Protein AF-A0A350ILZ1-F1 (afdb_monomer)

Secondary structure (DSSP, 8-state):
--PPPP----TTHHHHHHHHHHHHHTS------------S--------EEEES-SEEEEEEEEETTEEEEEEE--EEEEEEESS-EEEEEEEEEEETTTTEEEEE-TTS---SSEEEEEETTTTEEEEEE-----TTS-EEEEEEEEEEEEEEEEPTTSSPEEEEEEEEEEEEEEEEEEE-TTT--B---------------TTSTTSS-------EEEES-SEEEEETT-EEEEEEEEESS-TTTSBSSPPEEEEEEESTTS----EEEEEETTEEEEEEEPPSSSEEEEEEEEEBTTT--EEEEEEEEEEEPPPPPB--SS--TT-EEEEB------SSS-EEEEEEETT--EEEEEETT--EEEE--GGGTT--EEEEEEETTEE--

Structure (mmCIF, N/CA/C/O backbone):
data_AF-A0A350ILZ1-F1
#
_entry.id   AF-A0A350ILZ1-F1
#
loop_
_atom_site.group_PDB
_atom_site.id
_atom_site.type_symbol
_atom_site.label_atom_id
_atom_site.label_alt_id
_atom_site.label_comp_id
_atom_site.label_asym_id
_atom_site.label_entity_id
_atom_site.label_seq_id
_atom_site.pdbx_PDB_ins_code
_atom_site.Cartn_x
_atom_site.Cartn_y
_atom_site.Cartn_z
_atom_site.occupancy
_atom_site.B_iso_or_equiv
_atom_site.auth_seq_id
_atom_site.auth_comp_id
_atom_site.auth_asym_id
_atom_site.auth_atom_id
_atom_site.pdbx_PDB_model_num
ATOM 1 N N . MET A 1 1 ? -45.776 -65.929 20.015 1.00 38.22 1 MET A N 1
ATOM 2 C CA . MET A 1 1 ? -45.089 -64.749 20.590 1.00 38.22 1 MET A CA 1
ATOM 3 C C . MET A 1 1 ? -45.415 -63.516 19.748 1.00 38.22 1 MET A C 1
ATOM 5 O O . MET A 1 1 ? -45.018 -63.478 18.594 1.00 38.22 1 MET A O 1
ATOM 9 N N . LYS A 1 2 ? -46.171 -62.542 20.276 1.00 37.78 2 LYS A N 1
ATOM 10 C CA . LYS A 1 2 ? -46.458 -61.254 19.608 1.00 37.78 2 LYS A CA 1
ATOM 11 C C . LYS A 1 2 ? -45.760 -60.133 20.390 1.00 37.78 2 LYS A C 1
ATOM 13 O O . LYS A 1 2 ? -46.022 -59.977 21.579 1.00 37.78 2 LYS A O 1
ATOM 18 N N . LYS A 1 3 ? -44.845 -59.399 19.744 1.00 39.94 3 LYS A N 1
ATOM 19 C CA . LYS A 1 3 ? -44.121 -58.257 20.335 1.00 39.94 3 LYS A CA 1
ATOM 20 C C . LYS A 1 3 ? -45.054 -57.043 20.445 1.00 39.94 3 LYS A C 1
ATOM 22 O O . LYS A 1 3 ? -45.683 -56.666 19.462 1.00 39.94 3 LYS A O 1
ATOM 27 N N . LYS A 1 4 ? -45.123 -56.436 21.636 1.00 48.19 4 LYS A N 1
ATOM 28 C CA . LYS A 1 4 ? -45.754 -55.127 21.878 1.00 48.19 4 LYS A CA 1
ATOM 29 C C . LYS A 1 4 ? -44.823 -54.011 21.390 1.00 48.19 4 LYS A C 1
ATOM 31 O O . LYS A 1 4 ? -43.635 -54.034 21.696 1.00 48.19 4 LYS A O 1
ATOM 36 N N . ILE A 1 5 ? -45.379 -53.043 20.668 1.00 48.56 5 ILE A N 1
ATOM 37 C CA . ILE A 1 5 ? -44.713 -51.798 20.260 1.00 48.56 5 ILE A CA 1
ATOM 38 C C . ILE A 1 5 ? -45.012 -50.742 21.340 1.00 48.56 5 ILE A C 1
ATOM 40 O O . ILE A 1 5 ? -46.180 -50.609 21.715 1.00 48.56 5 ILE A O 1
ATOM 44 N N . PRO A 1 6 ? -44.022 -50.005 21.875 1.00 46.47 6 PRO A N 1
ATOM 45 C CA . PRO A 1 6 ? -44.286 -48.947 22.844 1.00 46.47 6 PRO A CA 1
ATOM 46 C C . PRO A 1 6 ? -44.781 -47.677 22.134 1.00 46.47 6 PRO A C 1
ATOM 48 O O . PRO A 1 6 ? -44.151 -47.195 21.194 1.00 46.47 6 PRO A O 1
ATOM 51 N N . SER A 1 7 ? -45.910 -47.121 22.591 1.00 52.50 7 SER A N 1
ATOM 52 C CA . SER A 1 7 ? -46.418 -45.831 22.115 1.00 52.50 7 SER A CA 1
ATOM 53 C C . SER A 1 7 ? -45.728 -44.696 22.876 1.00 52.50 7 SER A C 1
ATOM 55 O O . SER A 1 7 ? -45.927 -44.554 24.084 1.00 52.50 7 SER A O 1
ATOM 57 N N . TYR A 1 8 ? -44.953 -43.867 22.183 1.00 48.34 8 TYR A N 1
ATOM 58 C CA . TYR A 1 8 ? -44.453 -42.610 22.734 1.00 48.34 8 TYR A CA 1
ATOM 59 C C . TYR A 1 8 ? -45.512 -41.519 22.540 1.00 48.34 8 TYR A C 1
ATOM 61 O O . TYR A 1 8 ? -45.750 -41.069 21.421 1.00 48.34 8 TYR A O 1
ATOM 69 N N . LYS A 1 9 ? -46.152 -41.082 23.632 1.00 50.88 9 LYS A N 1
ATOM 70 C CA . LYS A 1 9 ? -46.924 -39.831 23.655 1.00 50.88 9 LYS A CA 1
ATOM 71 C C . LYS A 1 9 ? -45.943 -38.657 23.546 1.00 50.88 9 LYS A C 1
ATOM 73 O O . LYS A 1 9 ? -45.113 -38.467 24.433 1.00 50.88 9 LYS A O 1
ATOM 78 N N . LYS A 1 10 ? -46.022 -37.886 22.457 1.00 48.91 10 LYS A N 1
ATOM 79 C CA . LYS A 1 10 ? -45.284 -36.627 22.278 1.00 48.91 10 LYS A CA 1
ATOM 80 C C . LYS A 1 10 ? -45.962 -35.518 23.089 1.00 48.91 10 LYS A C 1
ATOM 82 O O . LYS A 1 10 ? -47.025 -35.047 22.716 1.00 48.91 10 LYS A O 1
ATOM 87 N N . ASN A 1 11 ? -45.312 -35.054 24.154 1.00 54.09 11 ASN A N 1
ATOM 88 C CA . ASN A 1 11 ? -45.722 -33.871 24.930 1.00 54.09 11 ASN A CA 1
ATOM 89 C C . ASN A 1 11 ? -45.197 -32.544 24.332 1.00 54.09 11 ASN A C 1
ATOM 91 O O . ASN A 1 11 ? -44.999 -31.575 25.056 1.00 54.09 11 ASN A O 1
ATOM 95 N N . VAL A 1 12 ? -44.927 -32.487 23.023 1.00 56.62 12 VAL A N 1
ATOM 96 C CA . VAL A 1 12 ? -44.252 -31.330 22.392 1.00 56.62 12 VAL A CA 1
ATOM 97 C C . VAL A 1 12 ? -45.231 -30.354 21.726 1.00 56.62 12 VAL A C 1
ATOM 99 O O . VAL A 1 12 ? -44.853 -29.249 21.359 1.00 56.62 12 VAL A O 1
ATOM 102 N N . GLU A 1 13 ? -46.510 -30.694 21.606 1.00 57.44 13 GLU A N 1
ATOM 103 C CA . GLU A 1 13 ? -47.386 -29.930 20.711 1.00 57.44 13 GLU A CA 1
ATOM 104 C C . GLU A 1 13 ? -48.088 -28.749 21.394 1.00 57.44 13 GLU A C 1
ATOM 106 O O . GLU A 1 13 ? -48.288 -27.727 20.751 1.00 57.44 13 GLU A O 1
ATOM 111 N N . ILE A 1 14 ? -48.380 -28.793 22.700 1.00 59.25 14 ILE A N 1
ATOM 112 C CA . ILE A 1 14 ? -49.206 -27.735 23.313 1.00 59.25 14 ILE A CA 1
ATOM 113 C C . ILE A 1 14 ? -48.470 -26.400 23.464 1.00 59.25 14 ILE A C 1
ATOM 115 O O . ILE A 1 14 ? -49.031 -25.362 23.128 1.00 59.25 14 ILE A O 1
ATOM 119 N N . TYR A 1 15 ? -47.207 -26.406 23.903 1.00 69.44 15 TYR A N 1
ATOM 120 C CA . TYR A 1 15 ? -46.437 -25.168 24.079 1.00 69.44 15 TYR A CA 1
ATOM 121 C C . TYR A 1 15 ? -46.072 -24.531 22.738 1.00 69.44 15 TYR A C 1
ATOM 123 O O . TYR A 1 15 ? -46.074 -23.309 22.616 1.00 69.44 15 TYR A O 1
ATOM 131 N N . PHE A 1 16 ? -45.819 -25.356 21.719 1.00 69.31 16 PHE A N 1
ATOM 132 C CA . PHE A 1 16 ? -45.562 -24.887 20.363 1.00 69.31 16 PHE A CA 1
ATOM 133 C C . PHE A 1 16 ? -46.822 -24.282 19.731 1.00 69.31 16 PHE A C 1
ATOM 135 O O . PHE A 1 16 ? -46.757 -23.198 19.159 1.00 69.31 16 PHE A O 1
ATOM 142 N N . ILE A 1 17 ? -47.982 -24.927 19.905 1.00 73.94 17 ILE A N 1
ATOM 143 C CA . ILE A 1 17 ? -49.272 -24.406 19.432 1.00 73.94 17 ILE A CA 1
ATOM 144 C C . ILE A 1 17 ? -49.637 -23.101 20.154 1.00 73.94 17 ILE A C 1
ATOM 146 O O . ILE A 1 17 ? -50.060 -22.152 19.502 1.00 73.94 17 ILE A O 1
ATOM 150 N N . LEU A 1 18 ? -49.430 -23.011 21.473 1.00 74.75 18 LEU A N 1
ATOM 151 C CA . LEU A 1 18 ? -49.672 -21.784 22.246 1.00 74.75 18 LEU A CA 1
ATOM 152 C C . LEU A 1 18 ? -48.766 -20.630 21.810 1.00 74.75 18 LEU A C 1
ATOM 154 O O . LEU A 1 18 ? -49.237 -19.504 21.678 1.00 74.75 18 LEU A O 1
ATOM 158 N N . TYR A 1 19 ? -47.487 -20.907 21.550 1.00 78.69 19 TYR A N 1
ATOM 159 C CA . TYR A 1 19 ? -46.553 -19.906 21.041 1.00 78.69 19 TYR A CA 1
ATOM 160 C C . TYR A 1 19 ? -46.965 -19.405 19.651 1.00 78.69 19 TYR A C 1
ATOM 162 O O . TYR A 1 19 ? -46.994 -18.201 19.411 1.00 78.69 19 TYR A O 1
ATOM 170 N N . LEU A 1 20 ? -47.360 -20.315 18.756 1.00 76.88 20 LEU A N 1
ATOM 171 C CA . LEU A 1 20 ? -47.793 -19.978 17.399 1.00 76.88 20 LEU A CA 1
ATOM 172 C C . LEU A 1 20 ? -49.123 -19.201 17.400 1.00 76.88 20 LEU A C 1
ATOM 174 O O . LEU A 1 20 ? -49.271 -18.233 16.657 1.00 76.88 20 LEU A O 1
ATOM 178 N N . ALA A 1 21 ? -50.054 -19.555 18.290 1.00 75.06 21 ALA A N 1
ATOM 179 C CA . ALA A 1 21 ? -51.309 -18.832 18.484 1.00 75.06 21 ALA A CA 1
ATOM 180 C C . ALA A 1 21 ? -51.090 -17.418 19.047 1.00 75.06 21 ALA A C 1
ATOM 182 O O . ALA A 1 21 ? -51.698 -16.470 18.557 1.00 75.06 21 ALA A O 1
ATOM 183 N N . ALA A 1 22 ? -50.194 -17.256 20.027 1.00 78.56 22 ALA A N 1
ATOM 184 C CA . ALA A 1 22 ? -49.828 -15.943 20.558 1.00 78.56 22 ALA A CA 1
ATOM 185 C C . ALA A 1 22 ? -49.175 -15.058 19.485 1.00 78.56 22 ALA A C 1
ATOM 187 O O . ALA A 1 22 ? -49.459 -13.865 19.413 1.00 78.56 22 ALA A O 1
ATOM 188 N N . LEU A 1 23 ? -48.351 -15.652 18.617 1.00 75.00 23 LEU A N 1
ATOM 189 C CA . LEU A 1 23 ? -47.698 -14.952 17.513 1.00 75.00 23 LEU A CA 1
ATOM 190 C C . LEU A 1 23 ? -48.703 -14.535 16.427 1.00 75.00 23 LEU A C 1
ATOM 192 O O . LEU A 1 23 ? -48.580 -13.437 15.899 1.00 75.00 23 LEU A O 1
ATOM 196 N N . MET A 1 24 ? -49.738 -15.342 16.157 1.00 70.19 24 MET A N 1
ATOM 197 C CA . MET A 1 24 ? -50.862 -14.934 15.299 1.00 70.19 24 MET A CA 1
ATOM 198 C C . MET A 1 24 ? -51.727 -13.828 15.918 1.00 70.19 24 MET A C 1
ATOM 200 O O . MET A 1 24 ? -52.154 -12.931 15.202 1.00 70.19 24 MET A O 1
ATOM 204 N N . LEU A 1 25 ? -51.963 -13.857 17.232 1.00 68.31 25 LEU A N 1
ATOM 205 C CA . LEU A 1 25 ? -52.732 -12.827 17.951 1.00 68.31 25 LEU A CA 1
ATOM 206 C C . LEU A 1 25 ? -52.010 -11.473 18.038 1.00 68.31 25 LEU A C 1
ATOM 208 O O . LEU A 1 25 ? -52.651 -10.444 18.231 1.00 68.31 25 LEU A O 1
ATOM 212 N N . LEU A 1 26 ? -50.682 -11.477 17.906 1.00 61.84 26 LEU A N 1
ATOM 213 C CA . LEU A 1 26 ? -49.836 -10.282 17.889 1.00 61.84 26 LEU A CA 1
ATOM 214 C C . LEU A 1 26 ? -49.712 -9.637 16.501 1.00 61.84 26 LEU A C 1
ATOM 216 O O . LEU A 1 26 ? -49.109 -8.569 16.392 1.00 61.84 26 LEU A O 1
ATOM 220 N N . ILE A 1 27 ? -50.281 -10.244 15.454 1.00 56.44 27 ILE A N 1
ATOM 221 C CA . ILE A 1 27 ? -50.395 -9.607 14.141 1.00 56.44 27 ILE A CA 1
ATOM 222 C C . ILE A 1 27 ? -51.653 -8.727 14.177 1.00 56.44 27 ILE A C 1
ATOM 224 O O . ILE A 1 27 ? -52.753 -9.267 14.303 1.00 56.44 27 ILE A O 1
ATOM 228 N N . PRO A 1 28 ? -51.539 -7.388 14.096 1.00 43.06 28 PRO A N 1
ATOM 229 C CA . PRO A 1 28 ? -52.715 -6.534 14.047 1.00 43.06 28 PRO A CA 1
ATOM 230 C C . PRO A 1 28 ? -53.538 -6.852 12.794 1.00 43.06 28 PRO A C 1
ATOM 232 O O . PRO A 1 28 ? -53.005 -6.950 11.687 1.00 43.06 28 PRO A O 1
ATOM 235 N N . ASP A 1 29 ? -54.842 -7.028 13.005 1.00 35.50 29 ASP A N 1
ATOM 236 C CA . ASP A 1 29 ? -55.850 -7.321 11.990 1.00 35.50 29 ASP A CA 1
ATOM 237 C C . ASP A 1 29 ? -55.811 -6.214 10.914 1.00 35.50 29 ASP A C 1
ATOM 239 O O . ASP A 1 29 ? -56.169 -5.061 11.167 1.00 35.50 29 ASP A O 1
ATOM 243 N N . LEU A 1 30 ? -55.340 -6.544 9.707 1.00 44.06 30 LEU A N 1
ATOM 244 C CA . LEU A 1 30 ? -55.458 -5.701 8.513 1.00 44.06 30 LEU A CA 1
ATOM 245 C C . LEU A 1 30 ? -56.929 -5.694 8.081 1.00 44.06 30 LEU A C 1
ATOM 247 O O . LEU A 1 30 ? -57.317 -6.354 7.120 1.00 44.06 30 LEU A O 1
ATOM 251 N N . LYS A 1 31 ? -57.769 -4.970 8.822 1.00 38.22 31 LYS A N 1
ATOM 252 C CA . LYS A 1 31 ? -59.155 -4.698 8.443 1.00 38.22 31 LYS A CA 1
ATOM 253 C C . LYS A 1 31 ? -59.410 -3.203 8.397 1.00 38.22 31 LYS A C 1
ATOM 255 O O . LYS A 1 31 ? -59.547 -2.530 9.412 1.00 38.22 31 LYS A O 1
ATOM 260 N N . GLU A 1 32 ? -59.420 -2.734 7.153 1.00 43.47 32 GLU A N 1
ATOM 261 C CA . GLU A 1 32 ? -60.364 -1.776 6.579 1.00 43.47 32 GLU A CA 1
ATOM 262 C C . GLU A 1 32 ? -61.091 -0.856 7.568 1.00 43.47 32 GLU A C 1
ATOM 264 O O . GLU A 1 32 ? -62.156 -1.181 8.086 1.00 43.47 32 GLU A O 1
ATOM 269 N N . ASN A 1 33 ? -60.588 0.371 7.694 1.00 31.62 33 ASN A N 1
ATOM 270 C CA . ASN A 1 33 ? -61.428 1.520 8.013 1.00 31.62 33 ASN A CA 1
ATOM 271 C C . ASN A 1 33 ? -61.648 2.337 6.736 1.00 31.62 33 ASN A C 1
ATOM 273 O O . ASN A 1 33 ? -61.061 3.397 6.546 1.00 31.62 33 ASN A O 1
ATOM 277 N N . ASN A 1 34 ? -62.514 1.832 5.855 1.00 37.41 34 ASN A N 1
ATOM 278 C CA . ASN A 1 34 ? -63.095 2.618 4.771 1.00 37.41 34 ASN A CA 1
ATOM 279 C C . ASN A 1 34 ? -64.372 3.311 5.272 1.00 37.41 34 ASN A C 1
ATOM 281 O O . ASN A 1 34 ? -65.439 2.703 5.360 1.00 37.41 34 ASN A O 1
ATOM 285 N N . LYS A 1 35 ? -64.277 4.614 5.548 1.00 32.41 35 LYS A N 1
ATOM 286 C CA . LYS A 1 35 ? -65.387 5.561 5.362 1.00 32.41 35 LYS A CA 1
ATOM 287 C C . LYS A 1 35 ? -64.890 6.690 4.453 1.00 32.41 35 LYS A C 1
ATOM 289 O O . LYS A 1 35 ? -63.836 7.250 4.741 1.00 32.41 35 LYS A O 1
ATOM 294 N N . PRO A 1 36 ? -65.609 7.027 3.368 1.00 37.25 36 PRO A N 1
ATOM 295 C CA . PRO A 1 36 ? -65.123 7.971 2.379 1.00 37.25 36 PRO A CA 1
ATOM 296 C C . PRO A 1 36 ? -65.446 9.394 2.835 1.00 37.25 36 PRO A C 1
ATOM 298 O O . PRO A 1 36 ? -66.599 9.820 2.812 1.00 37.25 36 PRO A O 1
ATOM 301 N N . SER A 1 37 ? -64.432 10.156 3.225 1.00 32.12 37 SER A N 1
ATOM 302 C CA . SER A 1 37 ? -64.513 11.615 3.215 1.00 32.12 37 SER A CA 1
ATOM 303 C C . SER A 1 37 ? -63.924 12.109 1.901 1.00 32.12 37 SER A C 1
ATOM 305 O O . SER A 1 37 ? -62.711 12.152 1.720 1.00 32.12 37 SER A O 1
ATOM 307 N N . GLN A 1 38 ? -64.817 12.448 0.970 1.00 39.97 38 GLN A N 1
ATOM 308 C CA . GLN A 1 38 ? -64.509 13.210 -0.233 1.00 39.97 38 GLN A CA 1
ATOM 309 C C . GLN A 1 38 ? -63.846 14.536 0.151 1.00 39.97 38 GLN A C 1
ATOM 311 O O . GLN A 1 38 ? -64.530 15.501 0.475 1.00 39.97 38 GLN A O 1
ATOM 316 N N . THR A 1 39 ? -62.522 14.601 0.065 1.00 31.67 39 THR A N 1
ATOM 317 C CA . THR A 1 39 ? -61.813 15.868 -0.115 1.00 31.67 39 THR A CA 1
ATOM 318 C C . THR A 1 39 ? -60.446 15.580 -0.697 1.00 31.67 39 THR A C 1
ATOM 320 O O . THR A 1 39 ? -59.642 14.928 -0.046 1.00 31.67 39 THR A O 1
ATOM 323 N N . SER A 1 40 ? -60.220 16.117 -1.902 1.00 33.12 40 SER A N 1
ATOM 324 C CA . SER A 1 40 ? -58.966 16.138 -2.667 1.00 33.12 40 SER A CA 1
ATOM 325 C C . SER A 1 40 ? -58.363 14.772 -2.984 1.00 33.12 40 SER A C 1
ATOM 327 O O . SER A 1 40 ? -58.149 13.954 -2.106 1.00 33.12 40 SER A O 1
ATOM 329 N N . ALA A 1 41 ? -58.068 14.549 -4.265 1.00 34.31 41 ALA A N 1
ATOM 330 C CA . ALA A 1 41 ? -57.223 13.458 -4.718 1.00 34.31 41 ALA A CA 1
ATOM 331 C C . ALA A 1 41 ? -55.954 13.415 -3.856 1.00 34.31 41 ALA A C 1
ATOM 333 O O . ALA A 1 41 ? -55.058 14.246 -4.013 1.00 34.31 41 ALA A O 1
ATOM 334 N N . ASP A 1 42 ? -55.949 12.475 -2.918 1.00 35.53 42 ASP A N 1
ATOM 335 C CA . ASP A 1 42 ? -54.787 12.008 -2.196 1.00 35.53 42 ASP A CA 1
ATOM 336 C C . ASP A 1 42 ? -53.931 11.362 -3.281 1.00 35.53 42 ASP A C 1
ATOM 338 O O . ASP A 1 42 ? -54.171 10.238 -3.723 1.00 35.53 42 ASP A O 1
ATOM 342 N N . VAL A 1 43 ? -53.074 12.182 -3.893 1.00 42.41 43 VAL A N 1
ATOM 343 C CA . VAL A 1 43 ? -52.087 11.728 -4.863 1.00 42.41 43 VAL A CA 1
ATOM 344 C C . VAL A 1 43 ? -51.219 10.778 -4.071 1.00 42.41 43 VAL A C 1
ATOM 346 O O . VAL A 1 43 ? -50.380 11.240 -3.300 1.00 42.41 43 VAL A O 1
ATOM 349 N N . ASN A 1 44 ? -51.530 9.488 -4.230 1.00 42.59 44 ASN A N 1
ATOM 350 C CA . ASN A 1 44 ? -50.881 8.344 -3.624 1.00 42.59 44 ASN A CA 1
ATOM 351 C C . ASN A 1 44 ? -49.479 8.709 -3.168 1.00 42.59 44 ASN A C 1
ATOM 353 O O . ASN A 1 44 ? -48.604 9.028 -3.981 1.00 42.59 44 ASN A O 1
ATOM 357 N N . GLU A 1 45 ? -49.273 8.589 -1.866 1.00 46.91 45 GLU A N 1
ATOM 358 C CA . GLU A 1 45 ? -47.978 8.461 -1.233 1.00 46.91 45 GLU A CA 1
ATOM 359 C C . GLU A 1 45 ? -47.224 7.230 -1.777 1.00 46.91 45 GLU A C 1
ATOM 361 O O . GLU A 1 45 ? -46.571 6.575 -1.001 1.00 46.91 45 GLU A O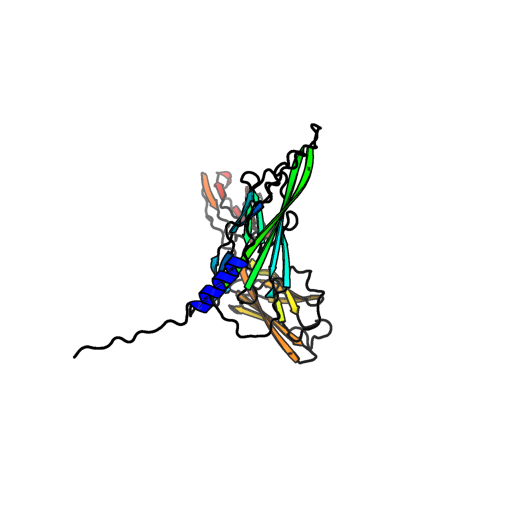 1
ATOM 366 N N . ASP A 1 46 ? -47.290 6.850 -3.062 1.00 51.91 46 ASP A N 1
ATOM 367 C CA . ASP A 1 46 ? -46.628 5.667 -3.612 1.00 51.91 46 ASP A CA 1
ATOM 368 C C . ASP A 1 46 ? -45.114 5.872 -3.581 1.00 51.91 46 ASP A C 1
ATOM 370 O O . ASP A 1 46 ? -44.462 6.504 -4.418 1.00 51.91 46 ASP A O 1
ATOM 374 N N . PHE A 1 47 ? -44.644 5.366 -2.451 1.00 67.19 47 PHE A N 1
ATOM 375 C CA . PHE A 1 47 ? -43.502 5.740 -1.666 1.00 67.19 47 PHE A CA 1
ATOM 376 C C . PHE A 1 47 ? -42.213 5.550 -2.448 1.00 67.19 47 PHE A C 1
ATOM 378 O O . PHE A 1 47 ? -41.895 4.442 -2.883 1.00 67.19 47 PHE A O 1
ATOM 385 N N . PHE A 1 48 ? -41.428 6.620 -2.548 1.00 83.44 48 PHE A N 1
ATOM 386 C CA . PHE A 1 48 ? -40.006 6.502 -2.826 1.00 83.44 48 PHE A CA 1
ATOM 387 C C . PHE A 1 48 ? -39.403 5.460 -1.872 1.00 83.44 48 PHE A C 1
ATOM 389 O O . PHE A 1 48 ? -39.452 5.620 -0.653 1.00 83.44 48 PHE A O 1
ATOM 396 N N . ARG A 1 49 ? -38.905 4.354 -2.425 1.00 85.88 49 ARG A N 1
ATOM 397 C CA . ARG A 1 49 ? -38.362 3.220 -1.668 1.00 85.88 49 ARG A CA 1
ATOM 398 C C . ARG A 1 49 ? -37.029 2.812 -2.254 1.00 85.88 49 ARG A C 1
ATOM 400 O O . ARG A 1 49 ? -36.822 2.910 -3.461 1.00 85.88 49 ARG A O 1
ATOM 407 N N . ILE A 1 50 ? -36.162 2.310 -1.386 1.00 89.81 50 ILE A N 1
ATOM 408 C CA . ILE A 1 50 ? -34.860 1.765 -1.752 1.00 89.81 50 ILE A CA 1
ATOM 409 C C . ILE A 1 50 ? -34.702 0.371 -1.149 1.00 89.81 50 ILE A C 1
ATOM 411 O O . ILE A 1 50 ? -35.146 0.128 -0.025 1.00 89.81 50 ILE A O 1
ATOM 415 N N . TYR A 1 51 ? -34.087 -0.549 -1.884 1.00 88.94 51 TYR A N 1
ATOM 416 C CA . TYR A 1 51 ? -33.803 -1.899 -1.401 1.00 88.94 51 TYR A CA 1
ATOM 417 C C . TYR A 1 51 ? -32.483 -2.421 -1.985 1.00 88.94 51 TYR A C 1
ATOM 419 O O . TYR A 1 51 ? -32.194 -2.180 -3.159 1.00 88.94 51 TYR A O 1
ATOM 427 N N . PRO A 1 52 ? -31.655 -3.106 -1.180 1.00 91.00 52 PRO A N 1
ATOM 428 C CA . PRO A 1 52 ? -30.444 -3.741 -1.667 1.00 91.00 52 PRO A CA 1
ATOM 429 C C . PRO A 1 52 ? -30.776 -5.047 -2.398 1.00 91.00 52 PRO A C 1
ATOM 431 O O . PRO A 1 52 ? -31.749 -5.727 -2.078 1.00 91.00 52 PRO A O 1
ATOM 434 N N . GLU A 1 53 ? -29.929 -5.429 -3.347 1.00 89.69 53 GLU A N 1
ATOM 435 C CA . GLU A 1 53 ? -29.958 -6.745 -3.988 1.00 89.69 53 GLU A CA 1
ATOM 436 C C . GLU A 1 53 ? -29.676 -7.849 -2.963 1.00 89.69 53 GLU A C 1
ATOM 438 O O . GLU A 1 53 ? -30.380 -8.858 -2.897 1.00 89.69 53 GLU A O 1
ATOM 443 N N . LYS A 1 54 ? -28.643 -7.643 -2.140 1.00 87.75 54 LYS A N 1
ATOM 444 C CA . LYS A 1 54 ? -28.216 -8.576 -1.099 1.00 87.75 54 LYS A CA 1
ATOM 445 C C . LYS A 1 54 ? -28.303 -7.914 0.268 1.00 87.75 54 LYS A C 1
ATOM 447 O O . LYS A 1 54 ? -27.727 -6.852 0.491 1.00 87.75 54 LYS A O 1
ATOM 452 N N . ASN A 1 55 ? -28.946 -8.594 1.213 1.00 85.94 55 ASN A N 1
ATOM 453 C CA . ASN A 1 55 ? -28.987 -8.153 2.611 1.00 85.94 55 ASN A CA 1
ATOM 454 C C . ASN A 1 55 ? -27.670 -8.431 3.353 1.00 85.94 55 ASN A C 1
ATOM 456 O O . ASN A 1 55 ? -27.426 -7.834 4.396 1.00 85.94 55 ASN A O 1
ATOM 460 N N . ILE A 1 56 ? -26.833 -9.339 2.838 1.00 87.81 56 ILE A N 1
ATOM 461 C CA . ILE A 1 56 ? -25.549 -9.724 3.435 1.00 87.81 56 ILE A CA 1
ATOM 462 C C . ILE A 1 56 ? -24.518 -9.913 2.317 1.00 87.81 56 ILE A C 1
ATOM 464 O O . ILE A 1 56 ? -24.789 -10.623 1.348 1.00 87.81 56 ILE A O 1
ATOM 468 N N . LEU A 1 57 ? -23.332 -9.323 2.471 1.00 87.12 57 LEU A N 1
ATOM 469 C CA . LEU A 1 57 ? -22.159 -9.583 1.636 1.00 87.12 57 LEU A CA 1
ATOM 470 C C . LEU A 1 57 ? -21.076 -10.252 2.475 1.00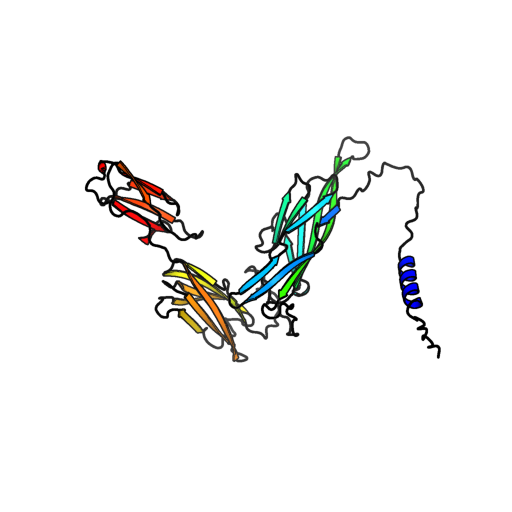 87.12 57 LEU A C 1
ATOM 472 O O . LEU A 1 57 ? -20.784 -9.817 3.591 1.00 87.12 57 LEU A O 1
ATOM 476 N N . LEU A 1 58 ? -20.469 -11.306 1.932 1.00 85.50 58 LEU A N 1
ATOM 477 C CA . LEU A 1 58 ? -19.507 -12.127 2.654 1.00 85.50 58 LEU A CA 1
ATOM 478 C C . LEU A 1 58 ? -18.093 -11.947 2.100 1.00 85.50 58 LEU A C 1
ATOM 480 O O . LEU A 1 58 ? -17.858 -12.033 0.896 1.00 85.50 58 LEU A O 1
ATOM 484 N N . ALA A 1 59 ? -17.128 -11.789 3.003 1.00 85.44 59 ALA A N 1
ATOM 485 C CA . ALA A 1 59 ? -15.713 -11.960 2.706 1.00 85.44 59 ALA A CA 1
ATOM 486 C C . ALA A 1 59 ? -15.134 -13.085 3.567 1.00 85.44 59 ALA A C 1
ATOM 488 O O . ALA A 1 59 ? -15.264 -13.090 4.793 1.00 85.44 59 ALA A O 1
ATOM 489 N N . ARG A 1 60 ? -14.492 -14.051 2.914 1.00 83.81 60 ARG A N 1
ATOM 490 C CA . ARG A 1 60 ? -13.776 -15.156 3.551 1.00 83.81 60 ARG A CA 1
ATOM 491 C C . ARG A 1 60 ? -12.291 -14.975 3.303 1.00 83.81 60 ARG A C 1
ATOM 493 O O . ARG A 1 60 ? -11.866 -14.858 2.154 1.00 83.81 60 ARG A O 1
ATOM 500 N N . LEU A 1 61 ? -11.523 -14.957 4.377 1.00 84.00 61 LEU A N 1
ATOM 501 C CA . LEU A 1 61 ? -10.098 -14.660 4.385 1.00 84.00 61 LEU A CA 1
ATOM 502 C C . LEU A 1 61 ? -9.345 -15.803 5.064 1.00 84.00 61 LEU A C 1
ATOM 504 O O . LEU A 1 61 ? -9.887 -16.435 5.966 1.00 84.00 61 LEU A O 1
ATOM 508 N N . TYR A 1 62 ? -8.094 -16.035 4.683 1.00 78.19 62 TYR A N 1
ATOM 509 C CA . TYR A 1 62 ? -7.157 -16.828 5.480 1.00 78.19 62 TYR A CA 1
ATOM 510 C C . TYR A 1 62 ? -5.839 -16.082 5.650 1.00 78.19 62 TYR A C 1
ATOM 512 O O . TYR A 1 62 ? -5.504 -15.182 4.878 1.00 78.19 62 TYR A O 1
ATOM 520 N N . LEU A 1 63 ? -5.107 -16.457 6.691 1.00 66.94 63 LEU A N 1
ATOM 521 C CA . LEU A 1 63 ? -3.806 -15.896 7.029 1.00 66.94 63 LEU A CA 1
ATOM 522 C C . LEU A 1 63 ? -2.729 -16.932 6.731 1.00 66.94 63 LEU A C 1
ATOM 524 O O . LEU A 1 63 ? -2.788 -18.040 7.261 1.00 66.94 63 LEU A O 1
ATOM 528 N N . ASP A 1 64 ? -1.746 -16.571 5.915 1.00 58.94 64 ASP A N 1
ATOM 529 C CA . ASP A 1 64 ? -0.527 -17.356 5.730 1.00 58.94 64 ASP A CA 1
ATOM 530 C C . ASP A 1 64 ? 0.719 -16.547 6.122 1.00 58.94 64 ASP A C 1
ATOM 532 O O . ASP A 1 64 ? 0.636 -15.423 6.620 1.00 58.94 64 ASP A O 1
ATOM 536 N N . SER A 1 65 ? 1.897 -17.140 5.931 1.00 51.00 65 SER A N 1
ATOM 537 C CA . SER A 1 65 ? 3.184 -16.485 6.183 1.00 51.00 65 SER A CA 1
ATOM 538 C C . SER A 1 65 ? 3.465 -15.285 5.269 1.00 51.00 65 SER A C 1
ATOM 540 O O . SER A 1 65 ? 4.399 -14.539 5.546 1.00 51.00 65 SER A O 1
ATOM 542 N N . ASN A 1 66 ? 2.682 -15.102 4.202 1.00 47.50 66 ASN A N 1
ATOM 543 C CA . ASN A 1 66 ? 2.828 -14.042 3.209 1.00 47.50 66 ASN A CA 1
ATOM 544 C C . ASN A 1 66 ? 1.774 -12.929 3.377 1.00 47.50 66 ASN A C 1
ATOM 546 O O . ASN A 1 66 ? 1.902 -11.884 2.744 1.00 47.50 66 ASN A O 1
ATOM 550 N N . GLY A 1 67 ? 0.758 -13.119 4.227 1.00 61.81 67 GLY A N 1
ATOM 551 C CA . GLY A 1 67 ? -0.226 -12.098 4.580 1.00 61.81 67 GLY A CA 1
ATOM 552 C C . GLY A 1 67 ? -1.671 -12.599 4.590 1.00 61.81 67 GLY A C 1
ATOM 553 O O . GLY A 1 67 ? -1.957 -13.772 4.833 1.00 61.81 67 GLY A O 1
ATOM 554 N N . VAL A 1 68 ? -2.608 -11.668 4.384 1.00 68.56 68 VAL A N 1
ATOM 555 C CA . VAL A 1 68 ? -4.045 -11.968 4.303 1.00 68.56 68 VAL A CA 1
ATOM 556 C C . VAL A 1 68 ? -4.420 -12.254 2.857 1.00 68.56 68 VAL A C 1
ATOM 558 O O . VAL A 1 68 ? -4.277 -11.389 1.995 1.00 68.56 68 VAL A O 1
ATOM 561 N N . ASN A 1 69 ? -4.969 -13.437 2.611 1.00 75.00 69 ASN A N 1
ATOM 562 C CA . ASN A 1 69 ? -5.448 -13.850 1.300 1.00 75.00 69 ASN A CA 1
ATOM 563 C C . ASN A 1 69 ? -6.968 -14.019 1.298 1.00 75.00 69 ASN A C 1
ATOM 565 O O . ASN A 1 69 ? -7.576 -14.421 2.294 1.00 75.00 69 ASN A O 1
ATOM 569 N N . PHE A 1 70 ? -7.586 -13.730 0.154 1.00 76.19 70 PHE A N 1
ATOM 570 C CA . PHE A 1 70 ? -9.024 -13.881 -0.049 1.00 76.19 70 PHE A CA 1
ATOM 571 C C . PHE A 1 70 ? -9.346 -15.296 -0.530 1.00 76.19 70 PHE A C 1
ATOM 573 O O . PHE A 1 70 ? -8.854 -15.722 -1.569 1.00 76.19 70 PHE A O 1
ATOM 580 N N . ILE A 1 71 ? -10.213 -16.001 0.198 1.00 80.44 71 ILE A N 1
ATOM 581 C CA . ILE A 1 71 ? -10.841 -17.240 -0.284 1.00 80.44 71 ILE A CA 1
ATOM 582 C C . ILE A 1 71 ? -11.985 -16.878 -1.233 1.00 80.44 71 ILE A C 1
ATOM 584 O O . ILE A 1 71 ? -12.092 -17.410 -2.333 1.00 80.44 71 ILE A O 1
ATOM 588 N N . SER A 1 72 ? -12.858 -15.967 -0.798 1.00 84.00 72 SER A N 1
ATOM 589 C CA . SER A 1 72 ? -14.001 -15.488 -1.578 1.00 84.00 72 SER A CA 1
ATOM 590 C C . SER A 1 72 ? -14.433 -14.112 -1.089 1.00 84.00 72 SER A C 1
ATOM 592 O O . SER A 1 72 ? -14.382 -13.843 0.112 1.00 84.00 72 SER A O 1
ATOM 594 N N . ILE A 1 73 ? -14.908 -13.259 -1.992 1.00 87.62 73 ILE A N 1
ATOM 595 C CA . ILE A 1 73 ? -15.416 -11.932 -1.648 1.00 87.62 73 ILE A CA 1
ATOM 596 C C . ILE A 1 73 ? -16.599 -11.553 -2.538 1.00 87.62 73 ILE A C 1
ATOM 598 O O . ILE A 1 73 ? -16.486 -11.530 -3.760 1.00 87.62 73 ILE A O 1
ATOM 602 N N . ASP A 1 74 ? -17.718 -11.206 -1.911 1.00 87.81 74 ASP A N 1
ATOM 603 C CA . ASP A 1 74 ? -18.820 -10.499 -2.559 1.00 87.81 74 ASP A CA 1
ATOM 604 C C . ASP A 1 74 ? -18.509 -9.001 -2.535 1.00 87.81 74 ASP A C 1
ATOM 606 O O . ASP A 1 74 ? -18.880 -8.338 -1.582 1.00 87.81 74 ASP A O 1
ATOM 610 N N . SER A 1 75 ? -17.798 -8.439 -3.514 1.00 86.62 75 SER A N 1
ATOM 611 C CA . SER A 1 75 ? -17.294 -7.050 -3.427 1.00 86.62 75 SER A CA 1
ATOM 612 C C . SER A 1 75 ? -18.316 -5.956 -3.752 1.00 86.62 75 SER A C 1
ATOM 614 O O . SER A 1 75 ? -18.028 -4.774 -3.559 1.00 86.62 75 SER A O 1
ATOM 616 N N . THR A 1 76 ? -19.487 -6.312 -4.282 1.00 89.25 76 THR A N 1
ATOM 617 C CA . THR A 1 76 ? -20.441 -5.347 -4.847 1.00 89.25 76 THR A CA 1
ATOM 618 C C . THR A 1 76 ? -21.873 -5.668 -4.431 1.00 89.25 76 THR A C 1
ATOM 620 O O . THR A 1 76 ? -22.275 -6.831 -4.449 1.00 89.25 76 THR A O 1
ATOM 623 N N . ASN A 1 77 ? -22.633 -4.626 -4.081 1.00 90.19 77 ASN A N 1
ATOM 624 C CA . ASN A 1 77 ? -24.083 -4.660 -3.891 1.00 90.19 77 ASN A CA 1
ATOM 625 C C . ASN A 1 77 ? -24.752 -3.645 -4.823 1.00 90.19 77 ASN A C 1
ATOM 627 O O . ASN A 1 77 ? -24.192 -2.572 -5.062 1.00 90.19 77 ASN A O 1
ATOM 631 N N . ILE A 1 78 ? -25.957 -3.944 -5.296 1.00 88.81 78 ILE A N 1
ATOM 632 C CA . ILE A 1 78 ? -26.774 -3.007 -6.074 1.00 88.81 78 ILE A CA 1
ATOM 633 C C . ILE A 1 78 ? -27.920 -2.519 -5.191 1.00 88.81 78 ILE A C 1
ATOM 635 O O . ILE A 1 78 ? -28.618 -3.316 -4.575 1.00 88.81 78 ILE A O 1
ATOM 639 N N . ILE A 1 79 ? -28.108 -1.205 -5.109 1.00 89.44 79 ILE A N 1
ATOM 640 C CA . ILE A 1 79 ? -29.237 -0.569 -4.433 1.00 89.44 79 ILE A CA 1
ATOM 641 C C . ILE A 1 79 ? -30.217 -0.111 -5.503 1.00 89.44 79 ILE A C 1
ATOM 643 O O . ILE A 1 79 ? -29.921 0.793 -6.287 1.00 89.44 79 ILE A O 1
ATOM 647 N N . PHE A 1 80 ? -31.385 -0.736 -5.526 1.00 86.62 80 PHE A N 1
ATOM 648 C CA . PHE A 1 80 ? -32.480 -0.355 -6.403 1.00 86.62 80 PHE A CA 1
ATOM 649 C C . PHE A 1 80 ? -33.325 0.715 -5.732 1.00 86.62 80 PHE A C 1
ATOM 651 O O . PHE A 1 80 ? -33.505 0.698 -4.511 1.00 86.62 80 PHE A O 1
ATOM 658 N N . TYR A 1 81 ? -33.883 1.616 -6.534 1.00 86.62 81 TYR A N 1
ATOM 659 C CA . TYR A 1 81 ? -34.898 2.543 -6.062 1.00 86.62 81 TYR A CA 1
ATOM 660 C C . TYR A 1 81 ? -36.138 2.524 -6.950 1.00 86.62 81 TYR A C 1
ATOM 662 O O . TYR A 1 81 ? -36.066 2.338 -8.162 1.00 86.62 81 TYR A O 1
ATOM 670 N N . SER A 1 82 ? -37.296 2.717 -6.324 1.00 83.75 82 SER A N 1
ATOM 671 C CA . SER A 1 82 ? -38.594 2.795 -6.992 1.00 83.75 82 SER A CA 1
ATOM 672 C C . SER A 1 82 ? -39.320 4.070 -6.584 1.00 83.75 82 SER A C 1
ATOM 674 O O . SER A 1 82 ? -39.353 4.408 -5.401 1.00 83.75 82 SER A O 1
ATOM 676 N N . GLY A 1 83 ? -39.922 4.752 -7.554 1.00 78.00 83 GLY A N 1
ATOM 677 C CA . GLY A 1 83 ? -40.707 5.970 -7.350 1.00 78.00 83 GLY A CA 1
ATOM 678 C C . GLY A 1 83 ? -40.498 6.969 -8.486 1.00 78.00 83 GLY A C 1
ATOM 679 O O . GLY A 1 83 ? -39.442 6.990 -9.116 1.00 78.00 83 GLY A O 1
ATOM 680 N N . ASN A 1 84 ? -41.502 7.807 -8.756 1.00 76.06 84 ASN A N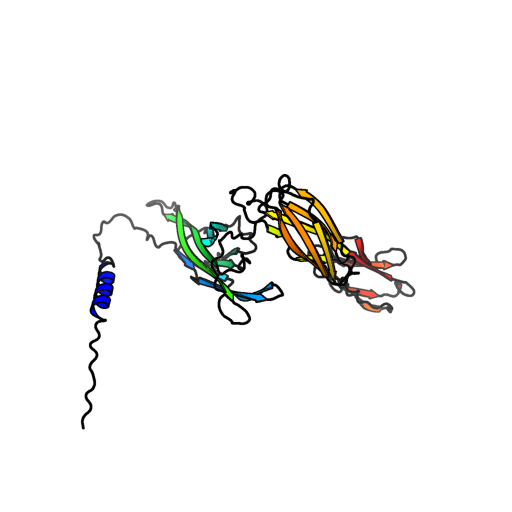 1
ATOM 681 C CA . ASN A 1 84 ? -41.396 8.885 -9.743 1.00 76.06 84 ASN A CA 1
ATOM 682 C C . ASN A 1 84 ? -40.730 10.116 -9.108 1.00 76.06 84 ASN A C 1
ATOM 684 O O . ASN A 1 84 ? -41.392 11.082 -8.726 1.00 76.06 84 ASN A O 1
ATOM 688 N N . VAL A 1 85 ? -39.414 10.033 -8.926 1.00 78.25 85 VAL A N 1
ATOM 689 C CA . VAL A 1 85 ? -38.602 11.024 -8.216 1.00 78.25 85 VAL A CA 1
ATOM 690 C C . VAL A 1 85 ? -37.523 11.620 -9.125 1.00 78.25 85 VAL A C 1
ATOM 692 O O . VAL A 1 85 ? -37.044 10.981 -10.058 1.00 78.25 85 VAL A O 1
ATOM 695 N N . GLN A 1 86 ? -37.127 12.861 -8.853 1.00 75.88 86 GLN A N 1
ATOM 696 C CA . GLN A 1 86 ? -36.048 13.578 -9.533 1.00 75.88 86 GLN A CA 1
ATOM 697 C C . GLN A 1 86 ? -34.947 13.924 -8.528 1.00 75.88 86 GLN A C 1
ATOM 699 O O . GLN A 1 86 ? -35.226 14.117 -7.350 1.00 75.88 86 GLN A O 1
ATOM 704 N N . GLN A 1 87 ? -33.703 14.038 -9.005 1.00 75.81 87 GLN A N 1
ATOM 705 C CA . GLN A 1 87 ? -32.544 14.460 -8.200 1.00 75.81 87 GLN A CA 1
ATOM 706 C C . GLN A 1 87 ? -32.378 13.638 -6.914 1.00 75.81 87 GLN A C 1
ATOM 708 O O . GLN A 1 87 ? -32.636 14.119 -5.815 1.00 75.81 87 GLN A O 1
ATOM 713 N N . ILE A 1 88 ? -31.967 12.381 -7.078 1.00 83.38 88 ILE A N 1
ATOM 714 C CA . ILE A 1 88 ? -31.703 11.489 -5.951 1.00 83.38 88 ILE A CA 1
ATOM 715 C C . ILE A 1 88 ? -30.257 11.648 -5.494 1.00 83.38 88 ILE A C 1
ATOM 717 O O . ILE A 1 88 ? -29.331 11.646 -6.313 1.00 83.38 88 ILE A O 1
ATOM 721 N N . ASP A 1 89 ? -30.089 11.727 -4.182 1.00 87.00 89 ASP A N 1
ATOM 722 C CA . ASP A 1 89 ? -28.811 11.708 -3.491 1.00 87.00 89 ASP A CA 1
ATOM 723 C C . ASP A 1 89 ? -28.787 10.543 -2.500 1.00 87.00 89 ASP A C 1
ATOM 725 O O . ASP A 1 89 ? -29.718 10.382 -1.705 1.00 87.00 89 ASP A O 1
ATOM 729 N N . PHE A 1 90 ? -27.726 9.735 -2.555 1.00 87.12 90 PHE A N 1
ATOM 730 C CA . PHE A 1 90 ? -27.492 8.633 -1.625 1.00 87.12 90 PHE A CA 1
ATOM 731 C C . PHE A 1 90 ? -26.419 8.979 -0.589 1.00 87.12 90 PHE A C 1
ATOM 733 O O . PHE A 1 90 ? -25.336 9.452 -0.936 1.00 87.12 90 PHE A O 1
ATOM 740 N N . ASP A 1 91 ? -26.704 8.627 0.663 1.00 88.31 91 ASP A N 1
ATOM 741 C CA . ASP A 1 91 ? -25.788 8.679 1.796 1.00 88.31 91 ASP A CA 1
ATOM 742 C C . ASP A 1 91 ? -25.671 7.287 2.428 1.00 88.31 91 ASP A C 1
ATOM 744 O O . ASP A 1 91 ? -26.660 6.695 2.867 1.00 88.31 91 ASP A O 1
ATOM 748 N N . PHE A 1 92 ? -24.452 6.764 2.529 1.00 86.94 92 PHE A N 1
ATOM 749 C CA . PHE A 1 92 ? -24.179 5.470 3.153 1.00 86.94 92 PHE A CA 1
ATOM 750 C C . PHE A 1 92 ? -23.503 5.680 4.503 1.00 86.94 92 PHE A C 1
ATOM 752 O O . PHE A 1 92 ? -22.451 6.304 4.585 1.00 86.94 92 PHE A O 1
ATOM 759 N N . GLN A 1 93 ? -24.075 5.123 5.563 1.00 86.31 93 GLN A N 1
ATOM 760 C CA . GLN A 1 93 ? -23.513 5.109 6.909 1.00 86.31 93 GLN A CA 1
ATOM 761 C C . GLN A 1 93 ? -23.064 3.686 7.236 1.00 86.31 93 GLN A C 1
ATOM 763 O O . GLN A 1 93 ? -23.886 2.784 7.364 1.00 86.31 93 GLN A O 1
ATOM 768 N N . ILE A 1 94 ? -21.761 3.473 7.355 1.00 84.88 94 ILE A N 1
ATOM 769 C CA . ILE A 1 94 ? -21.144 2.171 7.604 1.00 84.88 94 ILE A CA 1
ATOM 770 C C . ILE A 1 94 ? -20.668 2.157 9.050 1.00 84.88 94 ILE A C 1
ATOM 772 O O . ILE A 1 94 ? -19.804 2.945 9.429 1.00 84.88 94 ILE A O 1
ATOM 776 N N . GLN A 1 95 ? -21.231 1.269 9.861 1.00 80.25 95 GLN A N 1
ATOM 777 C CA . GLN A 1 95 ? -20.944 1.181 11.285 1.00 80.25 95 GLN A CA 1
ATOM 778 C C . GLN A 1 95 ? -20.310 -0.162 11.640 1.00 80.25 95 GLN A C 1
ATOM 780 O O . GLN A 1 95 ? -20.887 -1.211 11.371 1.00 80.25 95 GLN A O 1
ATOM 785 N N . ASN A 1 96 ? -19.170 -0.144 12.328 1.00 74.50 96 ASN A N 1
ATOM 786 C CA . ASN A 1 96 ? -18.678 -1.307 13.061 1.00 74.50 96 ASN A CA 1
ATOM 787 C C . ASN A 1 96 ? -19.063 -1.158 14.532 1.00 74.50 96 ASN A C 1
ATOM 789 O O . ASN A 1 96 ? -18.507 -0.314 15.237 1.00 74.50 96 ASN A O 1
ATOM 793 N N . LYS A 1 97 ? -20.014 -1.969 14.999 1.00 66.31 97 LYS A N 1
ATOM 794 C CA . LYS A 1 97 ? -20.486 -1.910 16.391 1.00 66.31 97 LYS A CA 1
ATOM 795 C C . LYS A 1 97 ? -19.434 -2.370 17.395 1.00 66.31 97 LYS A C 1
ATOM 797 O O . LYS A 1 97 ? -19.379 -1.819 18.487 1.00 66.31 97 LYS A O 1
ATOM 802 N N . GLU A 1 98 ? -18.589 -3.330 17.024 1.00 63.81 98 GLU A N 1
ATOM 803 C CA . GLU A 1 98 ? -17.529 -3.844 17.903 1.00 63.81 98 GLU A CA 1
ATOM 804 C C . GLU A 1 98 ? -16.428 -2.801 18.130 1.00 63.81 98 GLU A C 1
ATOM 806 O O . GLU A 1 98 ? -15.810 -2.773 19.188 1.00 63.81 98 GLU A O 1
ATOM 811 N N . LEU A 1 99 ? -16.200 -1.929 17.142 1.00 60.28 99 LEU A N 1
ATOM 812 C CA . LEU A 1 99 ? -15.162 -0.892 17.170 1.00 60.28 99 LEU A CA 1
ATOM 813 C C . LEU A 1 99 ? -15.687 0.510 17.469 1.00 60.28 99 LEU A C 1
ATOM 815 O O . LEU A 1 99 ? -14.906 1.455 17.527 1.00 60.28 99 LEU A O 1
ATOM 819 N N . ASN A 1 100 ? -17.006 0.654 17.592 1.00 63.56 100 ASN A N 1
ATOM 820 C CA . ASN A 1 100 ? -17.704 1.936 17.619 1.00 63.56 100 ASN A CA 1
ATOM 821 C C . ASN A 1 100 ? -17.244 2.905 16.507 1.00 63.56 100 ASN A C 1
ATOM 823 O O . ASN A 1 100 ? -17.070 4.102 16.728 1.00 63.56 100 ASN A O 1
ATOM 827 N N . GLN A 1 101 ? -17.014 2.372 15.307 1.00 64.94 101 GLN A N 1
ATOM 828 C CA . GLN A 1 101 ? -16.586 3.150 14.145 1.00 64.94 101 GLN A CA 1
ATOM 829 C C . GLN A 1 101 ? -17.788 3.458 13.271 1.00 64.94 101 GLN A C 1
ATOM 831 O O . GLN A 1 101 ? -18.582 2.563 12.989 1.00 64.94 101 GLN A O 1
ATOM 836 N N . LEU A 1 102 ? -17.896 4.705 12.824 1.00 74.56 102 LEU A N 1
ATOM 837 C CA . LEU A 1 102 ? -18.927 5.161 11.903 1.00 74.56 102 LEU A CA 1
ATOM 838 C C . LEU A 1 102 ? -18.262 5.910 10.752 1.00 74.56 102 LEU A C 1
ATOM 840 O O . LEU A 1 102 ? -17.559 6.894 10.968 1.00 74.56 102 LEU A O 1
ATOM 844 N N . LEU A 1 103 ? -18.512 5.454 9.534 1.00 76.56 103 LEU A N 1
ATOM 845 C CA . LEU A 1 103 ? -18.073 6.091 8.302 1.00 76.56 103 LEU A CA 1
ATOM 846 C C . LEU A 1 103 ? -19.301 6.556 7.523 1.00 76.56 103 LEU A C 1
ATOM 848 O O . LEU A 1 103 ? -20.277 5.816 7.421 1.00 76.56 103 LEU A O 1
ATOM 852 N N . VAL A 1 104 ? -19.247 7.759 6.953 1.00 80.25 104 VAL A N 1
ATOM 853 C CA . VAL A 1 104 ? -20.324 8.295 6.111 1.00 80.25 104 VAL A CA 1
ATOM 854 C C . VAL A 1 104 ? -19.790 8.584 4.709 1.00 80.25 104 VAL A C 1
ATOM 856 O O . VAL A 1 104 ? -18.894 9.414 4.541 1.00 80.25 104 VAL A O 1
ATOM 859 N N . LEU A 1 105 ? -20.346 7.909 3.705 1.00 79.38 105 LEU A N 1
ATOM 860 C CA . LEU A 1 105 ? -20.077 8.156 2.291 1.00 79.38 105 LEU A CA 1
ATOM 861 C C . LEU A 1 105 ? -21.221 8.968 1.698 1.00 79.38 105 LEU A C 1
ATOM 863 O O . LEU A 1 105 ? -22.374 8.547 1.743 1.00 79.38 105 LEU A O 1
ATOM 867 N N . ASN A 1 106 ? -20.876 10.098 1.105 1.00 79.62 106 ASN A N 1
ATOM 868 C CA . ASN A 1 106 ? -21.756 10.924 0.292 1.00 79.62 106 ASN A CA 1
ATOM 869 C C . ASN A 1 106 ? -21.010 11.332 -0.989 1.00 79.62 106 ASN A C 1
ATOM 871 O O . ASN A 1 106 ? -19.842 10.982 -1.174 1.00 79.62 106 ASN A O 1
ATOM 875 N N . LYS A 1 107 ? -21.652 12.096 -1.880 1.00 71.19 107 LYS A N 1
ATOM 876 C CA . LYS A 1 107 ? -21.038 12.542 -3.150 1.00 71.19 107 LYS A CA 1
ATOM 877 C C . LYS A 1 107 ? -19.702 13.278 -2.975 1.00 71.19 107 LYS A C 1
ATOM 879 O O . LYS A 1 107 ? -18.848 13.184 -3.851 1.00 71.19 107 LYS A O 1
ATOM 884 N N . ASN A 1 108 ? -19.502 13.953 -1.844 1.00 64.81 108 ASN A N 1
ATOM 885 C CA . ASN A 1 108 ? -18.293 14.721 -1.536 1.00 64.81 108 ASN A CA 1
ATOM 886 C C . ASN A 1 108 ? -17.241 13.905 -0.755 1.00 64.81 108 ASN A C 1
ATOM 888 O O . ASN A 1 108 ? -16.067 14.262 -0.771 1.00 64.81 108 ASN A O 1
ATOM 892 N N . SER A 1 109 ? -17.637 12.812 -0.092 1.00 62.88 109 SER A N 1
ATOM 893 C CA . SER A 1 109 ? -16.794 11.944 0.747 1.00 62.88 109 SER A CA 1
ATOM 894 C C . SER A 1 109 ? -16.667 10.513 0.201 1.00 62.88 109 SER A C 1
ATOM 896 O O . SER A 1 109 ? -16.460 9.560 0.949 1.00 62.88 109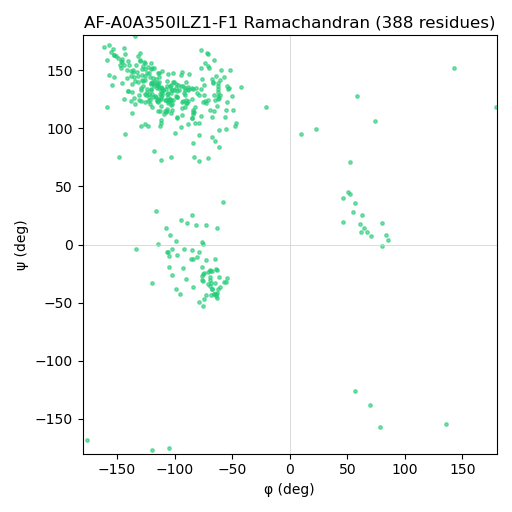 SER A O 1
ATOM 898 N N . ASN A 1 110 ? -16.762 10.346 -1.119 1.00 59.00 110 ASN A N 1
ATOM 899 C CA . ASN A 1 110 ? -16.731 9.047 -1.804 1.00 59.00 110 ASN A CA 1
ATOM 900 C C . ASN A 1 110 ? -15.308 8.473 -2.022 1.00 59.00 110 ASN A C 1
ATOM 902 O O . ASN A 1 110 ? -15.085 7.610 -2.872 1.00 59.00 110 ASN A O 1
ATOM 906 N N . LEU A 1 111 ? -14.310 8.985 -1.300 1.00 54.81 111 LEU A N 1
ATOM 907 C CA . LEU A 1 111 ? -12.901 8.633 -1.477 1.00 54.81 111 LEU A CA 1
ATOM 908 C C . LEU A 1 111 ? -12.398 7.860 -0.260 1.00 54.81 111 LEU A C 1
ATOM 910 O O . LEU A 1 111 ? -11.630 8.373 0.544 1.00 54.81 111 LEU A O 1
ATOM 914 N N . ASN A 1 112 ? -12.835 6.608 -0.136 1.00 63.91 112 ASN A N 1
ATOM 915 C CA . ASN A 1 112 ? -12.230 5.651 0.783 1.00 63.91 112 ASN A CA 1
ATOM 916 C C . ASN A 1 112 ? -11.667 4.460 -0.014 1.00 63.91 112 ASN A C 1
ATOM 918 O O . ASN A 1 112 ? -12.232 4.029 -1.022 1.00 63.91 112 ASN A O 1
ATOM 922 N N . ASN A 1 113 ? -10.525 3.928 0.420 1.00 66.62 113 ASN A N 1
ATOM 923 C CA . ASN A 1 113 ? -9.897 2.756 -0.193 1.00 66.62 113 ASN A CA 1
ATOM 924 C C . ASN A 1 113 ? -10.719 1.472 0.003 1.00 66.62 113 ASN A C 1
ATOM 926 O O . ASN A 1 113 ? -10.584 0.538 -0.788 1.00 66.62 113 ASN A O 1
ATOM 930 N N . PHE A 1 114 ? -11.579 1.436 1.023 1.00 78.25 114 PHE A N 1
ATOM 931 C CA . PHE A 1 114 ? -12.358 0.255 1.400 1.00 78.25 114 PHE A CA 1
ATOM 932 C C . PHE A 1 114 ? -13.813 0.305 0.959 1.00 78.25 114 PHE A C 1
ATOM 934 O O . PHE A 1 114 ? -14.408 -0.748 0.768 1.00 78.25 114 PHE A O 1
ATOM 941 N N . PHE A 1 115 ? -14.388 1.494 0.787 1.00 81.00 115 PHE A N 1
ATOM 942 C CA . PHE A 1 115 ? -15.802 1.649 0.459 1.00 81.00 115 PHE A CA 1
ATOM 943 C C . PHE A 1 115 ? -15.994 2.771 -0.552 1.00 81.00 115 PHE A C 1
ATOM 945 O O . PHE A 1 115 ? -15.454 3.863 -0.381 1.00 81.00 115 PHE A O 1
ATOM 952 N N . LYS A 1 116 ? -16.764 2.500 -1.603 1.00 85.00 116 LYS A N 1
ATOM 953 C CA . LYS A 1 116 ? -17.086 3.461 -2.662 1.00 85.00 116 LYS A CA 1
ATOM 954 C C . LYS A 1 116 ? -18.509 3.225 -3.131 1.00 85.00 116 LYS A C 1
ATOM 956 O O . LYS A 1 116 ? -18.997 2.100 -3.064 1.00 85.00 116 LYS A O 1
ATOM 961 N N . PHE A 1 117 ? -19.153 4.244 -3.677 1.00 87.62 117 PHE A N 1
ATOM 962 C CA . PHE A 1 117 ? -20.408 4.052 -4.393 1.00 87.62 117 PHE A CA 1
ATOM 963 C C . PHE A 1 117 ? -20.417 4.796 -5.727 1.00 87.62 117 PHE A C 1
ATOM 965 O O . PHE A 1 117 ? -19.691 5.768 -5.922 1.00 87.62 117 PHE A O 1
ATOM 972 N N . ALA A 1 118 ? -21.214 4.315 -6.674 1.00 84.44 118 ALA A N 1
ATOM 973 C CA . ALA A 1 118 ? -21.418 4.965 -7.961 1.00 84.44 118 ALA A CA 1
ATOM 974 C C . ALA A 1 118 ? -22.902 4.936 -8.316 1.00 84.44 118 ALA A C 1
ATOM 976 O O . ALA A 1 118 ? -23.540 3.888 -8.257 1.00 84.44 118 ALA A O 1
ATOM 977 N N . GLU A 1 119 ? -23.451 6.079 -8.704 1.00 84.44 119 GLU A N 1
ATOM 978 C CA . GLU A 1 119 ? -24.845 6.188 -9.127 1.00 84.44 119 GLU A CA 1
ATOM 979 C C . GLU A 1 119 ? -24.954 5.975 -10.636 1.00 84.44 119 GLU A C 1
ATOM 981 O O . GLU A 1 119 ? -24.202 6.573 -11.407 1.00 84.44 119 GLU A O 1
ATOM 986 N N . ASN A 1 120 ? -25.925 5.171 -11.066 1.00 80.44 120 ASN A N 1
ATOM 987 C CA . ASN A 1 120 ? -26.346 5.112 -12.457 1.00 80.44 120 ASN A CA 1
ATOM 988 C C . ASN A 1 120 ? -27.773 5.661 -12.561 1.00 80.44 120 ASN A C 1
ATOM 990 O O . ASN A 1 120 ? -28.751 4.994 -12.217 1.00 80.44 120 ASN A O 1
ATOM 994 N N . LYS A 1 121 ? -27.871 6.911 -13.022 1.00 75.50 121 LYS A N 1
ATOM 995 C CA . LYS A 1 121 ? -29.143 7.635 -13.133 1.00 75.50 121 LYS A CA 1
ATOM 996 C C . LYS A 1 121 ? -30.054 7.066 -14.220 1.00 75.50 121 LYS A C 1
ATOM 998 O O . LYS A 1 121 ? -31.263 7.165 -14.074 1.00 75.50 121 LYS A O 1
ATOM 1003 N N . ASP A 1 122 ? -29.491 6.450 -15.257 1.00 73.94 122 ASP A N 1
ATOM 1004 C CA . ASP A 1 122 ? -30.261 5.930 -16.39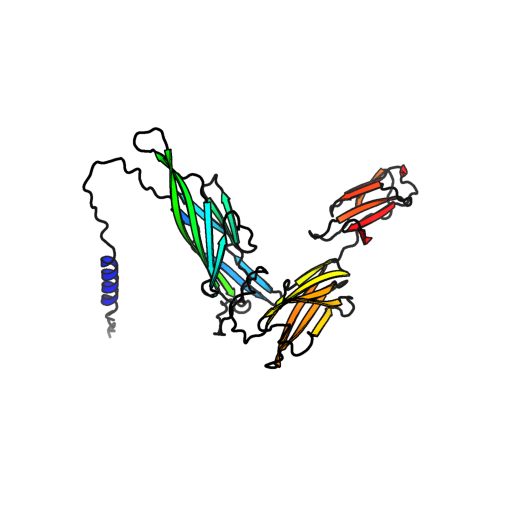1 1.00 73.94 122 ASP A CA 1
ATOM 1005 C C . ASP A 1 122 ? -30.990 4.627 -16.037 1.00 73.94 122 ASP A C 1
ATOM 1007 O O . ASP A 1 122 ? -32.065 4.343 -16.558 1.00 73.94 122 ASP A O 1
ATOM 1011 N N . LEU A 1 123 ? -30.409 3.836 -15.130 1.00 75.69 123 LEU A N 1
ATOM 1012 C CA . LEU A 1 123 ? -30.913 2.514 -14.738 1.00 75.69 123 LEU A CA 1
ATOM 1013 C C . LEU A 1 123 ? -31.612 2.491 -13.376 1.00 75.69 123 LEU A C 1
ATOM 1015 O O . LEU A 1 123 ? -31.927 1.420 -12.865 1.00 75.69 123 LEU A O 1
ATOM 1019 N N . ASN A 1 124 ? -31.847 3.655 -12.777 1.00 81.69 124 ASN A N 1
ATOM 1020 C CA . ASN A 1 124 ? -32.459 3.786 -11.460 1.00 81.69 124 ASN A CA 1
ATOM 1021 C C . ASN A 1 124 ? -31.814 2.927 -10.354 1.00 81.69 124 ASN A C 1
ATOM 1023 O O . ASN A 1 124 ? -32.498 2.274 -9.560 1.00 81.69 124 ASN A O 1
ATOM 1027 N N . LEU A 1 125 ? -30.480 2.926 -10.293 1.00 86.56 125 LEU A N 1
ATOM 1028 C CA . LEU A 1 125 ? -29.736 2.126 -9.323 1.00 86.56 125 LEU A CA 1
ATOM 1029 C C . LEU A 1 125 ? -28.447 2.807 -8.857 1.00 86.56 125 LEU A C 1
ATOM 1031 O O . LEU A 1 125 ? -27.884 3.670 -9.536 1.00 86.56 125 LEU A O 1
ATOM 1035 N N . ALA A 1 126 ? -27.961 2.391 -7.693 1.00 84.75 126 ALA A N 1
ATOM 1036 C CA . ALA A 1 126 ? -26.658 2.769 -7.164 1.00 84.75 126 ALA A CA 1
ATOM 1037 C C . ALA A 1 126 ? -25.833 1.517 -6.854 1.00 84.75 126 ALA A C 1
ATOM 1039 O O . ALA A 1 126 ? -26.317 0.572 -6.238 1.00 84.75 126 ALA A O 1
ATOM 1040 N N . TYR A 1 127 ? -24.573 1.511 -7.268 1.00 87.75 127 TYR A N 1
ATOM 1041 C CA . TYR A 1 127 ? -23.620 0.458 -6.949 1.00 87.75 127 TYR A CA 1
ATOM 1042 C C . TYR A 1 127 ? -22.874 0.811 -5.672 1.00 87.75 127 TYR A C 1
ATOM 1044 O O . TYR A 1 127 ? -22.293 1.890 -5.577 1.00 87.75 127 TYR A O 1
ATOM 1052 N N . PHE A 1 128 ? -22.838 -0.117 -4.726 1.00 90.00 128 PHE A N 1
ATOM 1053 C CA . PHE A 1 128 ? -21.995 -0.056 -3.543 1.00 90.00 128 PHE A CA 1
ATOM 1054 C C . PHE A 1 128 ? -20.842 -1.046 -3.698 1.00 90.00 128 PHE A C 1
ATOM 1056 O O . PHE A 1 128 ? -21.061 -2.239 -3.898 1.00 90.00 128 PHE A O 1
ATOM 1063 N N . TYR A 1 129 ? -19.614 -0.555 -3.595 1.00 88.50 129 TYR A N 1
ATOM 1064 C CA . TYR A 1 129 ? -18.391 -1.340 -3.680 1.00 88.50 129 TYR A CA 1
ATOM 1065 C C . TYR A 1 129 ? -17.715 -1.368 -2.321 1.00 88.50 129 TYR A C 1
ATOM 1067 O O . TYR A 1 129 ? -17.543 -0.324 -1.687 1.00 88.50 129 TYR A O 1
ATOM 1075 N N . TRP A 1 130 ? -17.261 -2.547 -1.910 1.00 87.19 130 TRP A N 1
ATOM 1076 C CA . TRP A 1 130 ? -16.448 -2.676 -0.715 1.00 87.19 130 TRP A CA 1
ATOM 1077 C C . TRP A 1 130 ? -15.304 -3.668 -0.876 1.00 87.19 130 TRP A C 1
ATOM 1079 O O . TRP A 1 130 ? -15.346 -4.620 -1.658 1.00 87.19 130 TRP A O 1
ATOM 1089 N N . LYS A 1 131 ? -14.272 -3.430 -0.077 1.00 82.38 131 LYS A N 1
ATOM 1090 C CA . LYS A 1 131 ? -13.171 -4.342 0.179 1.00 82.38 131 LYS A CA 1
ATOM 1091 C C . LYS A 1 131 ? -12.929 -4.335 1.687 1.00 82.38 131 LYS A C 1
ATOM 1093 O O . LYS A 1 131 ? -12.742 -3.254 2.243 1.00 82.38 131 LYS A O 1
ATOM 1098 N N . PRO A 1 132 ? -12.931 -5.495 2.362 1.00 79.50 132 PRO A N 1
ATOM 1099 C CA . PRO A 1 132 ? -12.775 -5.541 3.805 1.00 79.50 132 PRO A CA 1
ATOM 1100 C C . PRO A 1 132 ? -11.407 -4.970 4.207 1.00 79.50 132 PRO A C 1
ATOM 1102 O O . PRO A 1 132 ? -10.384 -5.415 3.671 1.00 79.50 132 PRO A O 1
ATOM 1105 N N . PRO A 1 133 ? -11.353 -4.001 5.136 1.00 74.69 133 PRO A N 1
ATOM 1106 C CA . PRO A 1 133 ? -10.099 -3.599 5.752 1.00 74.69 133 PRO A CA 1
ATOM 1107 C C . PRO A 1 133 ? -9.509 -4.761 6.559 1.00 74.69 133 PRO A C 1
ATOM 1109 O O . PRO A 1 133 ? -10.222 -5.558 7.169 1.00 74.69 133 PRO A O 1
ATOM 1112 N N . ILE A 1 134 ? -8.188 -4.887 6.582 1.00 69.69 134 ILE A N 1
ATOM 1113 C CA . ILE A 1 134 ? -7.541 -5.923 7.389 1.00 69.69 134 ILE A CA 1
ATOM 1114 C C . ILE A 1 134 ? -7.533 -5.421 8.836 1.00 69.69 134 ILE A C 1
ATOM 1116 O O . ILE A 1 134 ? -6.678 -4.632 9.219 1.00 69.69 134 ILE A O 1
ATOM 1120 N N . LEU A 1 135 ? -8.545 -5.826 9.609 1.00 60.91 135 LEU A N 1
ATOM 1121 C CA . LEU A 1 135 ? -8.735 -5.423 11.005 1.00 60.91 135 LEU A CA 1
ATOM 1122 C C . LEU A 1 135 ? -8.412 -6.583 11.937 1.00 60.91 135 LEU A C 1
ATOM 1124 O O . LEU A 1 135 ? -9.109 -7.598 11.912 1.00 60.91 135 LEU A O 1
ATOM 1128 N N . ASP A 1 136 ? -7.354 -6.425 12.734 1.00 57.88 136 ASP A N 1
ATOM 1129 C CA . ASP A 1 136 ? -7.004 -7.216 13.923 1.00 57.88 136 ASP A CA 1
ATOM 1130 C C . ASP A 1 136 ? -7.091 -8.749 13.813 1.00 57.88 136 ASP A C 1
ATOM 1132 O O . ASP A 1 136 ? -7.124 -9.434 14.832 1.00 57.88 136 ASP A O 1
ATOM 1136 N N . LYS A 1 137 ? -7.091 -9.314 12.595 1.00 67.44 137 LYS A N 1
ATOM 1137 C CA . LYS A 1 137 ? -7.167 -10.763 12.322 1.00 67.44 137 LYS A CA 1
ATOM 1138 C C . LYS A 1 137 ? -8.379 -11.449 12.982 1.00 67.44 137 LYS A C 1
ATOM 1140 O O . LYS A 1 137 ? -8.316 -12.628 13.324 1.00 67.44 137 LYS A O 1
ATOM 1145 N N . ARG A 1 138 ? -9.476 -10.713 13.195 1.00 71.25 138 ARG A N 1
ATOM 1146 C CA . ARG A 1 138 ? -10.698 -11.203 13.859 1.00 71.25 138 ARG A CA 1
ATOM 1147 C C . ARG A 1 138 ? -11.897 -11.095 12.932 1.00 71.25 138 ARG A C 1
ATOM 1149 O O . ARG A 1 138 ? -11.959 -10.196 12.100 1.00 71.25 138 ARG A O 1
ATOM 1156 N N . ASN A 1 139 ? -12.871 -11.982 13.117 1.00 78.31 139 ASN A N 1
ATOM 1157 C CA . ASN A 1 139 ? -14.161 -11.848 12.448 1.00 78.31 139 ASN A CA 1
ATOM 1158 C C . ASN A 1 139 ? -14.822 -10.548 12.907 1.00 78.31 139 ASN A C 1
ATOM 1160 O O . ASN A 1 139 ? -14.754 -10.201 14.090 1.00 78.31 139 ASN A O 1
ATOM 1164 N N . TYR A 1 140 ? -15.434 -9.832 11.974 1.00 81.31 140 TYR A N 1
ATOM 1165 C CA . TYR A 1 140 ? -16.147 -8.599 12.276 1.00 81.31 140 TYR A CA 1
ATOM 1166 C C . TYR A 1 140 ? -17.283 -8.382 11.279 1.00 81.31 140 TYR A C 1
ATOM 1168 O O . TYR A 1 140 ? -17.309 -8.960 10.187 1.00 81.31 140 TYR A O 1
ATOM 1176 N N . VAL A 1 141 ? -18.218 -7.515 11.664 1.00 84.62 141 VAL A N 1
ATOM 1177 C CA . VAL A 1 141 ? -19.377 -7.149 10.850 1.00 84.62 141 VAL A CA 1
ATOM 1178 C C . VAL A 1 141 ? -19.485 -5.631 10.769 1.00 84.62 141 VAL A C 1
ATOM 1180 O O . VAL A 1 141 ? -19.390 -4.943 11.788 1.00 84.62 141 VAL A O 1
ATOM 1183 N N . PHE A 1 142 ? -19.716 -5.111 9.565 1.00 84.62 142 PHE A N 1
ATOM 1184 C CA . PHE A 1 142 ? -20.206 -3.750 9.384 1.00 84.62 142 PHE A CA 1
ATOM 1185 C C . PHE A 1 142 ? -21.705 -3.774 9.103 1.00 84.62 142 PHE A C 1
ATOM 1187 O O . PHE A 1 142 ? -22.159 -4.510 8.230 1.00 84.62 142 PHE A O 1
ATOM 1194 N N . ASN A 1 143 ? -22.455 -2.926 9.797 1.00 88.19 143 ASN A N 1
ATOM 1195 C CA . ASN A 1 143 ? -23.837 -2.625 9.458 1.00 88.19 143 ASN A CA 1
ATOM 1196 C C . ASN A 1 143 ? -23.849 -1.397 8.551 1.00 88.19 143 ASN A C 1
ATOM 1198 O O . ASN A 1 143 ? -23.331 -0.344 8.927 1.00 88.19 143 ASN A O 1
ATOM 1202 N N . VAL A 1 144 ? -24.437 -1.516 7.367 1.00 89.88 144 VAL A N 1
ATOM 1203 C CA . VAL A 1 144 ? -24.563 -0.410 6.420 1.00 89.88 144 VAL A CA 1
ATOM 1204 C C . VAL A 1 144 ? -26.004 0.071 6.413 1.00 89.88 144 VAL A C 1
ATOM 1206 O O . VAL A 1 144 ? -26.921 -0.690 6.120 1.00 89.88 144 VAL A O 1
ATOM 1209 N N . LYS A 1 145 ? -26.202 1.348 6.729 1.00 92.56 145 LYS A N 1
ATOM 1210 C CA . LYS A 1 145 ? -27.466 2.065 6.573 1.00 92.56 145 LYS A CA 1
ATOM 1211 C C . LYS A 1 145 ? -27.366 2.957 5.345 1.00 92.56 145 LYS A C 1
ATOM 1213 O O . LYS A 1 145 ? -26.477 3.797 5.266 1.00 92.56 145 LYS A O 1
ATOM 1218 N N . VAL A 1 146 ? -28.288 2.805 4.409 1.00 91.50 146 VAL A N 1
ATOM 1219 C CA . VAL A 1 146 ? -28.387 3.651 3.219 1.00 91.50 146 VAL A CA 1
ATOM 1220 C C . VAL A 1 146 ? -29.550 4.601 3.421 1.00 91.50 146 VAL A C 1
ATOM 1222 O O . VAL A 1 146 ? -30.663 4.143 3.666 1.00 91.50 146 VAL A O 1
ATOM 1225 N N . ASN A 1 147 ? -29.307 5.902 3.315 1.00 91.19 147 ASN A N 1
ATOM 1226 C CA . ASN A 1 147 ? -30.346 6.916 3.214 1.00 91.19 147 ASN A CA 1
ATOM 1227 C C . ASN A 1 147 ? -30.350 7.439 1.783 1.00 91.19 147 ASN A C 1
ATOM 1229 O O . ASN A 1 147 ? -29.297 7.741 1.232 1.00 91.19 147 ASN A O 1
ATOM 1233 N N . ALA A 1 148 ? -31.523 7.563 1.186 1.00 89.94 148 ALA A N 1
ATOM 1234 C CA . ALA A 1 148 ? -31.686 8.250 -0.078 1.00 89.94 148 ALA A CA 1
ATOM 1235 C C . ALA A 1 148 ? -32.626 9.429 0.128 1.00 89.94 148 ALA A C 1
ATOM 1237 O O . ALA A 1 148 ? -33.641 9.304 0.816 1.00 89.94 148 ALA A O 1
ATOM 1238 N N . SER A 1 149 ? -32.294 10.564 -0.473 1.00 87.50 149 SER A N 1
ATOM 1239 C CA . SER A 1 149 ? -33.157 11.737 -0.516 1.00 87.50 149 SER A CA 1
ATOM 1240 C C . SER A 1 149 ? -33.458 12.098 -1.960 1.00 87.50 149 SER A C 1
ATOM 1242 O O . SER A 1 149 ? -32.586 11.990 -2.816 1.00 87.50 149 SER A O 1
ATOM 1244 N N . ALA A 1 150 ? -34.703 12.464 -2.246 1.00 87.12 150 ALA A N 1
ATOM 1245 C CA . ALA A 1 150 ? -35.150 12.754 -3.599 1.00 87.12 150 ALA A CA 1
ATOM 1246 C C . ALA A 1 150 ? -36.190 13.875 -3.619 1.00 87.12 150 ALA A C 1
ATOM 1248 O O . ALA A 1 150 ? -36.841 14.154 -2.611 1.00 87.12 150 ALA A O 1
ATOM 1249 N N . LEU A 1 151 ? -36.372 14.511 -4.774 1.00 84.38 151 LEU A N 1
ATOM 1250 C CA . LEU A 1 151 ? -37.354 15.571 -4.976 1.00 84.38 151 LEU A CA 1
ATOM 1251 C C . LEU A 1 151 ? -38.496 15.089 -5.872 1.00 84.38 151 LEU A C 1
ATOM 1253 O O . LEU A 1 151 ? -38.278 14.519 -6.937 1.00 84.38 151 LEU A O 1
ATOM 1257 N N . VAL A 1 152 ? -39.734 15.358 -5.465 1.00 82.06 152 VAL A N 1
ATOM 1258 C CA . VAL A 1 152 ? -40.935 15.096 -6.270 1.00 82.06 152 VAL A CA 1
ATOM 1259 C C . VAL A 1 152 ? -41.603 16.409 -6.627 1.00 82.06 152 VAL A C 1
ATOM 1261 O O . VAL A 1 152 ? -41.761 17.287 -5.779 1.00 82.06 152 VAL A O 1
ATOM 1264 N N . LYS A 1 153 ? -42.024 16.530 -7.887 1.00 75.75 153 LYS A N 1
ATOM 1265 C CA . LYS A 1 153 ? -42.888 17.618 -8.348 1.00 75.75 153 LYS A CA 1
ATOM 1266 C C . LYS A 1 153 ? -44.330 17.273 -8.004 1.00 75.75 153 LYS A C 1
ATOM 1268 O O . LYS A 1 153 ? -44.937 16.434 -8.662 1.00 75.75 153 LYS A O 1
ATOM 1273 N N . VAL A 1 154 ? -44.861 17.916 -6.975 1.00 72.56 154 VAL A N 1
ATOM 1274 C CA . VAL A 1 154 ? -46.257 17.772 -6.564 1.00 72.56 154 VAL A CA 1
ATOM 1275 C C . VAL A 1 154 ? -47.045 18.946 -7.151 1.00 72.56 154 VAL A C 1
ATOM 1277 O O . VAL A 1 154 ? -46.628 20.092 -6.967 1.00 72.56 154 VAL A O 1
ATOM 1280 N N . PRO A 1 155 ? -48.147 18.711 -7.883 1.00 68.75 155 PRO A N 1
ATOM 1281 C CA . PRO A 1 155 ? -48.983 19.799 -8.374 1.00 68.75 155 PRO A CA 1
ATOM 1282 C C . PRO A 1 155 ? -49.632 20.522 -7.190 1.00 68.75 155 PRO A C 1
ATOM 1284 O O . PRO A 1 155 ? -50.237 19.890 -6.321 1.00 68.75 155 PRO A O 1
ATOM 1287 N N . ILE A 1 156 ? -49.508 21.848 -7.144 1.00 72.62 156 ILE A N 1
ATOM 1288 C CA . ILE A 1 156 ? -50.203 22.655 -6.141 1.00 72.62 156 ILE A CA 1
ATOM 1289 C C . ILE A 1 156 ? -51.679 22.682 -6.537 1.00 72.62 156 ILE A C 1
ATOM 1291 O O . ILE A 1 156 ? -52.036 23.028 -7.664 1.00 72.62 156 ILE A O 1
ATOM 1295 N N . SER A 1 157 ? -52.553 22.258 -5.623 1.00 57.66 157 SER A N 1
ATOM 1296 C CA . SER A 1 157 ? -53.980 22.109 -5.911 1.00 57.66 157 SER A CA 1
ATOM 1297 C C . SER A 1 157 ? -54.563 23.426 -6.448 1.00 57.66 157 SER A C 1
ATOM 1299 O O . SER A 1 157 ? -54.612 24.425 -5.732 1.00 57.66 157 SER A O 1
ATOM 1301 N N . LYS A 1 158 ? -55.022 23.384 -7.711 1.00 58.38 158 LYS A N 1
ATOM 1302 C CA . LYS A 1 158 ? -55.652 24.456 -8.517 1.00 58.38 158 LYS A CA 1
ATOM 1303 C C . LYS A 1 158 ? -54.743 25.460 -9.253 1.00 58.38 158 LYS A C 1
ATOM 1305 O O . LYS A 1 158 ? -55.289 26.378 -9.862 1.00 58.38 158 LYS A O 1
ATOM 1310 N N . SER A 1 159 ? -53.424 25.277 -9.313 1.00 59.00 159 SER A N 1
ATOM 1311 C CA . SER A 1 159 ? -52.555 26.029 -10.240 1.00 59.00 159 SER A CA 1
ATOM 1312 C C . SER A 1 159 ? -51.714 25.085 -11.111 1.00 59.00 159 SER A C 1
ATOM 1314 O O . SER A 1 159 ? -51.458 23.945 -10.739 1.00 59.00 159 SER A O 1
ATOM 1316 N N . ASN A 1 160 ? -51.259 25.548 -12.284 1.00 60.69 160 ASN A N 1
ATOM 1317 C CA . ASN A 1 160 ? -50.257 24.838 -13.105 1.00 60.69 160 ASN A CA 1
ATOM 1318 C C . ASN A 1 160 ? -48.838 24.912 -12.491 1.00 60.69 160 ASN A C 1
ATOM 1320 O O . ASN A 1 160 ? -47.841 24.686 -13.177 1.00 60.69 160 ASN A O 1
ATOM 1324 N N . GLU A 1 161 ? -48.734 25.270 -11.211 1.00 62.28 161 GLU A N 1
ATOM 1325 C CA . GLU A 1 161 ? -47.472 25.402 -10.497 1.00 62.28 161 GLU A CA 1
ATOM 1326 C C . GLU A 1 161 ? -47.157 24.102 -9.753 1.00 62.28 161 GLU A C 1
ATOM 1328 O O . GLU A 1 161 ? -48.015 23.478 -9.124 1.00 62.28 161 GLU A O 1
ATOM 1333 N N . PHE A 1 162 ? -45.897 23.685 -9.833 1.00 66.69 162 PHE A N 1
ATOM 1334 C CA . PHE A 1 162 ? -45.396 22.494 -9.159 1.00 66.69 162 PHE A CA 1
ATOM 1335 C C . PHE A 1 162 ? -44.590 22.908 -7.931 1.00 66.69 162 PHE A C 1
ATOM 1337 O O . PHE A 1 162 ? -43.671 23.720 -8.037 1.00 66.69 162 PHE A O 1
ATOM 1344 N N . GLN A 1 163 ? -44.880 22.301 -6.783 1.00 74.19 163 GLN A N 1
ATOM 1345 C CA . GLN A 1 163 ? -44.040 22.394 -5.597 1.00 74.19 163 GLN A CA 1
ATOM 1346 C C . GLN A 1 163 ? -43.057 21.224 -5.566 1.00 74.19 163 GLN A C 1
ATOM 1348 O O . GLN A 1 163 ? -43.430 20.076 -5.810 1.00 74.19 163 GLN A O 1
ATOM 1353 N N . LEU A 1 164 ? -41.797 21.503 -5.238 1.00 73.06 164 LEU A N 1
ATOM 1354 C CA . LEU A 1 164 ? -40.806 20.465 -4.967 1.00 73.06 164 LEU A CA 1
ATOM 1355 C C . LEU A 1 164 ? -40.952 20.002 -3.514 1.00 73.06 164 LEU A C 1
ATOM 1357 O O . LEU A 1 164 ? -40.699 20.773 -2.588 1.00 73.06 164 LEU A O 1
ATOM 1361 N N . LYS A 1 165 ? -41.360 18.747 -3.311 1.00 79.62 165 LYS A N 1
ATOM 1362 C CA . LYS A 1 165 ? -41.401 18.091 -1.997 1.00 79.62 165 LYS A CA 1
ATOM 1363 C C . LYS A 1 165 ? -40.208 17.146 -1.870 1.00 79.62 165 LYS A C 1
ATOM 1365 O O . LYS A 1 165 ? -39.948 16.363 -2.781 1.00 79.62 165 LYS A O 1
ATOM 1370 N N . LYS A 1 166 ? -39.499 17.208 -0.741 1.00 82.50 166 LYS A N 1
ATOM 1371 C CA . LYS A 1 166 ? -38.411 16.277 -0.417 1.00 82.50 166 LYS A CA 1
ATOM 1372 C C . LYS A 1 166 ? -38.990 14.971 0.132 1.00 82.50 166 LYS A C 1
ATOM 1374 O O . LYS A 1 166 ? -39.827 15.010 1.032 1.00 82.50 166 LYS A O 1
ATOM 1379 N N . LEU A 1 167 ? -38.545 13.841 -0.407 1.00 84.62 167 LEU A N 1
ATOM 1380 C CA . LEU A 1 167 ? -38.819 12.493 0.086 1.00 84.62 167 LEU A CA 1
ATOM 1381 C C . LEU A 1 167 ? -37.522 11.848 0.572 1.00 84.62 167 LEU A C 1
ATOM 1383 O O . LEU A 1 167 ? -36.454 12.103 0.016 1.00 84.62 167 LEU A O 1
ATOM 1387 N N . GLU A 1 168 ? -37.624 11.001 1.592 1.00 88.12 168 GLU A N 1
ATOM 1388 C CA . GLU A 1 168 ? -36.493 10.282 2.177 1.00 88.12 168 GLU A CA 1
ATOM 1389 C C . GLU A 1 168 ? -36.843 8.798 2.324 1.00 88.12 168 GLU A C 1
ATOM 1391 O O . GLU A 1 168 ? -37.970 8.452 2.680 1.00 88.12 168 GLU A O 1
ATOM 1396 N N . ALA A 1 169 ? -35.883 7.924 2.031 1.00 88.38 169 ALA A N 1
ATOM 1397 C CA . ALA A 1 169 ? -36.019 6.477 2.147 1.00 88.38 169 ALA A CA 1
ATOM 1398 C C . ALA A 1 169 ? -34.765 5.877 2.791 1.00 88.38 169 ALA A C 1
ATOM 1400 O O . ALA A 1 169 ? -33.657 6.378 2.595 1.00 88.38 169 ALA A O 1
ATOM 1401 N N . THR A 1 170 ? -34.929 4.785 3.540 1.00 91.44 170 THR A N 1
ATOM 1402 C CA . THR A 1 170 ? -33.826 4.132 4.254 1.00 91.44 170 THR A CA 1
ATOM 1403 C C . THR A 1 170 ? -33.862 2.621 4.064 1.00 91.44 170 THR A C 1
ATOM 1405 O O . THR A 1 170 ? -34.929 2.015 4.110 1.00 91.44 170 THR A O 1
ATOM 1408 N N . THR A 1 171 ? -32.694 2.001 3.897 1.00 91.00 171 THR A N 1
ATOM 1409 C CA . THR A 1 171 ? -32.538 0.540 3.895 1.00 91.00 171 THR A CA 1
ATOM 1410 C C . THR A 1 171 ? -31.229 0.109 4.557 1.00 91.00 171 THR A C 1
ATOM 1412 O O . THR A 1 171 ? -30.378 0.950 4.855 1.00 91.00 171 THR A O 1
ATOM 1415 N N . TYR A 1 172 ? -31.079 -1.190 4.822 1.00 92.25 172 TYR A N 1
ATOM 1416 C CA . TYR A 1 172 ? -29.970 -1.749 5.596 1.00 92.25 172 TYR A CA 1
ATOM 1417 C C . TYR A 1 172 ? -29.436 -3.036 4.969 1.00 92.25 172 TYR A C 1
ATOM 1419 O O . TYR A 1 172 ? -30.209 -3.836 4.447 1.00 92.25 172 TYR A O 1
ATOM 1427 N N . PHE A 1 173 ? -28.126 -3.251 5.065 1.00 90.00 173 PHE A N 1
ATOM 1428 C CA . PHE A 1 173 ? -27.483 -4.529 4.756 1.00 90.00 173 PHE A CA 1
ATOM 1429 C C . PHE A 1 173 ? -26.184 -4.692 5.553 1.00 90.00 173 PHE A C 1
ATOM 1431 O O . PHE A 1 173 ? -25.632 -3.717 6.065 1.00 90.00 173 PHE A O 1
ATOM 1438 N N . ASP A 1 174 ? -25.683 -5.922 5.632 1.00 89.00 174 ASP A N 1
ATOM 1439 C CA . ASP A 1 174 ? -24.515 -6.271 6.436 1.00 89.00 174 ASP A CA 1
ATOM 1440 C C . ASP A 1 174 ? -23.322 -6.706 5.583 1.00 89.00 174 ASP A C 1
ATOM 1442 O O . ASP A 1 174 ? -23.460 -7.390 4.567 1.00 89.00 174 ASP A O 1
ATOM 1446 N N . LEU A 1 175 ? -22.124 -6.338 6.031 1.00 88.81 175 LEU A N 1
ATOM 1447 C CA . LEU A 1 175 ? -20.853 -6.795 5.478 1.00 88.81 175 LEU A CA 1
ATOM 1448 C C . LEU A 1 175 ? -20.173 -7.672 6.520 1.00 88.81 175 LEU A C 1
ATOM 1450 O O . LEU A 1 175 ? -19.806 -7.189 7.590 1.00 88.81 175 LEU A O 1
ATOM 1454 N N . VAL A 1 176 ? -20.005 -8.953 6.221 1.00 86.69 176 VAL A N 1
ATOM 1455 C CA . VAL A 1 176 ? -19.515 -9.942 7.183 1.00 86.69 176 VAL A CA 1
ATOM 1456 C C . VAL A 1 176 ? -18.158 -10.462 6.735 1.00 86.69 176 VAL A C 1
ATOM 1458 O O . VAL A 1 176 ? -18.009 -10.981 5.626 1.00 86.69 176 VAL A O 1
ATOM 1461 N N . VAL A 1 177 ? -17.169 -10.358 7.620 1.00 85.56 177 VAL A N 1
ATOM 1462 C CA . VAL A 1 177 ? -15.797 -10.796 7.366 1.00 85.56 177 VAL A CA 1
ATOM 1463 C C . VAL A 1 177 ? -15.448 -11.956 8.281 1.00 85.56 177 VAL A C 1
ATOM 1465 O O . VAL A 1 177 ? -15.510 -11.833 9.503 1.00 85.56 177 VAL A O 1
ATOM 1468 N N . ASN A 1 178 ? -15.062 -13.077 7.673 1.00 83.56 178 ASN A N 1
ATOM 1469 C CA . ASN A 1 178 ? -14.698 -14.306 8.365 1.00 83.56 178 ASN A CA 1
ATOM 1470 C C . ASN A 1 178 ? -13.264 -14.715 8.024 1.00 83.56 178 ASN A C 1
ATOM 1472 O O . ASN A 1 178 ? -12.933 -14.929 6.856 1.00 83.56 178 ASN A O 1
ATOM 1476 N N . TYR A 1 179 ? -12.442 -14.878 9.052 1.00 81.25 179 TYR A N 1
ATOM 1477 C CA . TYR A 1 179 ? -11.108 -15.451 8.982 1.00 81.25 179 TYR A CA 1
ATOM 1478 C C . TYR A 1 179 ? -11.176 -16.956 9.219 1.00 81.25 179 TYR A C 1
ATOM 1480 O O . TYR A 1 179 ? -11.806 -17.428 10.167 1.00 81.25 179 TYR A O 1
ATOM 1488 N N . PHE A 1 180 ? -10.497 -17.703 8.361 1.00 77.31 180 PHE A N 1
ATOM 1489 C CA . PHE A 1 180 ? -10.372 -19.149 8.416 1.00 77.31 180 PHE A CA 1
ATOM 1490 C C . PHE A 1 180 ? -8.916 -19.537 8.642 1.00 77.31 180 PHE A C 1
ATOM 1492 O O . PHE A 1 180 ? -7.997 -18.922 8.094 1.00 77.31 180 PHE A O 1
ATOM 1499 N N . ASP A 1 181 ? -8.714 -20.584 9.433 1.00 69.94 181 ASP A N 1
ATOM 1500 C CA . ASP A 1 181 ? -7.407 -21.219 9.554 1.00 69.94 181 ASP A CA 1
ATOM 1501 C C . ASP A 1 181 ? -7.137 -22.061 8.290 1.00 69.94 181 ASP A C 1
ATOM 1503 O O . ASP A 1 181 ? -7.923 -22.963 7.982 1.00 69.94 181 ASP A O 1
ATOM 1507 N N . PRO A 1 182 ? -6.040 -21.809 7.549 1.00 68.00 182 PRO A N 1
ATOM 1508 C CA . PRO A 1 182 ? -5.730 -22.536 6.317 1.00 68.00 182 PRO A CA 1
ATOM 1509 C C . PRO A 1 182 ? -5.458 -24.031 6.531 1.00 68.00 182 PRO A C 1
ATOM 1511 O O . PRO A 1 182 ? -5.561 -24.801 5.580 1.00 68.00 182 PRO A O 1
ATOM 1514 N N . LYS A 1 183 ? -5.104 -24.465 7.750 1.00 69.44 183 LYS A N 1
ATOM 1515 C CA . LYS A 1 183 ? -4.819 -25.879 8.046 1.00 69.44 183 LYS A CA 1
ATOM 1516 C C . LYS A 1 183 ? -6.077 -26.679 8.350 1.00 69.44 183 LYS A C 1
ATOM 1518 O O . LYS A 1 183 ? -6.151 -27.853 8.000 1.00 69.44 183 LYS A O 1
ATOM 1523 N N . THR A 1 184 ? -7.041 -26.064 9.031 1.00 67.31 184 THR A N 1
ATOM 1524 C CA . THR A 1 184 ? -8.253 -26.747 9.506 1.00 67.31 184 THR A CA 1
ATOM 1525 C C . THR A 1 184 ? -9.493 -26.404 8.684 1.00 67.31 184 THR A C 1
ATOM 1527 O O . THR A 1 184 ? -10.469 -27.147 8.726 1.00 67.31 184 THR A O 1
ATOM 1530 N N . GLY A 1 185 ? -9.478 -25.300 7.930 1.00 65.25 185 GLY A N 1
ATOM 1531 C CA . GLY A 1 185 ? -10.635 -24.801 7.184 1.00 65.25 185 GLY A CA 1
ATOM 1532 C C . GLY A 1 185 ? -11.778 -24.317 8.081 1.00 65.25 185 GLY A C 1
ATOM 1533 O O . GLY A 1 185 ? -12.882 -24.078 7.592 1.00 65.25 185 GLY A O 1
ATOM 1534 N N . LEU A 1 186 ? -11.536 -24.186 9.389 1.00 69.19 186 LEU A N 1
ATOM 1535 C CA . LEU A 1 186 ? -12.520 -23.751 10.374 1.00 69.19 186 LEU A CA 1
ATOM 1536 C C . LEU A 1 186 ? -12.430 -22.236 10.599 1.00 69.19 186 LEU A C 1
ATOM 1538 O O . LEU A 1 186 ? -11.340 -21.663 10.484 1.00 69.19 186 LEU A O 1
ATOM 1542 N N . PRO A 1 187 ? -13.557 -21.571 10.921 1.00 63.69 187 PRO A N 1
ATOM 1543 C CA . PRO A 1 187 ? -13.535 -20.162 11.280 1.00 63.69 187 PRO A CA 1
ATOM 1544 C C . PRO A 1 187 ? -12.700 -19.973 12.549 1.00 63.69 187 PRO A C 1
ATOM 1546 O O . PRO A 1 187 ? -12.857 -20.711 13.523 1.00 63.69 187 PRO A O 1
ATOM 1549 N N . MET A 1 188 ? -11.818 -18.976 12.548 1.00 63.31 188 MET A N 1
ATOM 1550 C CA . MET A 1 188 ? -11.035 -18.630 13.729 1.00 63.31 188 MET A CA 1
ATOM 1551 C C . MET A 1 188 ? -11.984 -18.115 14.818 1.00 63.31 188 MET A C 1
ATOM 1553 O O . MET A 1 188 ? -12.636 -17.083 14.651 1.00 63.31 188 MET A O 1
ATOM 1557 N N . ILE A 1 189 ? -12.084 -18.848 15.929 1.00 53.50 189 ILE A N 1
ATOM 1558 C CA . ILE A 1 189 ? -12.848 -18.432 17.109 1.00 53.50 189 ILE A CA 1
ATOM 1559 C C . ILE A 1 189 ? -11.905 -17.638 18.007 1.00 53.50 189 ILE A C 1
ATOM 1561 O O . ILE A 1 189 ? -10.862 -18.134 18.431 1.00 53.50 189 ILE A O 1
ATOM 1565 N N . THR A 1 190 ? -12.268 -16.393 18.293 1.00 47.38 190 THR A N 1
ATOM 1566 C CA . THR A 1 190 ? -11.516 -15.530 19.201 1.00 47.38 190 THR A CA 1
ATOM 1567 C C . THR A 1 190 ? -11.601 -16.080 20.622 1.00 47.38 190 THR A C 1
ATOM 1569 O O . THR A 1 190 ? -12.655 -16.006 21.250 1.00 47.38 190 THR A O 1
ATOM 1572 N N . SER A 1 191 ? -10.499 -16.603 21.161 1.00 35.56 191 SER A N 1
ATOM 1573 C CA . SER A 1 191 ? -10.342 -16.704 22.612 1.00 35.56 191 SER A CA 1
ATOM 1574 C C . SER A 1 191 ? -10.390 -15.287 23.184 1.00 35.56 191 SER A C 1
ATOM 1576 O O . SER A 1 191 ? -9.640 -14.434 22.707 1.00 35.56 191 SER A O 1
ATOM 1578 N N . ASN A 1 192 ? -11.275 -15.034 24.154 1.00 31.84 192 ASN A N 1
ATOM 1579 C CA . ASN A 1 192 ? -11.415 -13.747 24.836 1.00 31.84 192 ASN A CA 1
ATOM 1580 C C . ASN A 1 192 ? -10.040 -13.196 25.245 1.00 31.84 192 ASN A C 1
ATOM 1582 O O . ASN A 1 192 ? -9.426 -13.664 26.199 1.00 31.84 192 ASN A O 1
ATOM 1586 N N . GLN A 1 193 ? -9.576 -12.204 24.495 1.00 30.12 193 GLN A N 1
ATOM 1587 C CA . GLN A 1 193 ? -8.505 -11.301 24.871 1.00 30.12 193 GLN A CA 1
ATOM 1588 C C . GLN A 1 193 ? -9.069 -9.899 24.709 1.00 30.12 193 GLN A C 1
ATOM 1590 O O . GLN A 1 193 ? -9.593 -9.558 23.636 1.00 30.12 193 GLN A O 1
ATOM 1595 N N . ASP A 1 194 ? -9.015 -9.167 25.820 1.00 24.28 194 ASP A N 1
ATOM 1596 C CA . ASP A 1 194 ? -9.574 -7.839 26.007 1.00 24.28 194 ASP A CA 1
ATOM 1597 C C . ASP A 1 194 ? -9.319 -6.933 24.805 1.00 24.28 194 ASP A C 1
ATOM 1599 O O . ASP A 1 194 ? -8.274 -6.942 24.152 1.00 24.28 194 ASP A O 1
ATOM 1603 N N . THR A 1 195 ? -10.384 -6.236 24.442 1.00 27.20 195 THR A N 1
ATOM 1604 C CA . THR A 1 195 ? -10.590 -5.693 23.108 1.00 27.20 195 THR A CA 1
ATOM 1605 C C . THR A 1 195 ? -10.209 -4.222 23.128 1.00 27.20 195 THR A C 1
ATOM 1607 O O . THR A 1 195 ? -11.024 -3.376 23.473 1.00 27.20 195 THR A O 1
ATOM 1610 N N . VAL A 1 196 ? -8.980 -3.908 22.725 1.00 30.05 196 VAL A N 1
ATOM 1611 C CA . VAL A 1 196 ? -8.673 -2.607 22.125 1.00 30.05 196 VAL A CA 1
ATOM 1612 C C . VAL A 1 196 ? -8.334 -2.898 20.677 1.00 30.05 196 VAL A C 1
ATOM 1614 O O . VAL A 1 196 ? -7.302 -3.485 20.371 1.00 30.05 196 VAL A O 1
ATOM 1617 N N . ARG A 1 197 ? -9.276 -2.576 19.796 1.00 30.69 197 ARG A N 1
ATOM 1618 C CA . ARG A 1 197 ? -9.161 -2.804 18.363 1.00 30.69 197 ARG A CA 1
ATOM 1619 C C . ARG A 1 197 ? -9.057 -1.459 17.648 1.00 30.69 197 ARG A C 1
ATOM 1621 O O . ARG A 1 197 ? -9.850 -0.551 17.910 1.00 30.69 197 ARG A O 1
ATOM 1628 N N . ILE A 1 198 ? -8.088 -1.341 16.749 1.00 27.12 198 ILE A N 1
ATOM 1629 C CA . ILE A 1 198 ? -7.829 -0.154 15.930 1.00 27.12 198 ILE A CA 1
ATOM 1630 C C . ILE A 1 198 ? -8.073 -0.548 14.479 1.00 27.12 198 ILE A C 1
ATOM 1632 O O . ILE A 1 198 ? -7.446 -1.465 13.961 1.00 27.12 198 ILE A O 1
ATOM 1636 N N . ALA A 1 199 ? -8.973 0.173 13.809 1.00 28.62 199 ALA A N 1
ATOM 1637 C CA . ALA A 1 199 ? -9.039 0.150 12.354 1.00 28.62 199 ALA A CA 1
ATOM 1638 C C . ALA A 1 199 ? -8.294 1.344 11.788 1.00 28.62 199 ALA A C 1
ATOM 1640 O O . ALA A 1 199 ? -8.449 2.451 12.300 1.00 28.62 199 ALA A O 1
ATOM 1641 N N . SER A 1 200 ? -7.524 1.068 10.733 1.00 31.70 200 SER A N 1
ATOM 1642 C CA . SER A 1 200 ? -7.030 1.988 9.703 1.00 31.70 200 SER A CA 1
ATOM 1643 C C . SER A 1 200 ? -7.266 3.466 10.013 1.00 31.70 200 SER A C 1
ATOM 1645 O O . SER A 1 200 ? -8.333 4.023 9.743 1.00 31.70 200 SER A O 1
ATOM 1647 N N . ILE A 1 201 ? -6.244 4.080 10.593 1.00 34.22 201 ILE A N 1
ATOM 1648 C CA . ILE A 1 201 ? -6.214 5.497 10.904 1.00 34.22 201 ILE A CA 1
ATOM 1649 C C . ILE A 1 201 ? -5.893 6.244 9.610 1.00 34.22 201 ILE A C 1
ATOM 1651 O O . ILE A 1 201 ? -4.741 6.272 9.181 1.00 34.22 201 ILE A O 1
ATOM 1655 N N . ASP A 1 202 ? -6.905 6.877 9.013 1.00 29.19 202 ASP A N 1
ATOM 1656 C CA . ASP A 1 202 ? -6.663 8.130 8.298 1.00 29.19 202 ASP A CA 1
ATOM 1657 C C . ASP A 1 202 ? -5.962 9.071 9.284 1.00 29.19 202 ASP A C 1
ATOM 1659 O O . ASP A 1 202 ? -6.441 9.314 10.397 1.00 29.19 202 ASP A O 1
ATOM 1663 N N . SER A 1 203 ? -4.783 9.530 8.886 1.00 33.94 203 SER A N 1
ATOM 1664 C CA . SER A 1 203 ? -3.658 10.010 9.698 1.00 33.94 203 SER A CA 1
ATOM 1665 C C . SER A 1 203 ? -3.897 11.263 10.559 1.00 33.94 203 SER A C 1
ATOM 1667 O O . SER A 1 203 ? -2.945 11.833 11.090 1.00 33.94 203 SER A O 1
ATOM 1669 N N . SER A 1 204 ? -5.144 11.692 10.772 1.00 33.31 204 SER A N 1
ATOM 1670 C CA . SER A 1 204 ? -5.461 12.955 11.450 1.00 33.31 204 SER A CA 1
ATOM 1671 C C . SER A 1 204 ? -6.539 12.916 12.544 1.00 33.31 204 SER A C 1
ATOM 1673 O O . SER A 1 204 ? -6.705 13.930 13.216 1.00 33.31 204 SER A O 1
ATOM 1675 N N . LEU A 1 205 ? -7.221 11.792 12.824 1.00 33.03 205 LEU A N 1
ATOM 1676 C CA . LEU A 1 205 ? -8.328 11.771 13.812 1.00 33.03 205 LEU A CA 1
ATOM 1677 C C . LEU A 1 205 ? -8.033 11.108 15.174 1.00 33.03 205 LEU A C 1
ATOM 1679 O O . LEU A 1 205 ? -8.845 11.219 16.087 1.00 33.03 205 LEU A O 1
ATOM 1683 N N . PHE A 1 206 ? -6.871 10.478 15.370 1.00 34.00 206 PHE A N 1
ATOM 1684 C CA . PHE A 1 206 ? -6.589 9.693 16.591 1.00 34.00 206 PHE A CA 1
ATOM 1685 C C . PHE A 1 206 ? -5.771 10.424 17.663 1.00 34.00 206 PHE A C 1
ATOM 1687 O O . PHE A 1 206 ? -5.469 9.858 18.711 1.00 34.00 206 PHE A O 1
ATOM 1694 N N . TYR A 1 207 ? -5.444 11.699 17.450 1.00 37.41 207 TYR A N 1
ATOM 1695 C CA . TYR A 1 207 ? -4.701 12.489 18.440 1.00 37.41 207 TYR A CA 1
ATOM 1696 C C . TYR A 1 207 ? -5.550 13.015 19.603 1.00 37.41 207 TYR A C 1
ATOM 1698 O O . TYR A 1 207 ? -5.005 13.540 20.574 1.00 37.41 207 TYR A O 1
ATOM 1706 N N . SER A 1 208 ? -6.869 12.841 19.572 1.00 32.12 208 SER A N 1
ATOM 1707 C CA . SER A 1 208 ? -7.719 13.193 20.701 1.00 32.12 208 SER A CA 1
ATOM 1708 C C . SER A 1 208 ? -8.829 12.170 20.831 1.00 32.12 208 SER A C 1
ATOM 1710 O O . SER A 1 208 ? -9.824 12.293 20.133 1.00 32.12 208 SER A O 1
ATOM 1712 N N . LEU A 1 209 ? -8.649 11.158 21.683 1.00 27.80 209 LEU A N 1
ATOM 1713 C CA . LEU A 1 209 ? -9.685 10.619 22.574 1.00 27.80 209 LEU A CA 1
ATOM 1714 C C . LEU A 1 209 ? -9.133 9.436 23.393 1.00 27.80 209 LEU A C 1
ATOM 1716 O O . LEU A 1 209 ? -8.780 8.387 22.874 1.00 27.80 209 LEU A O 1
ATOM 1720 N N . ASN A 1 210 ? -9.143 9.659 24.707 1.00 30.30 210 ASN A N 1
ATOM 1721 C CA . ASN A 1 210 ? -9.112 8.718 25.826 1.00 30.30 210 ASN A CA 1
ATOM 1722 C C . ASN A 1 210 ? -7.822 7.967 26.212 1.00 30.30 210 ASN A C 1
ATOM 1724 O O . ASN A 1 210 ? -7.404 6.954 25.662 1.00 30.30 210 ASN A O 1
ATOM 1728 N N . ARG A 1 211 ? -7.296 8.474 27.335 1.00 35.38 211 ARG A N 1
ATOM 1729 C CA . ARG A 1 211 ? -6.298 7.943 28.261 1.00 35.38 211 ARG A CA 1
ATOM 1730 C C . ARG A 1 211 ? -6.750 6.635 28.926 1.00 35.38 211 ARG A C 1
ATOM 1732 O O . ARG A 1 211 ? -7.215 6.659 30.059 1.00 35.38 211 ARG A O 1
ATOM 1739 N N . ASN A 1 212 ? -6.557 5.507 28.259 1.00 36.22 212 ASN A N 1
ATOM 1740 C CA . ASN A 1 212 ? -6.380 4.219 28.933 1.00 36.22 212 ASN A CA 1
ATOM 1741 C C . ASN A 1 212 ? -5.444 3.354 28.087 1.00 36.22 212 ASN A C 1
ATOM 1743 O O . ASN A 1 212 ? -5.873 2.469 27.359 1.00 36.22 212 ASN A O 1
ATOM 1747 N N . THR A 1 213 ? -4.149 3.661 28.135 1.00 45.03 213 THR A N 1
ATOM 1748 C CA . THR A 1 213 ? -3.129 2.951 27.360 1.00 45.03 213 THR A CA 1
ATOM 1749 C C . THR A 1 213 ? -2.138 2.270 28.293 1.00 45.03 213 THR A C 1
ATOM 1751 O O . THR A 1 213 ? -1.059 2.799 28.573 1.00 45.03 213 THR A O 1
ATOM 1754 N N . GLN A 1 214 ? -2.511 1.105 28.818 1.00 51.41 214 GLN A N 1
ATOM 1755 C CA . GLN A 1 214 ? -1.513 0.226 29.429 1.00 51.41 214 GLN A CA 1
ATOM 1756 C C . GLN A 1 214 ? -0.677 -0.473 28.351 1.00 51.41 214 GLN A C 1
ATOM 1758 O O . GLN A 1 214 ? 0.528 -0.617 28.540 1.00 51.41 214 GLN A O 1
ATOM 1763 N N . ASP A 1 215 ? -1.247 -0.761 27.182 1.00 61.66 215 ASP A N 1
ATOM 1764 C CA . ASP A 1 215 ? -0.534 -1.472 26.121 1.00 61.66 215 ASP A CA 1
ATOM 1765 C C . ASP A 1 215 ? 0.298 -0.530 25.244 1.00 61.66 215 ASP A C 1
ATOM 1767 O O . ASP A 1 215 ? -0.157 0.544 24.846 1.00 61.66 215 ASP A O 1
ATOM 1771 N N . LEU A 1 216 ? 1.541 -0.938 24.972 1.00 71.00 216 LEU A N 1
ATOM 1772 C CA . LEU A 1 216 ? 2.520 -0.230 24.147 1.00 71.00 216 LEU A CA 1
ATOM 1773 C C . LEU A 1 216 ? 2.633 -0.935 22.793 1.00 71.00 216 LEU A C 1
ATOM 1775 O O . LEU A 1 216 ? 2.970 -2.117 22.752 1.00 71.00 216 LEU A O 1
ATOM 1779 N N . PHE A 1 217 ? 2.408 -0.213 21.698 1.00 79.31 217 PHE A N 1
ATOM 1780 C CA . PHE A 1 217 ? 2.485 -0.775 20.349 1.00 79.31 217 PHE A CA 1
ATOM 1781 C C . PHE A 1 217 ? 3.023 0.231 19.329 1.00 79.31 217 PHE A C 1
ATOM 1783 O O . PHE A 1 217 ? 2.995 1.448 19.540 1.00 79.31 217 PHE A O 1
ATOM 1790 N N . VAL A 1 218 ? 3.557 -0.307 18.233 1.00 77.75 218 VAL A N 1
ATOM 1791 C CA . VAL A 1 218 ? 4.074 0.440 17.084 1.00 77.75 218 VAL A CA 1
ATOM 1792 C C . VAL A 1 218 ? 3.196 0.106 15.887 1.00 77.75 218 VAL A C 1
ATOM 1794 O O . VAL A 1 218 ? 2.804 -1.038 15.715 1.00 77.75 218 VAL A O 1
ATOM 1797 N N . ASN A 1 219 ? 2.871 1.102 15.073 1.00 80.44 219 ASN A N 1
ATOM 1798 C CA . ASN A 1 219 ? 2.200 0.897 13.798 1.00 80.44 219 ASN A CA 1
ATOM 1799 C C . ASN A 1 219 ? 2.970 1.634 12.703 1.00 80.44 219 ASN A C 1
ATOM 1801 O O . ASN A 1 219 ? 3.331 2.795 12.893 1.00 80.44 219 ASN A O 1
ATOM 1805 N N . PHE A 1 220 ? 3.228 0.993 11.571 1.00 78.38 220 PHE A N 1
ATOM 1806 C CA . PHE A 1 220 ? 3.924 1.628 10.457 1.00 78.38 220 PHE A CA 1
ATOM 1807 C C . PHE A 1 220 ? 2.925 2.200 9.451 1.00 78.38 220 PHE A C 1
ATOM 1809 O O . PHE A 1 220 ? 1.858 1.648 9.219 1.00 78.38 220 PHE A O 1
ATOM 1816 N N . GLU A 1 221 ? 3.278 3.318 8.820 1.00 77.69 221 GLU A N 1
ATOM 1817 C CA . GLU A 1 221 ? 2.506 3.878 7.705 1.00 77.69 221 GLU A CA 1
ATOM 1818 C C . GLU A 1 221 ? 2.438 2.889 6.532 1.00 77.69 221 GLU A C 1
ATOM 1820 O O . GLU A 1 221 ? 1.408 2.770 5.868 1.00 77.69 221 GLU A O 1
ATOM 1825 N N . LYS A 1 222 ? 3.535 2.159 6.297 1.00 79.12 222 LYS A N 1
ATOM 1826 C CA . LYS A 1 222 ? 3.630 1.082 5.310 1.00 79.12 222 LYS A CA 1
ATOM 1827 C C . LYS A 1 222 ? 4.334 -0.132 5.922 1.00 79.12 222 LYS A C 1
ATOM 1829 O O . LYS A 1 222 ? 5.507 -0.036 6.276 1.00 79.12 222 LYS A O 1
ATOM 1834 N N . ASP A 1 223 ? 3.671 -1.287 5.961 1.00 77.19 223 ASP A N 1
ATOM 1835 C CA . ASP A 1 223 ? 4.284 -2.565 6.385 1.00 77.19 223 ASP A CA 1
ATOM 1836 C C . ASP A 1 223 ? 5.319 -3.092 5.369 1.00 77.19 223 ASP A C 1
ATOM 1838 O O . ASP A 1 223 ? 6.223 -3.874 5.688 1.00 77.19 223 ASP A O 1
ATOM 1842 N N . GLN A 1 224 ? 5.206 -2.630 4.123 1.00 87.56 224 GLN A N 1
ATOM 1843 C CA . GLN A 1 224 ? 6.164 -2.873 3.055 1.00 87.56 224 GLN A CA 1
ATOM 1844 C C . GLN A 1 224 ? 6.394 -1.588 2.260 1.00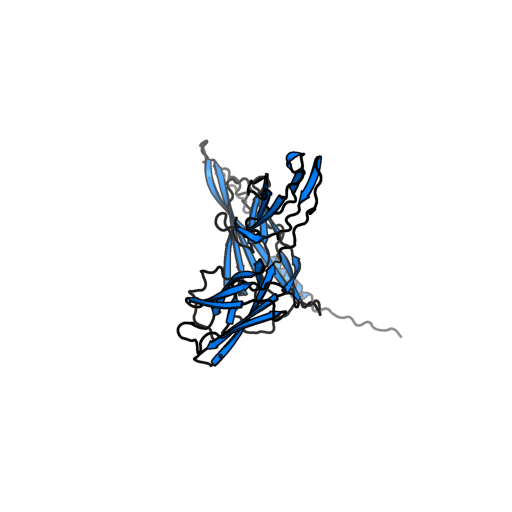 87.56 224 GLN A C 1
ATOM 1846 O O . GLN A 1 224 ? 5.464 -1.004 1.704 1.00 87.56 224 GLN A O 1
ATOM 1851 N N . VAL A 1 225 ? 7.652 -1.165 2.167 1.00 87.56 225 VAL A N 1
ATOM 1852 C CA . VAL A 1 225 ? 8.076 -0.035 1.337 1.00 87.56 225 VAL A CA 1
ATOM 1853 C C . VAL A 1 225 ? 8.768 -0.580 0.097 1.00 87.56 225 VAL A C 1
ATOM 1855 O O . VAL A 1 225 ? 9.731 -1.339 0.203 1.00 87.56 225 VAL A O 1
ATOM 1858 N N . SER A 1 226 ? 8.284 -0.180 -1.077 1.00 88.88 226 SER A N 1
ATOM 1859 C CA . SER A 1 226 ? 8.875 -0.557 -2.363 1.00 88.88 226 SER A CA 1
ATOM 1860 C C . SER A 1 226 ? 9.219 0.692 -3.164 1.00 88.88 226 SER A C 1
ATOM 1862 O O . SER A 1 226 ? 8.391 1.591 -3.267 1.00 88.88 226 SER A O 1
ATOM 1864 N N . SER A 1 227 ? 10.440 0.755 -3.691 1.00 88.81 227 SER A N 1
ATOM 1865 C CA . SER A 1 227 ? 10.935 1.833 -4.560 1.00 88.81 227 SER A CA 1
ATOM 1866 C C . SER A 1 227 ? 12.102 1.311 -5.404 1.00 88.81 227 SER A C 1
ATOM 1868 O O . SER A 1 227 ? 12.570 0.191 -5.185 1.00 88.81 227 SER A O 1
ATOM 1870 N N . ILE A 1 228 ? 12.570 2.100 -6.369 1.00 89.06 228 ILE A N 1
ATOM 1871 C CA . ILE A 1 228 ? 13.717 1.775 -7.214 1.00 89.06 228 ILE A CA 1
ATOM 1872 C C . ILE A 1 228 ? 14.940 1.457 -6.342 1.00 89.06 228 ILE A C 1
ATOM 1874 O O . ILE A 1 228 ? 15.241 2.130 -5.351 1.00 89.06 228 ILE A O 1
ATOM 1878 N N . ALA A 1 229 ? 15.648 0.392 -6.720 1.00 91.19 229 ALA A N 1
ATOM 1879 C CA . ALA A 1 229 ? 16.865 -0.047 -6.055 1.00 91.19 229 ALA A CA 1
ATOM 1880 C C . ALA A 1 229 ? 17.867 1.111 -5.878 1.00 91.19 229 ALA A C 1
ATOM 1882 O O . ALA A 1 229 ? 18.227 1.806 -6.829 1.00 91.19 229 ALA A O 1
ATOM 1883 N N . GLY A 1 230 ? 18.339 1.315 -4.646 1.00 90.19 230 GLY A N 1
ATOM 1884 C CA . GLY A 1 230 ? 19.303 2.364 -4.315 1.00 90.19 230 GLY A CA 1
ATOM 1885 C C . GLY A 1 230 ? 18.739 3.776 -4.129 1.00 90.19 230 GLY A C 1
ATOM 1886 O O . GLY A 1 230 ? 19.534 4.660 -3.799 1.00 90.19 230 GLY A O 1
ATOM 1887 N N . GLU A 1 231 ? 17.437 4.014 -4.295 1.00 90.56 231 GLU A N 1
ATOM 1888 C CA . GLU A 1 231 ? 16.821 5.311 -3.993 1.00 90.56 231 GLU A CA 1
ATOM 1889 C C . GLU A 1 231 ? 16.611 5.544 -2.494 1.00 90.56 231 GLU A C 1
ATOM 1891 O O . GLU A 1 231 ? 16.729 4.635 -1.671 1.00 90.56 231 GLU A O 1
ATOM 1896 N N . ASN A 1 232 ? 16.306 6.786 -2.121 1.00 94.00 232 ASN A N 1
ATOM 1897 C CA . ASN A 1 232 ? 15.922 7.103 -0.753 1.00 94.00 232 ASN A CA 1
ATOM 1898 C C . ASN A 1 232 ? 14.481 6.658 -0.494 1.00 94.00 232 ASN A C 1
ATOM 1900 O O . ASN A 1 232 ? 13.607 6.828 -1.339 1.00 94.00 232 ASN A O 1
ATOM 1904 N N . TRP A 1 233 ? 14.223 6.151 0.705 1.00 94.19 233 TRP A N 1
ATOM 1905 C CA . TRP A 1 233 ? 12.881 5.824 1.168 1.00 94.19 233 TRP A CA 1
ATOM 1906 C C . TRP A 1 233 ? 12.593 6.496 2.506 1.00 94.19 233 TRP A C 1
ATOM 1908 O O . TRP A 1 233 ? 13.505 6.820 3.272 1.00 94.19 233 TRP A O 1
ATOM 1918 N N . GLN A 1 234 ? 11.306 6.673 2.787 1.00 95.12 234 GLN A N 1
ATOM 1919 C CA . GLN A 1 234 ? 10.805 7.167 4.060 1.00 95.12 234 GLN A CA 1
ATOM 1920 C C . GLN A 1 234 ? 9.607 6.325 4.502 1.00 95.12 234 GLN A C 1
ATOM 1922 O O . GLN A 1 234 ? 8.815 5.876 3.673 1.00 95.12 234 GLN A O 1
ATOM 1927 N N . ASN A 1 235 ? 9.492 6.106 5.808 1.00 93.00 235 ASN A N 1
ATOM 1928 C CA . ASN A 1 235 ? 8.337 5.478 6.435 1.00 93.00 235 ASN A CA 1
ATOM 1929 C C . ASN A 1 235 ? 8.111 6.088 7.821 1.00 93.00 235 ASN A C 1
ATOM 1931 O O . ASN A 1 235 ? 9.063 6.534 8.468 1.00 93.00 235 ASN A O 1
ATOM 1935 N N . THR A 1 236 ? 6.875 6.091 8.298 1.00 90.75 236 THR A N 1
ATOM 1936 C CA . THR A 1 236 ? 6.529 6.665 9.602 1.00 90.75 236 THR A CA 1
ATOM 1937 C C . THR A 1 236 ? 6.104 5.559 10.557 1.00 90.75 236 THR A C 1
ATOM 1939 O O . THR A 1 2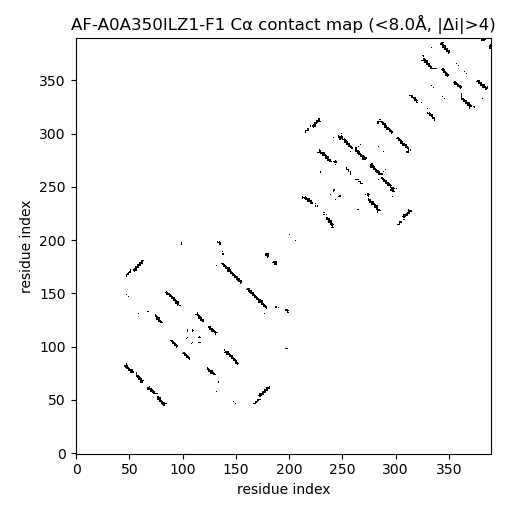36 ? 5.256 4.744 10.216 1.00 90.75 236 THR A O 1
ATOM 1942 N N . ALA A 1 237 ? 6.682 5.528 11.755 1.00 85.31 237 ALA A N 1
ATOM 1943 C CA . ALA A 1 237 ? 6.255 4.659 12.845 1.00 85.31 237 ALA A CA 1
ATOM 1944 C C . ALA A 1 237 ? 5.435 5.471 13.859 1.00 85.31 237 ALA A C 1
ATOM 1946 O O . ALA A 1 237 ? 5.955 6.392 14.491 1.00 85.31 237 ALA A O 1
ATOM 1947 N N . PHE A 1 238 ? 4.160 5.135 14.015 1.00 82.25 238 PHE A N 1
ATOM 1948 C CA . PHE A 1 238 ? 3.233 5.702 14.987 1.00 82.25 238 PHE A CA 1
ATOM 1949 C C . PHE A 1 238 ? 3.285 4.902 16.282 1.00 82.25 238 PHE A C 1
ATOM 1951 O O . PHE A 1 238 ? 3.102 3.686 16.285 1.00 82.25 238 PHE A O 1
ATOM 1958 N N . ILE A 1 239 ? 3.551 5.588 17.387 1.00 81.19 239 ILE A N 1
ATOM 1959 C CA . ILE A 1 239 ? 3.746 4.973 18.694 1.00 81.19 239 ILE A CA 1
ATOM 1960 C C . ILE A 1 239 ? 2.511 5.226 19.540 1.00 81.19 239 ILE A C 1
ATOM 1962 O O . ILE A 1 239 ? 2.068 6.365 19.693 1.00 81.19 239 ILE A O 1
ATOM 1966 N N . ILE A 1 240 ? 1.948 4.160 20.095 1.00 75.38 240 ILE A N 1
ATOM 1967 C CA . ILE A 1 240 ? 0.714 4.236 20.867 1.00 75.38 240 ILE A CA 1
ATOM 1968 C C . ILE A 1 240 ? 0.950 3.615 22.240 1.00 75.38 240 ILE A C 1
ATOM 1970 O O . ILE A 1 240 ? 1.709 2.662 22.401 1.00 75.38 240 ILE A O 1
ATOM 1974 N N . GLY A 1 241 ? 0.349 4.237 23.252 1.00 70.62 241 GLY A N 1
ATOM 1975 C CA . GLY A 1 241 ? 0.571 3.911 24.658 1.00 70.62 241 GLY A CA 1
ATOM 1976 C C . GLY A 1 241 ? 1.837 4.486 25.278 1.00 70.62 241 GLY A C 1
ATOM 1977 O O . GLY A 1 241 ? 2.275 4.039 26.339 1.00 70.62 241 GLY A O 1
ATOM 1978 N N . MET A 1 242 ? 2.408 5.504 24.640 1.00 75.44 242 MET A N 1
ATOM 1979 C CA . MET A 1 242 ? 3.549 6.265 25.137 1.00 75.44 242 MET A CA 1
ATOM 1980 C C . MET A 1 242 ? 3.538 7.670 24.533 1.00 75.44 242 MET A C 1
ATOM 1982 O O . MET A 1 242 ? 3.322 7.815 23.332 1.00 75.44 242 MET A O 1
ATOM 1986 N N . ASP A 1 243 ? 3.817 8.688 25.347 1.00 80.25 243 ASP A N 1
ATOM 1987 C CA . ASP A 1 243 ? 4.262 9.999 24.869 1.00 80.25 243 ASP A CA 1
ATOM 1988 C C . ASP A 1 243 ? 5.780 9.952 24.652 1.00 80.25 243 ASP A C 1
ATOM 1990 O O . ASP A 1 243 ? 6.555 9.841 25.606 1.00 80.25 243 ASP A O 1
ATOM 1994 N N . LEU A 1 244 ? 6.231 10.037 23.399 1.00 82.06 244 LEU A N 1
ATOM 1995 C CA . LEU A 1 244 ? 7.661 9.949 23.080 1.00 82.06 244 LEU A CA 1
ATOM 1996 C C . LEU A 1 244 ? 8.488 11.068 23.727 1.00 82.06 244 LEU A C 1
ATOM 1998 O O . LEU A 1 244 ? 9.661 10.861 24.028 1.00 82.06 244 LEU A O 1
ATOM 2002 N N . ALA A 1 245 ? 7.909 12.239 23.989 1.00 82.00 245 ALA A N 1
ATOM 2003 C CA . ALA A 1 245 ? 8.646 13.338 24.606 1.00 82.00 245 ALA A CA 1
ATOM 2004 C C . ALA A 1 245 ? 8.895 13.119 26.107 1.00 82.00 245 ALA A C 1
ATOM 2006 O O . ALA A 1 245 ? 9.834 13.694 26.662 1.00 82.00 245 ALA A O 1
ATOM 2007 N N . ARG A 1 246 ? 8.059 12.314 26.776 1.00 79.75 246 ARG A N 1
ATOM 2008 C CA . ARG A 1 246 ? 8.031 12.208 28.247 1.00 79.75 246 ARG A CA 1
ATOM 2009 C C . ARG A 1 246 ? 8.340 10.810 28.769 1.00 79.75 246 ARG A C 1
ATOM 2011 O O . ARG A 1 246 ? 8.981 10.674 29.814 1.00 79.75 246 ARG A O 1
ATOM 2018 N N . ASP A 1 247 ? 7.937 9.784 28.030 1.00 84.75 247 ASP A N 1
ATOM 2019 C CA . ASP A 1 247 ? 7.859 8.416 28.538 1.00 84.75 247 ASP A CA 1
ATOM 2020 C C . ASP A 1 247 ? 8.980 7.513 27.997 1.00 84.75 247 ASP A C 1
ATOM 2022 O O . ASP A 1 247 ? 9.120 6.376 28.458 1.00 84.75 247 ASP A O 1
ATOM 2026 N N . LEU A 1 248 ? 9.805 7.990 27.054 1.00 87.56 248 LEU A N 1
ATOM 2027 C CA . LEU A 1 248 ? 10.955 7.241 26.534 1.00 87.56 248 LEU A CA 1
ATOM 2028 C C . LEU A 1 248 ? 11.989 6.987 27.645 1.00 87.56 248 LEU A C 1
ATOM 2030 O O . LEU A 1 248 ? 12.565 7.906 28.226 1.00 87.56 248 LEU A O 1
ATOM 2034 N N . GLY A 1 249 ? 12.257 5.712 27.934 1.00 88.19 249 GLY A N 1
ATOM 2035 C CA . GLY A 1 249 ? 13.278 5.294 28.898 1.00 88.19 249 GLY A CA 1
ATOM 2036 C C . GLY A 1 249 ? 14.707 5.407 28.361 1.00 88.19 249 GLY A C 1
ATOM 2037 O O . GLY A 1 249 ? 15.643 5.589 29.136 1.00 88.19 249 GLY A O 1
ATOM 2038 N N . LYS A 1 250 ? 14.873 5.303 27.040 1.00 91.62 250 LYS A N 1
ATOM 2039 C CA . LYS A 1 250 ? 16.122 5.513 26.290 1.00 91.62 250 LYS A CA 1
ATOM 2040 C C . LYS A 1 250 ? 15.786 5.935 24.860 1.00 91.62 250 LYS A C 1
ATOM 2042 O O . LYS A 1 250 ? 14.632 5.829 24.456 1.00 91.62 250 LYS A O 1
ATOM 2047 N N . LYS A 1 251 ? 16.780 6.395 24.091 1.00 92.19 251 LYS A N 1
ATOM 2048 C CA . LYS A 1 251 ? 16.582 6.707 22.664 1.00 92.19 251 LYS A CA 1
ATOM 2049 C C . LYS A 1 251 ? 16.069 5.466 21.907 1.00 92.19 251 LYS A C 1
ATOM 2051 O O . LYS A 1 251 ? 16.506 4.365 22.246 1.00 92.19 251 LYS A O 1
ATOM 2056 N N . PRO A 1 252 ? 15.188 5.630 20.900 1.00 94.31 252 PRO A N 1
ATOM 2057 C CA . PRO A 1 252 ? 14.742 4.523 20.060 1.00 94.31 252 PRO A CA 1
ATOM 2058 C C . PRO A 1 252 ? 15.921 3.768 19.447 1.00 94.31 252 PRO A C 1
ATOM 2060 O O . PRO A 1 252 ? 16.849 4.380 18.916 1.00 94.31 252 PRO A O 1
ATOM 2063 N N . GLU A 1 253 ? 15.877 2.443 19.515 1.00 95.31 253 GLU A N 1
ATOM 2064 C CA . GLU A 1 253 ? 16.856 1.583 18.861 1.00 95.31 253 GLU A CA 1
ATOM 2065 C C . GLU A 1 253 ? 16.317 1.188 17.491 1.00 95.31 253 GLU A C 1
ATOM 2067 O O . GLU A 1 253 ? 15.239 0.608 17.390 1.00 95.31 253 GLU A O 1
ATOM 2072 N N . ILE A 1 254 ? 17.069 1.497 16.439 1.00 96.44 254 ILE A N 1
ATOM 2073 C CA . ILE A 1 254 ? 16.746 1.096 15.070 1.00 96.44 254 ILE A CA 1
ATOM 2074 C C . ILE A 1 254 ? 17.806 0.133 14.556 1.00 96.44 254 ILE A C 1
ATOM 2076 O O . ILE A 1 254 ? 19.001 0.321 14.789 1.00 96.44 254 ILE A O 1
ATOM 2080 N N . LYS A 1 255 ? 17.367 -0.915 13.865 1.00 96.38 255 LYS A N 1
ATOM 2081 C CA . LYS A 1 255 ? 18.247 -1.889 13.217 1.00 96.38 255 LYS A CA 1
ATOM 2082 C C . LYS A 1 255 ? 17.697 -2.230 11.845 1.00 96.38 255 LYS A C 1
ATOM 2084 O O . LYS A 1 255 ? 16.487 -2.243 11.648 1.00 96.38 255 LYS A O 1
ATOM 2089 N N . ILE A 1 256 ? 18.588 -2.542 10.917 1.00 96.62 256 ILE A N 1
ATOM 2090 C CA . ILE A 1 256 ? 18.223 -3.116 9.627 1.00 96.62 256 ILE A CA 1
ATOM 2091 C C . ILE A 1 256 ? 18.849 -4.499 9.508 1.00 96.62 256 ILE A C 1
ATOM 2093 O O . ILE A 1 256 ? 19.998 -4.703 9.896 1.00 96.62 256 ILE A O 1
ATOM 2097 N N . ILE A 1 257 ? 18.067 -5.448 9.014 1.00 96.56 257 ILE A N 1
ATOM 2098 C CA . ILE A 1 257 ? 18.499 -6.804 8.705 1.00 96.56 257 ILE A CA 1
ATOM 2099 C C . ILE A 1 257 ? 18.438 -6.937 7.192 1.00 96.56 257 ILE A C 1
ATOM 2101 O O . ILE A 1 257 ? 17.355 -6.982 6.609 1.00 96.56 257 ILE A O 1
ATOM 2105 N N . ASN A 1 258 ? 19.607 -6.962 6.567 1.00 94.44 258 ASN A N 1
ATOM 2106 C CA . ASN A 1 258 ? 19.755 -7.059 5.124 1.00 94.44 258 ASN A CA 1
ATOM 2107 C C . ASN A 1 258 ? 19.799 -8.528 4.699 1.00 94.44 258 ASN A C 1
ATOM 2109 O O . ASN A 1 258 ? 20.503 -9.333 5.304 1.00 94.44 258 ASN A O 1
ATOM 2113 N N . THR A 1 259 ? 19.035 -8.880 3.667 1.00 90.75 259 THR A N 1
ATOM 2114 C CA . THR A 1 259 ? 18.985 -10.228 3.095 1.00 90.75 259 THR A CA 1
ATOM 2115 C C . THR A 1 259 ? 19.175 -10.138 1.579 1.00 90.75 259 THR A C 1
ATOM 2117 O O . THR A 1 259 ? 18.228 -9.804 0.863 1.00 90.75 259 THR A O 1
ATOM 2120 N N . PRO A 1 260 ? 20.372 -10.434 1.047 1.00 91.25 260 PRO A N 1
ATOM 2121 C CA . PRO A 1 260 ? 21.613 -10.796 1.750 1.00 91.25 260 PRO A CA 1
ATOM 2122 C C . PRO A 1 260 ? 22.258 -9.602 2.480 1.00 91.25 260 PRO A C 1
ATOM 2124 O O . PRO A 1 260 ? 21.934 -8.449 2.204 1.00 91.25 260 PRO A O 1
ATOM 2127 N N . GLU A 1 261 ? 23.194 -9.867 3.400 1.00 90.50 261 GLU A N 1
ATOM 2128 C CA . GLU A 1 261 ? 23.783 -8.840 4.285 1.00 90.50 261 GLU A CA 1
ATOM 2129 C C . GLU A 1 261 ? 24.432 -7.664 3.532 1.00 90.50 261 GLU A C 1
ATOM 2131 O O . GLU A 1 261 ? 24.389 -6.520 3.987 1.00 90.50 261 GLU A O 1
ATOM 2136 N N . ASN A 1 262 ? 24.991 -7.926 2.350 1.00 91.81 262 ASN A N 1
ATOM 2137 C CA . ASN A 1 262 ? 25.709 -6.964 1.515 1.00 91.81 262 ASN A CA 1
ATOM 2138 C C . ASN A 1 262 ? 24.817 -6.199 0.517 1.00 91.81 262 ASN A C 1
ATOM 2140 O O . ASN A 1 262 ? 25.327 -5.610 -0.436 1.00 91.81 262 ASN A O 1
ATOM 2144 N N . ASN A 1 263 ? 23.499 -6.164 0.723 1.00 91.19 263 ASN A N 1
ATOM 2145 C CA . ASN A 1 263 ? 22.575 -5.496 -0.199 1.00 91.19 263 ASN A CA 1
ATOM 2146 C C . ASN A 1 263 ? 22.565 -3.953 -0.120 1.00 91.19 263 ASN A C 1
ATOM 2148 O O . ASN A 1 263 ? 21.827 -3.301 -0.857 1.00 91.19 263 ASN A O 1
ATOM 2152 N N . SER A 1 264 ? 23.389 -3.361 0.750 1.00 93.81 264 SER A N 1
ATOM 2153 C CA . SER A 1 264 ? 23.572 -1.907 0.904 1.00 93.81 264 SER A CA 1
ATOM 2154 C C . SER A 1 264 ? 22.338 -1.118 1.382 1.00 93.81 264 SER A C 1
ATOM 2156 O O . SER A 1 264 ? 22.338 0.112 1.306 1.00 93.81 264 SER A O 1
ATOM 2158 N N . GLY A 1 265 ? 21.301 -1.783 1.904 1.00 94.62 265 GLY A N 1
ATOM 2159 C CA . GLY A 1 265 ? 20.167 -1.114 2.546 1.00 94.62 265 GLY A CA 1
ATOM 2160 C C . GLY A 1 265 ? 20.575 -0.405 3.840 1.00 94.62 265 GLY A C 1
ATOM 2161 O O . GLY A 1 265 ? 21.362 -0.945 4.624 1.00 94.62 265 GLY A O 1
ATOM 2162 N N . THR A 1 266 ? 20.035 0.791 4.091 1.00 97.19 266 THR A N 1
ATOM 2163 C CA . THR A 1 266 ? 20.320 1.569 5.313 1.00 97.19 266 THR A CA 1
ATOM 2164 C C . THR A 1 266 ? 19.043 2.056 5.992 1.00 97.19 266 THR A C 1
ATOM 2166 O O . THR A 1 266 ? 17.998 2.165 5.356 1.00 97.19 266 THR A O 1
ATOM 2169 N N . VAL A 1 267 ? 19.130 2.374 7.289 1.00 97.69 267 VAL A N 1
ATOM 2170 C CA . VAL A 1 267 ? 18.066 3.036 8.056 1.00 97.69 267 VAL A CA 1
ATOM 2171 C C . VAL A 1 267 ? 18.658 4.052 9.029 1.00 97.69 267 VAL A C 1
ATOM 2173 O O . VAL A 1 267 ? 19.708 3.831 9.628 1.00 97.69 267 VAL A O 1
ATOM 2176 N N . SER A 1 268 ? 17.958 5.164 9.203 1.00 96.94 268 SER A N 1
ATOM 2177 C CA . SER A 1 268 ? 18.233 6.213 10.175 1.00 96.94 268 SER A CA 1
ATOM 2178 C C . SER A 1 268 ? 16.919 6.840 10.648 1.00 96.94 268 SER A C 1
ATOM 2180 O O . SER A 1 268 ? 15.914 6.818 9.936 1.00 96.94 268 SER A O 1
ATOM 2182 N N . ILE A 1 269 ? 16.913 7.409 11.853 1.00 96.62 269 ILE A N 1
ATOM 2183 C CA . ILE A 1 269 ? 15.792 8.235 12.317 1.00 96.62 269 ILE A CA 1
ATOM 2184 C C . ILE A 1 269 ? 15.991 9.633 11.738 1.00 96.62 269 ILE A C 1
ATOM 2186 O O . ILE A 1 269 ? 16.987 10.285 12.047 1.00 96.62 269 ILE A O 1
ATOM 2190 N N . GLN A 1 270 ? 15.049 10.097 10.921 1.00 94.50 270 GLN A N 1
ATOM 2191 C CA . GLN A 1 270 ? 15.060 11.457 10.386 1.00 94.50 270 GLN A CA 1
ATOM 2192 C C . GLN A 1 270 ? 14.631 12.461 11.460 1.00 94.50 270 GLN A C 1
ATOM 2194 O O . GLN A 1 270 ? 15.318 13.447 11.714 1.00 94.50 270 GLN A O 1
ATOM 2199 N N . LYS A 1 271 ? 13.477 12.215 12.090 1.00 92.12 271 LYS A N 1
ATOM 2200 C CA . LYS A 1 271 ? 12.930 13.061 13.156 1.00 92.12 271 LYS A CA 1
ATOM 2201 C C . LYS A 1 271 ? 11.929 12.307 14.024 1.00 92.12 271 LYS A C 1
ATOM 2203 O O . LYS A 1 271 ? 11.330 11.326 13.594 1.00 92.12 271 LYS A O 1
ATOM 2208 N N . ILE A 1 272 ? 11.727 12.813 15.236 1.00 89.44 272 ILE A N 1
ATOM 2209 C CA . ILE A 1 272 ? 10.654 12.397 16.144 1.00 89.44 272 ILE A CA 1
ATOM 2210 C C . ILE A 1 272 ? 9.714 13.593 16.291 1.00 89.44 272 ILE A C 1
ATOM 2212 O O . ILE A 1 272 ? 10.165 14.690 16.617 1.00 89.44 272 ILE A O 1
ATOM 2216 N N . GLN A 1 273 ? 8.429 13.403 16.004 1.00 81.06 273 GLN A N 1
ATOM 2217 C CA . GLN A 1 273 ? 7.425 14.464 16.015 1.00 81.06 273 GLN A CA 1
ATOM 2218 C C . GLN A 1 273 ? 6.144 13.960 16.681 1.00 81.06 273 GLN A C 1
ATOM 2220 O O . GLN A 1 273 ? 5.467 13.079 16.153 1.00 81.06 273 GLN A O 1
ATOM 2225 N N . GLY A 1 274 ? 5.810 14.523 17.845 1.00 80.25 274 GLY A N 1
ATOM 2226 C CA . GLY A 1 274 ? 4.708 14.022 18.668 1.00 80.25 274 GLY A CA 1
ATOM 2227 C C . GLY A 1 274 ? 4.928 12.550 19.015 1.00 80.25 274 GLY A C 1
ATOM 2228 O O . GLY A 1 274 ? 6.009 12.179 19.464 1.00 80.25 274 GLY A O 1
ATOM 2229 N N . ASN A 1 275 ? 3.935 11.715 18.719 1.00 80.12 275 ASN A N 1
ATOM 2230 C CA . ASN A 1 275 ? 4.004 10.264 18.901 1.00 80.12 275 ASN A CA 1
ATOM 2231 C C . ASN A 1 275 ? 4.444 9.509 17.639 1.00 80.12 275 ASN A C 1
ATOM 2233 O O . ASN A 1 275 ? 4.169 8.324 17.496 1.00 80.12 275 ASN A O 1
ATOM 2237 N N . SER A 1 276 ? 5.116 10.182 16.705 1.00 85.94 276 SER A N 1
ATOM 2238 C CA . SER A 1 276 ? 5.587 9.577 15.458 1.00 85.94 276 SER A CA 1
ATOM 2239 C C . SER A 1 276 ? 7.109 9.631 15.350 1.00 85.94 276 SER A C 1
ATOM 2241 O O . SER A 1 276 ? 7.735 10.642 15.679 1.00 85.94 276 SER A O 1
ATOM 2243 N N . ILE A 1 277 ? 7.709 8.557 14.843 1.00 90.06 277 ILE A N 1
ATOM 2244 C CA . ILE A 1 277 ? 9.131 8.456 14.510 1.00 90.06 277 ILE A CA 1
ATOM 2245 C C . ILE A 1 277 ? 9.229 8.296 12.999 1.00 90.06 277 ILE A C 1
ATOM 2247 O O . ILE A 1 277 ? 8.777 7.301 12.440 1.00 90.06 277 ILE A O 1
ATOM 2251 N N . ILE A 1 278 ? 9.822 9.279 12.332 1.00 93.62 278 ILE A N 1
ATOM 2252 C CA . ILE A 1 278 ? 10.002 9.254 10.884 1.00 93.62 278 ILE A CA 1
ATOM 2253 C C . ILE A 1 278 ? 11.355 8.621 10.589 1.00 93.62 278 ILE A C 1
ATOM 2255 O O . ILE A 1 278 ? 12.404 9.117 11.014 1.00 93.62 278 ILE A O 1
ATOM 2259 N N . LEU A 1 279 ? 11.305 7.497 9.887 1.00 96.88 279 LEU A N 1
ATOM 2260 C CA . LEU A 1 279 ? 12.439 6.681 9.490 1.00 96.88 279 LEU A CA 1
ATOM 2261 C C . LEU A 1 279 ? 12.764 6.963 8.028 1.00 96.88 279 LEU A C 1
ATOM 2263 O O . LEU A 1 279 ? 11.866 7.091 7.199 1.00 96.88 279 LEU A O 1
ATOM 2267 N N . GLN A 1 280 ? 14.050 7.040 7.715 1.00 97.38 280 GLN A N 1
ATOM 2268 C CA . GLN A 1 280 ? 14.530 7.206 6.349 1.00 97.38 280 GLN A CA 1
ATOM 2269 C C . GLN A 1 280 ? 15.768 6.354 6.108 1.00 97.38 280 GLN A C 1
ATOM 2271 O O . GLN A 1 280 ? 16.520 6.042 7.037 1.00 97.38 280 GLN A O 1
ATOM 2276 N N . GLY A 1 281 ? 16.044 6.056 4.852 1.00 96.94 281 GLY A N 1
ATOM 2277 C CA . GLY A 1 281 ? 17.248 5.335 4.487 1.00 96.94 281 GLY A CA 1
ATOM 2278 C C . GLY A 1 281 ? 17.396 5.183 2.989 1.00 96.94 281 GLY A C 1
ATOM 2279 O O . GLY A 1 281 ? 16.684 5.818 2.213 1.00 96.94 281 GLY A O 1
ATOM 2280 N N . ARG A 1 282 ? 18.336 4.327 2.599 1.00 96.38 282 ARG A N 1
ATOM 2281 C CA . ARG A 1 282 ? 18.571 3.942 1.213 1.00 96.38 282 ARG A CA 1
ATOM 2282 C C . ARG A 1 282 ? 17.988 2.557 0.958 1.00 96.38 282 ARG A C 1
ATOM 2284 O O . ARG A 1 282 ? 18.155 1.654 1.782 1.00 96.38 282 ARG A O 1
ATOM 2291 N N . MET A 1 283 ? 17.275 2.413 -0.153 1.00 95.19 283 MET A N 1
ATOM 2292 C CA . MET A 1 283 ? 16.658 1.168 -0.592 1.00 95.19 283 MET A CA 1
ATOM 2293 C C . MET A 1 283 ? 17.783 0.187 -0.940 1.00 95.19 283 MET A C 1
ATOM 2295 O O . MET A 1 283 ? 18.778 0.620 -1.535 1.00 95.19 283 MET A O 1
ATOM 2299 N N . PRO A 1 284 ? 17.674 -1.104 -0.581 1.00 94.00 284 PRO A N 1
ATOM 2300 C CA . PRO A 1 284 ? 18.650 -2.101 -0.995 1.00 94.00 284 PRO A CA 1
ATOM 2301 C C . PRO A 1 284 ? 18.883 -2.073 -2.508 1.00 94.00 284 PRO A C 1
ATOM 2303 O O . PRO A 1 284 ? 17.991 -1.725 -3.279 1.00 94.00 284 PRO A O 1
ATOM 2306 N N . LEU A 1 285 ? 20.084 -2.435 -2.947 1.00 91.44 285 LEU A N 1
ATOM 2307 C CA . LEU A 1 285 ? 20.377 -2.549 -4.378 1.00 91.44 285 LEU A CA 1
ATOM 2308 C C . LEU A 1 285 ? 19.771 -3.820 -4.992 1.00 91.44 285 LEU A C 1
ATOM 2310 O O . LEU A 1 285 ? 19.530 -3.861 -6.191 1.00 91.44 285 LEU A O 1
ATOM 2314 N N . PHE A 1 286 ? 19.551 -4.847 -4.172 1.00 90.19 286 PHE A N 1
ATOM 2315 C CA . PHE A 1 286 ? 19.006 -6.155 -4.541 1.00 90.19 286 PHE A CA 1
ATOM 2316 C C . PHE A 1 286 ? 18.479 -6.870 -3.285 1.00 90.19 286 PHE A C 1
ATOM 2318 O O . PHE A 1 286 ? 18.731 -6.437 -2.158 1.00 90.19 286 PHE A O 1
ATOM 2325 N N . GLY A 1 287 ? 17.759 -7.981 -3.446 1.00 89.44 287 GLY A N 1
ATOM 2326 C CA . GLY A 1 287 ? 17.260 -8.778 -2.317 1.00 89.44 287 GLY A CA 1
ATOM 2327 C C . GLY A 1 287 ? 16.150 -8.078 -1.526 1.00 89.44 287 GLY A C 1
ATOM 2328 O O . GLY A 1 287 ? 15.241 -7.510 -2.114 1.00 89.44 287 GLY A O 1
ATOM 2329 N N . SER A 1 288 ? 16.183 -8.145 -0.194 1.00 91.19 288 SER A N 1
ATOM 2330 C CA . SER A 1 288 ? 15.202 -7.497 0.690 1.00 91.19 288 SER A CA 1
ATOM 2331 C C . SER A 1 288 ? 15.829 -7.096 2.023 1.00 91.19 288 SER A C 1
ATOM 2333 O O . SER A 1 288 ? 16.863 -7.637 2.417 1.00 91.19 288 SER A O 1
ATOM 2335 N N . SER A 1 289 ? 15.206 -6.166 2.742 1.00 94.00 289 SER A N 1
ATOM 2336 C CA . SER A 1 289 ? 15.646 -5.809 4.094 1.00 94.00 289 SER A CA 1
ATOM 2337 C C . SER A 1 289 ? 14.470 -5.683 5.050 1.00 94.00 289 SER A C 1
ATOM 2339 O O . SER A 1 289 ? 13.372 -5.311 4.651 1.00 94.00 289 SER A O 1
ATOM 2341 N N . LYS A 1 290 ? 14.702 -5.966 6.330 1.00 96.50 290 LYS A N 1
ATOM 2342 C CA . LYS A 1 290 ? 13.741 -5.713 7.408 1.00 96.50 290 LYS A CA 1
ATOM 2343 C C . LYS A 1 290 ? 14.251 -4.602 8.302 1.00 96.50 290 LYS A C 1
ATOM 2345 O O . LYS A 1 290 ? 15.385 -4.665 8.775 1.00 96.50 290 LYS A O 1
ATOM 2350 N N . VAL A 1 291 ? 13.422 -3.601 8.547 1.00 96.69 291 VAL A N 1
ATOM 2351 C CA . VAL A 1 291 ? 13.731 -2.498 9.451 1.00 96.69 291 VAL A CA 1
ATOM 2352 C C . VAL A 1 291 ? 13.001 -2.740 10.758 1.00 96.69 291 VAL A C 1
ATOM 2354 O O . VAL A 1 291 ? 11.779 -2.823 10.780 1.00 96.69 291 VAL A O 1
ATOM 2357 N N . LYS A 1 292 ? 13.765 -2.832 11.843 1.00 96.69 292 LYS A N 1
ATOM 2358 C CA . LYS A 1 292 ? 13.277 -3.042 13.201 1.00 96.69 292 LYS A CA 1
ATOM 2359 C C . LYS A 1 292 ? 13.384 -1.764 14.007 1.00 96.69 292 LYS A C 1
ATOM 2361 O O . LYS A 1 292 ? 14.439 -1.122 14.005 1.00 96.69 292 LYS A O 1
ATOM 2366 N N . ILE A 1 293 ? 12.338 -1.453 14.760 1.00 95.62 293 ILE A N 1
ATOM 2367 C CA . ILE A 1 293 ? 12.355 -0.399 15.769 1.00 95.62 293 ILE A CA 1
ATOM 2368 C C . ILE A 1 293 ? 12.035 -0.992 17.134 1.00 95.62 293 ILE A C 1
ATOM 2370 O O . ILE A 1 293 ? 11.092 -1.763 17.287 1.00 95.62 293 ILE A O 1
ATOM 2374 N N . LYS A 1 294 ? 12.830 -0.621 18.134 1.00 94.88 294 LYS A N 1
ATOM 2375 C CA . LYS A 1 294 ? 12.653 -1.041 19.517 1.00 94.88 294 LYS A CA 1
ATOM 2376 C C . LYS A 1 294 ? 12.578 0.165 20.441 1.00 94.88 294 LYS A C 1
ATOM 2378 O O . LYS A 1 294 ? 13.446 1.042 20.423 1.00 94.88 294 LYS A O 1
ATOM 2383 N N . LEU A 1 295 ? 11.548 0.183 21.282 1.00 93.38 295 LEU A N 1
ATOM 2384 C CA . LEU A 1 295 ? 11.278 1.241 22.254 1.00 93.38 295 LEU A CA 1
ATOM 2385 C C . LEU A 1 295 ? 11.200 0.659 23.666 1.00 93.38 295 LEU A C 1
ATOM 2387 O O . LEU A 1 295 ? 10.856 -0.507 23.858 1.00 93.38 295 LEU A O 1
ATOM 2391 N N . LEU A 1 296 ? 11.525 1.483 24.661 1.00 92.12 296 LEU A N 1
ATOM 2392 C CA . LEU A 1 296 ? 11.455 1.146 26.084 1.00 92.12 296 LEU A CA 1
ATOM 2393 C C . LEU A 1 296 ? 10.718 2.264 26.819 1.00 92.12 296 LEU A C 1
ATOM 2395 O O . LEU A 1 296 ? 11.160 3.414 26.771 1.00 92.12 296 LEU A O 1
ATOM 2399 N N . ARG A 1 297 ? 9.648 1.927 27.541 1.00 87.00 297 ARG A N 1
ATOM 2400 C CA . ARG A 1 297 ? 8.894 2.863 28.381 1.00 87.00 297 ARG A CA 1
ATOM 2401 C C . ARG A 1 297 ? 9.542 3.023 29.750 1.00 87.00 297 ARG A C 1
ATOM 2403 O O . ARG A 1 297 ? 9.961 2.059 30.385 1.00 87.00 297 ARG A O 1
ATOM 2410 N N . LYS A 1 298 ? 9.681 4.267 30.209 1.00 87.94 298 LYS A N 1
ATOM 2411 C CA . LYS A 1 298 ? 10.433 4.616 31.421 1.00 87.94 298 LYS A CA 1
ATOM 2412 C C . LYS A 1 298 ? 9.792 4.068 32.696 1.00 87.94 298 LYS A C 1
ATOM 2414 O O . LYS A 1 298 ? 10.540 3.608 33.565 1.00 87.94 298 LYS A O 1
ATOM 2419 N N . TYR A 1 299 ? 8.465 4.174 32.796 1.00 82.69 299 TYR A N 1
ATOM 2420 C CA . TYR A 1 299 ? 7.698 3.995 34.033 1.00 82.69 299 TYR A CA 1
ATOM 2421 C C . TYR A 1 299 ? 7.567 2.535 34.461 1.00 82.69 299 TYR A C 1
ATOM 2423 O O . TYR A 1 299 ? 7.832 2.216 35.613 1.00 82.69 299 TYR A O 1
ATOM 2431 N N . ASP A 1 300 ? 7.226 1.653 33.530 1.00 82.25 300 ASP A N 1
ATOM 2432 C CA . ASP A 1 300 ? 6.966 0.232 33.780 1.00 82.25 300 ASP A CA 1
ATOM 2433 C C . ASP A 1 300 ? 7.987 -0.696 33.105 1.00 82.25 300 ASP A C 1
ATOM 2435 O O . ASP A 1 300 ? 7.899 -1.914 33.224 1.00 82.25 300 ASP A O 1
ATOM 2439 N N . LYS A 1 301 ? 8.974 -0.121 32.403 1.00 86.25 301 LYS A N 1
ATOM 2440 C CA . LYS A 1 301 ? 10.019 -0.845 31.663 1.00 86.25 301 LYS A CA 1
ATOM 2441 C C . LYS A 1 301 ? 9.487 -1.739 30.542 1.00 86.25 301 LYS A C 1
ATOM 2443 O O . LYS A 1 301 ? 10.244 -2.571 30.044 1.00 86.25 301 LYS A O 1
ATOM 2448 N N . SER A 1 302 ? 8.247 -1.540 30.088 1.00 82.50 302 SER A N 1
ATOM 2449 C CA . SER A 1 302 ? 7.715 -2.283 28.948 1.00 82.50 302 SER A CA 1
ATOM 2450 C C . SER A 1 302 ? 8.531 -1.984 27.691 1.00 82.50 302 SER A C 1
ATOM 2452 O O . SER A 1 302 ? 8.858 -0.828 27.397 1.00 82.50 302 SER A O 1
ATOM 2454 N N . THR A 1 303 ? 8.845 -3.025 26.927 1.00 86.94 303 THR A N 1
ATOM 2455 C CA . THR A 1 303 ? 9.516 -2.904 25.632 1.00 86.94 303 THR A CA 1
ATOM 2456 C C . THR A 1 303 ? 8.594 -3.340 24.516 1.00 86.94 303 THR A C 1
ATOM 2458 O O . THR A 1 303 ? 7.939 -4.370 24.647 1.00 86.94 303 THR A O 1
ATOM 2461 N N . ILE A 1 304 ? 8.627 -2.614 23.404 1.00 85.94 304 ILE A N 1
ATOM 2462 C CA . ILE A 1 304 ? 8.024 -3.043 22.144 1.00 85.94 304 ILE A CA 1
ATOM 2463 C C . ILE A 1 304 ? 9.114 -3.127 21.080 1.00 85.94 304 ILE A C 1
ATOM 2465 O O . ILE A 1 304 ? 10.018 -2.288 21.047 1.00 85.94 304 ILE A O 1
ATOM 2469 N N . GLU A 1 305 ? 9.041 -4.156 20.246 1.00 91.25 305 GLU A N 1
ATOM 2470 C CA . GLU A 1 305 ? 9.842 -4.314 19.037 1.00 91.25 305 GLU A CA 1
ATOM 2471 C C . GLU A 1 305 ? 8.886 -4.675 17.907 1.00 91.25 305 GLU A C 1
ATOM 2473 O O . GLU A 1 305 ? 8.084 -5.594 18.065 1.00 91.25 305 GLU A O 1
ATOM 2478 N N . ASP A 1 306 ? 8.973 -3.947 16.802 1.00 87.94 306 ASP A N 1
ATOM 2479 C CA . ASP A 1 306 ? 8.193 -4.232 15.603 1.00 87.94 306 ASP A CA 1
ATOM 2480 C C . ASP A 1 306 ? 9.022 -3.958 14.346 1.00 87.94 306 ASP A C 1
ATOM 2482 O O . ASP A 1 306 ? 10.078 -3.309 14.405 1.00 87.94 306 ASP A O 1
ATOM 2486 N N . GLU A 1 307 ? 8.569 -4.483 13.212 1.00 92.25 307 GLU A N 1
ATOM 2487 C CA . GLU A 1 307 ? 9.304 -4.460 11.957 1.00 92.25 307 GLU A CA 1
ATOM 2488 C C . GLU A 1 307 ? 8.435 -4.213 10.722 1.00 92.25 307 GLU A C 1
ATOM 2490 O O . GLU A 1 307 ? 7.287 -4.635 10.646 1.00 92.25 307 GLU A O 1
ATOM 2495 N N . PHE A 1 308 ? 9.034 -3.588 9.710 1.00 90.12 308 PHE A N 1
ATOM 2496 C CA . PHE A 1 308 ? 8.481 -3.513 8.358 1.00 90.12 308 PHE A CA 1
ATOM 2497 C C . PHE A 1 308 ? 9.537 -3.919 7.330 1.00 90.12 308 PHE A C 1
ATOM 2499 O O . PHE A 1 308 ? 10.736 -4.004 7.623 1.00 90.12 308 PHE A O 1
ATOM 2506 N N . SER A 1 309 ? 9.091 -4.189 6.108 1.00 92.19 309 SER A N 1
ATOM 2507 C CA . SER A 1 309 ? 9.937 -4.709 5.035 1.00 92.19 309 SER A CA 1
ATOM 2508 C C . SER A 1 309 ? 10.265 -3.661 3.969 1.00 92.19 309 SER A C 1
ATOM 2510 O O . SER A 1 309 ? 9.467 -2.778 3.658 1.00 92.19 309 SER A O 1
ATOM 2512 N N . LEU A 1 310 ? 11.462 -3.772 3.400 1.00 93.75 310 LEU A N 1
ATOM 2513 C CA . LEU A 1 310 ? 11.935 -3.024 2.241 1.00 93.75 310 LEU A CA 1
ATOM 2514 C C . LEU A 1 310 ? 12.100 -3.990 1.070 1.00 93.75 310 LEU A C 1
ATOM 2516 O O . LEU A 1 310 ? 12.807 -4.997 1.193 1.00 93.75 310 LEU A O 1
ATOM 2520 N N . SER A 1 311 ? 11.484 -3.658 -0.060 1.00 91.12 311 SER A N 1
ATOM 2521 C CA . SER A 1 311 ? 11.551 -4.448 -1.287 1.00 91.12 311 SER A CA 1
ATOM 2522 C C . SER A 1 311 ? 12.014 -3.571 -2.454 1.00 91.12 311 SER A C 1
ATOM 2524 O O . SER A 1 311 ? 11.223 -2.772 -2.961 1.00 91.12 311 SER A O 1
ATOM 2526 N N . PRO A 1 312 ? 13.277 -3.686 -2.897 1.00 91.75 312 PRO A N 1
ATOM 2527 C CA . PRO A 1 312 ? 13.771 -2.925 -4.030 1.00 91.75 312 PRO A CA 1
ATOM 2528 C C . PRO A 1 312 ? 13.105 -3.368 -5.332 1.00 91.75 312 PRO A C 1
ATOM 2530 O O . PRO A 1 312 ? 12.865 -4.552 -5.569 1.00 91.75 312 PRO A O 1
ATOM 2533 N N . ILE A 1 313 ? 12.842 -2.397 -6.197 1.00 89.50 313 ILE A N 1
ATOM 2534 C CA . ILE A 1 313 ? 12.397 -2.615 -7.565 1.00 89.50 313 ILE A CA 1
ATOM 2535 C C . ILE A 1 313 ? 13.627 -2.496 -8.461 1.00 89.50 313 ILE A C 1
ATOM 2537 O O . ILE A 1 313 ? 14.187 -1.412 -8.641 1.00 89.50 313 ILE A O 1
ATOM 2541 N N . GLU A 1 314 ? 14.062 -3.626 -9.008 1.00 85.50 314 GLU A N 1
ATOM 2542 C CA . GLU A 1 314 ? 15.192 -3.681 -9.931 1.00 85.50 314 GLU A CA 1
ATOM 2543 C C . GLU A 1 314 ? 14.794 -3.144 -11.312 1.00 85.50 314 GLU A C 1
ATOM 2545 O O . GLU A 1 314 ? 13.727 -3.463 -11.848 1.00 85.50 314 GLU A O 1
ATOM 2550 N N . ILE A 1 315 ? 15.676 -2.342 -11.911 1.00 87.06 315 ILE A N 1
ATOM 2551 C CA . ILE A 1 315 ? 15.530 -1.880 -13.292 1.00 87.06 315 ILE A CA 1
ATOM 2552 C C . ILE A 1 315 ? 16.296 -2.853 -14.178 1.00 87.06 315 ILE A C 1
ATOM 2554 O O . ILE A 1 315 ? 17.511 -2.990 -14.066 1.00 87.06 315 ILE A O 1
ATOM 2558 N N . LYS A 1 316 ? 15.579 -3.537 -15.068 1.00 88.56 316 LYS A N 1
ATOM 2559 C CA . LYS A 1 316 ? 16.189 -4.500 -15.988 1.00 88.56 316 LYS A CA 1
ATOM 2560 C C . LYS A 1 316 ? 17.017 -3.777 -17.047 1.00 88.56 316 LYS A C 1
ATOM 2562 O O . LYS A 1 316 ? 16.737 -2.630 -17.395 1.00 88.56 316 LYS A O 1
ATOM 2567 N N . GLU A 1 317 ? 18.022 -4.459 -17.587 1.00 90.62 317 GLU A N 1
ATOM 2568 C CA . GLU A 1 317 ? 18.787 -3.944 -18.724 1.00 90.62 317 GLU A CA 1
ATOM 2569 C C . GLU A 1 317 ? 17.872 -3.718 -19.941 1.00 90.62 317 GLU A C 1
ATOM 2571 O O . GLU A 1 317 ? 16.947 -4.509 -20.174 1.00 90.62 317 GLU A O 1
ATOM 2576 N N . PRO A 1 318 ? 18.091 -2.647 -20.720 1.00 93.56 318 PRO A N 1
ATOM 2577 C CA . PRO A 1 318 ? 17.332 -2.395 -21.933 1.00 93.56 318 PRO A CA 1
ATOM 2578 C C . PRO A 1 318 ? 17.699 -3.408 -23.025 1.00 93.56 318 PRO A C 1
ATOM 2580 O O . PRO A 1 318 ? 18.819 -3.911 -23.093 1.00 93.56 318 PRO A O 1
ATOM 2583 N N . GLU A 1 319 ? 16.758 -3.685 -23.921 1.00 94.75 319 GLU A N 1
ATOM 2584 C CA . GLU A 1 319 ? 16.968 -4.595 -25.048 1.00 94.75 319 GLU A CA 1
ATOM 2585 C C . GLU A 1 319 ? 17.092 -3.792 -26.346 1.00 94.75 319 GLU A C 1
ATOM 2587 O O . GLU A 1 319 ? 16.137 -3.147 -26.783 1.00 94.75 319 GLU A O 1
ATOM 2592 N N . TYR A 1 320 ? 18.269 -3.830 -26.968 1.00 93.62 320 TYR A N 1
ATOM 2593 C CA . TYR A 1 320 ? 18.530 -3.233 -28.277 1.00 93.62 320 TYR A CA 1
ATOM 2594 C C . TYR A 1 320 ? 19.699 -3.936 -28.982 1.00 93.62 320 TYR A C 1
ATOM 2596 O O . TYR A 1 320 ? 20.448 -4.705 -28.378 1.00 93.62 320 TYR A O 1
ATOM 2604 N N . LYS A 1 321 ? 19.860 -3.692 -30.288 1.00 93.19 321 LYS A N 1
ATOM 2605 C CA . LYS A 1 321 ? 21.009 -4.184 -31.062 1.00 93.19 321 LYS A CA 1
ATOM 2606 C C . LYS A 1 321 ? 22.181 -3.214 -30.927 1.00 93.19 321 LYS A C 1
ATOM 2608 O O . LYS A 1 321 ? 22.036 -2.037 -31.233 1.00 93.19 321 LYS A O 1
ATOM 2613 N N . SER A 1 322 ? 23.342 -3.717 -30.508 1.00 91.19 322 SER A N 1
ATOM 2614 C CA . SER A 1 322 ? 24.580 -2.929 -30.400 1.00 91.19 322 SER A CA 1
ATOM 2615 C C . SER A 1 322 ? 25.188 -2.562 -31.758 1.00 91.19 322 SER A C 1
ATOM 2617 O O . SER A 1 322 ? 25.920 -1.583 -31.858 1.00 91.19 322 SER A O 1
ATOM 2619 N N . VAL A 1 323 ? 24.872 -3.331 -32.804 1.00 92.75 323 VAL A N 1
ATOM 2620 C CA . VAL A 1 323 ? 25.263 -3.063 -34.191 1.00 92.75 323 VAL A CA 1
ATOM 2621 C C . VAL A 1 323 ? 24.000 -2.962 -35.035 1.00 92.75 323 VAL A C 1
ATOM 2623 O O . VAL A 1 323 ? 23.157 -3.860 -35.013 1.00 92.75 323 VAL A O 1
ATOM 2626 N N . ILE A 1 324 ? 23.886 -1.860 -35.771 1.00 92.00 324 ILE A N 1
ATOM 2627 C CA . ILE A 1 324 ? 22.74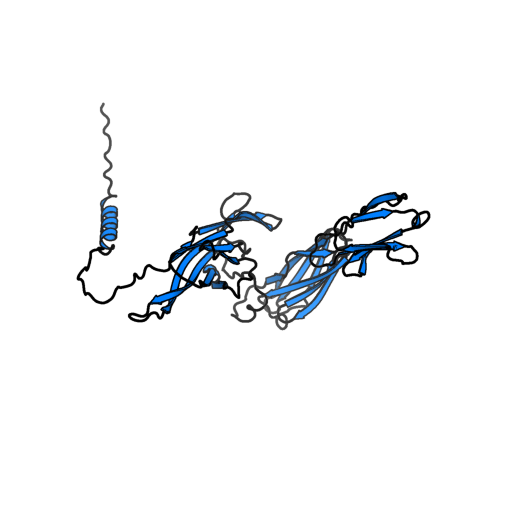7 -1.527 -36.626 1.00 92.00 324 ILE A CA 1
ATOM 2628 C C . ILE A 1 324 ? 23.232 -1.235 -38.048 1.00 92.00 324 ILE A C 1
ATOM 2630 O O . ILE A 1 324 ? 24.318 -0.690 -38.246 1.00 92.00 324 ILE A O 1
ATOM 2634 N N . TYR A 1 325 ? 22.431 -1.609 -39.040 1.00 93.31 325 TYR A N 1
ATOM 2635 C CA . TYR A 1 325 ? 22.718 -1.462 -40.462 1.00 93.31 325 TYR A CA 1
ATOM 2636 C C . TYR A 1 325 ? 21.800 -0.409 -41.098 1.00 93.31 325 TYR A C 1
ATOM 2638 O O . TYR A 1 325 ? 20.655 -0.246 -40.667 1.00 93.31 325 TYR A O 1
ATOM 2646 N N . PRO A 1 326 ? 22.271 0.296 -42.141 1.00 93.44 326 PRO A N 1
ATOM 2647 C CA . PRO A 1 326 ? 21.457 1.266 -42.864 1.00 93.44 326 PRO A CA 1
ATOM 2648 C C . PRO A 1 326 ? 20.210 0.637 -43.486 1.00 93.44 326 PRO A C 1
ATOM 2650 O O . PRO A 1 326 ? 20.228 -0.517 -43.915 1.00 93.44 326 PRO A O 1
ATOM 2653 N N . TYR A 1 327 ? 19.158 1.445 -43.595 1.00 94.44 327 TYR A N 1
ATOM 2654 C CA . TYR A 1 327 ? 17.868 1.108 -44.201 1.00 94.44 327 TYR A CA 1
ATOM 2655 C C . TYR A 1 327 ? 17.108 -0.016 -43.483 1.00 94.44 327 TYR A C 1
ATOM 2657 O O . TYR A 1 327 ? 16.282 -0.700 -44.086 1.00 94.44 327 TYR A O 1
ATOM 2665 N N . GLN A 1 328 ? 17.372 -0.196 -42.188 1.00 94.69 328 GLN A N 1
ATOM 2666 C CA . GLN A 1 328 ? 16.645 -1.114 -41.316 1.00 94.69 328 GLN A CA 1
ATOM 2667 C C . GLN A 1 328 ? 16.005 -0.362 -40.147 1.00 94.69 328 GLN A C 1
ATOM 2669 O O . GLN A 1 328 ? 16.454 0.717 -39.746 1.00 94.69 328 GLN A O 1
ATOM 2674 N N . THR A 1 329 ? 14.957 -0.962 -39.588 1.00 93.69 329 THR A N 1
ATOM 2675 C CA . THR A 1 329 ? 14.279 -0.473 -38.387 1.00 93.69 329 THR A CA 1
ATOM 2676 C C . THR A 1 329 ? 14.544 -1.432 -37.235 1.00 93.69 329 THR A C 1
ATOM 2678 O O . THR A 1 329 ? 14.355 -2.640 -37.366 1.00 93.69 329 THR A O 1
ATOM 2681 N N . TYR A 1 330 ? 14.963 -0.885 -36.098 1.00 94.06 330 TYR A N 1
ATOM 2682 C CA . TYR A 1 330 ? 15.284 -1.638 -34.891 1.00 94.06 330 TYR A CA 1
ATOM 2683 C C . TYR A 1 330 ? 14.326 -1.276 -33.769 1.00 94.06 330 TYR A C 1
ATOM 2685 O O . TYR A 1 330 ? 14.066 -0.100 -33.521 1.00 94.06 330 TYR A O 1
ATOM 2693 N N . THR A 1 331 ? 13.828 -2.285 -33.062 1.00 94.06 331 THR A N 1
ATOM 2694 C CA . THR A 1 331 ? 13.028 -2.088 -31.852 1.00 94.06 331 THR A CA 1
ATOM 2695 C C . THR A 1 331 ? 13.939 -1.987 -30.635 1.00 94.06 331 THR A C 1
ATOM 2697 O O . THR A 1 331 ? 14.835 -2.811 -30.456 1.00 94.06 331 THR A O 1
ATOM 2700 N N . ILE A 1 332 ? 13.676 -0.995 -29.790 1.00 93.94 332 ILE A N 1
ATOM 2701 C CA . ILE A 1 332 ? 14.364 -0.753 -28.525 1.00 93.94 332 ILE A CA 1
ATOM 2702 C C . ILE A 1 332 ? 13.343 -0.915 -27.403 1.00 93.94 332 ILE A C 1
ATOM 2704 O O . ILE A 1 332 ? 12.284 -0.283 -27.434 1.00 93.94 332 ILE A O 1
ATOM 2708 N N . LYS A 1 333 ? 13.654 -1.755 -26.411 1.00 93.62 333 LYS A N 1
ATOM 2709 C CA . LYS A 1 333 ? 12.831 -1.931 -25.207 1.00 93.62 333 LYS A CA 1
ATOM 2710 C C . LYS A 1 333 ? 13.534 -1.300 -23.999 1.00 93.62 333 LYS A C 1
ATOM 2712 O O . LYS A 1 333 ? 14.592 -1.793 -23.611 1.00 93.62 333 LYS A O 1
ATOM 2717 N N . PRO A 1 334 ? 12.968 -0.240 -23.392 1.00 91.19 334 PRO A N 1
ATOM 2718 C CA . PRO A 1 334 ? 13.581 0.435 -22.242 1.00 91.19 334 PRO A CA 1
ATOM 2719 C C . PRO A 1 334 ? 13.690 -0.415 -20.968 1.00 91.19 334 PRO A C 1
ATOM 2721 O O . PRO A 1 334 ? 14.648 -0.258 -20.211 1.00 91.19 334 PRO A O 1
ATOM 2724 N N . ASN A 1 335 ? 12.718 -1.308 -20.748 1.00 90.94 335 ASN A N 1
ATOM 2725 C CA . ASN A 1 335 ? 12.627 -2.219 -19.602 1.00 90.94 335 ASN A CA 1
ATOM 2726 C C . ASN A 1 335 ? 12.636 -1.532 -18.217 1.00 90.94 335 ASN A C 1
ATOM 2728 O O . ASN A 1 335 ? 13.152 -2.083 -17.242 1.00 90.94 335 ASN A O 1
ATOM 2732 N N . PHE A 1 336 ? 12.016 -0.354 -18.106 1.00 89.00 336 PHE A N 1
ATOM 2733 C CA . PHE A 1 336 ? 11.701 0.253 -16.811 1.00 89.00 336 PHE A CA 1
ATOM 2734 C C . PHE A 1 336 ? 10.671 -0.587 -16.032 1.00 89.00 336 PHE A C 1
ATOM 2736 O O . PHE A 1 336 ? 9.922 -1.376 -16.620 1.00 89.00 336 PHE A O 1
ATOM 2743 N N . PRO A 1 337 ? 10.600 -0.439 -14.703 1.00 83.81 337 PRO A N 1
ATOM 2744 C CA . PRO A 1 337 ? 9.524 -1.016 -13.915 1.00 83.81 337 PRO A CA 1
ATOM 2745 C C . PRO A 1 337 ? 8.213 -0.246 -14.114 1.00 83.81 337 PRO A C 1
ATOM 2747 O O . PRO A 1 337 ? 8.199 0.939 -14.441 1.00 83.81 337 PRO A O 1
ATOM 2750 N N . ASN A 1 338 ? 7.089 -0.917 -13.867 1.00 73.00 338 ASN A N 1
ATOM 2751 C CA . ASN A 1 338 ? 5.774 -0.280 -13.853 1.00 73.00 338 ASN A CA 1
ATOM 2752 C C . ASN A 1 338 ? 5.568 0.452 -12.515 1.00 73.00 338 ASN A C 1
ATOM 2754 O O . ASN A 1 338 ? 4.816 -0.021 -11.666 1.00 73.00 338 ASN A O 1
ATOM 2758 N N . SER A 1 339 ? 6.263 1.573 -12.307 1.00 69.81 339 SER A N 1
ATOM 2759 C CA . SER A 1 339 ? 5.986 2.496 -11.198 1.00 69.81 339 SER A CA 1
ATOM 2760 C C . SER A 1 339 ? 5.230 3.720 -11.705 1.00 69.81 339 SER A C 1
ATOM 2762 O O . SER A 1 339 ? 5.558 4.262 -12.758 1.00 69.81 339 SER A O 1
ATOM 2764 N N . LEU A 1 340 ? 4.220 4.153 -10.949 1.00 61.25 340 LEU A N 1
ATOM 2765 C CA . LEU A 1 340 ? 3.469 5.382 -11.227 1.00 61.25 340 LEU A CA 1
ATOM 2766 C C . LEU A 1 340 ? 4.141 6.628 -10.633 1.00 61.25 340 LEU A C 1
ATOM 2768 O O . LEU A 1 340 ? 3.739 7.741 -10.959 1.00 61.25 340 LEU A O 1
ATOM 2772 N N . GLU A 1 341 ? 5.134 6.452 -9.758 1.00 74.38 341 GLU A N 1
ATOM 2773 C CA . GLU A 1 341 ? 5.766 7.555 -9.020 1.00 74.38 341 GLU A CA 1
ATOM 2774 C C . GLU A 1 341 ? 6.871 8.263 -9.817 1.00 74.38 341 GLU A C 1
ATOM 2776 O O . GLU A 1 341 ? 7.275 9.360 -9.442 1.00 74.38 341 GLU A O 1
ATOM 2781 N N . HIS A 1 342 ? 7.316 7.679 -10.935 1.00 80.19 342 HIS A N 1
ATOM 2782 C CA . HIS A 1 342 ? 8.400 8.221 -11.752 1.00 80.19 342 HIS A CA 1
ATOM 2783 C C . HIS A 1 342 ? 7.993 8.441 -13.204 1.00 80.19 342 HIS A C 1
ATOM 2785 O O . HIS A 1 342 ? 7.225 7.677 -13.795 1.00 80.19 342 HIS A O 1
ATOM 2791 N N . ILE A 1 343 ? 8.589 9.465 -13.811 1.00 84.62 343 ILE A N 1
ATOM 2792 C CA . ILE A 1 343 ? 8.474 9.730 -15.241 1.00 84.62 343 ILE A CA 1
ATOM 2793 C C . ILE A 1 343 ? 9.654 9.078 -15.952 1.00 84.62 343 ILE A C 1
ATOM 2795 O O . ILE A 1 343 ? 10.798 9.523 -15.850 1.00 84.62 343 ILE A O 1
ATOM 2799 N N . TYR A 1 344 ? 9.354 8.042 -16.726 1.00 88.88 344 TYR A N 1
ATOM 2800 C CA . TYR A 1 344 ? 10.334 7.352 -17.553 1.00 88.88 344 TYR A CA 1
ATOM 2801 C C . TYR A 1 344 ? 10.418 7.970 -18.945 1.00 88.88 344 TYR A C 1
ATOM 2803 O O . TYR A 1 344 ? 9.403 8.320 -19.550 1.00 88.88 344 TYR A O 1
ATOM 2811 N N . SER A 1 345 ? 11.628 8.093 -19.479 1.00 89.62 345 SER A N 1
ATOM 2812 C CA . SER A 1 345 ? 11.838 8.441 -20.884 1.00 89.62 345 SER A CA 1
ATOM 2813 C C . SER A 1 345 ? 13.163 7.893 -21.395 1.00 89.62 345 SER A C 1
ATOM 2815 O O . SER A 1 345 ? 14.047 7.525 -20.621 1.00 89.62 345 SER A O 1
ATOM 2817 N N . CYS A 1 346 ? 13.304 7.843 -22.714 1.00 92.50 346 CYS A N 1
ATOM 2818 C CA . CYS A 1 346 ? 14.546 7.453 -23.364 1.00 92.50 346 CYS A CA 1
ATOM 2819 C C . CYS A 1 346 ? 14.965 8.478 -24.405 1.00 92.50 346 CYS A C 1
ATOM 2821 O O . CYS A 1 346 ? 14.118 9.122 -25.032 1.00 92.50 346 CYS A O 1
ATOM 2823 N N . ARG A 1 347 ? 16.275 8.579 -24.627 1.00 92.44 347 ARG A N 1
ATOM 2824 C CA . ARG A 1 347 ? 16.861 9.407 -25.680 1.00 92.44 347 ARG A CA 1
ATOM 2825 C C . ARG A 1 347 ? 17.888 8.621 -26.468 1.00 92.44 347 ARG A C 1
ATOM 2827 O O . ARG A 1 347 ? 18.620 7.805 -25.920 1.00 92.44 347 ARG A O 1
ATOM 2834 N N . ILE A 1 348 ? 17.948 8.902 -27.759 1.00 92.62 348 ILE A N 1
ATOM 2835 C CA . ILE A 1 348 ? 19.034 8.474 -28.633 1.00 92.62 348 ILE A CA 1
ATOM 2836 C C . ILE A 1 348 ? 19.736 9.734 -29.100 1.00 92.62 348 ILE A C 1
ATOM 2838 O O . ILE A 1 348 ? 19.094 10.628 -29.658 1.00 92.62 348 ILE A O 1
ATOM 2842 N N . LYS A 1 349 ? 21.044 9.804 -28.873 1.00 92.56 349 LYS A N 1
ATOM 2843 C CA . LYS A 1 349 ? 21.877 10.939 -29.266 1.00 92.56 349 LYS A CA 1
ATOM 2844 C C . LYS A 1 349 ? 23.089 10.489 -30.072 1.00 92.56 349 LYS A C 1
ATOM 2846 O O . LYS A 1 349 ? 23.552 9.358 -29.932 1.00 92.56 349 LYS A O 1
ATOM 2851 N N . SER A 1 350 ? 23.607 11.370 -30.919 1.00 88.38 350 SER A N 1
ATOM 2852 C CA . SER A 1 350 ? 24.942 11.190 -31.489 1.00 88.38 350 SER A CA 1
ATOM 2853 C C . SER A 1 350 ? 26.012 11.414 -30.414 1.00 88.38 350 SER A C 1
ATOM 2855 O O . SER A 1 350 ? 25.738 12.010 -29.368 1.00 88.38 350 SER A O 1
ATOM 2857 N N . VAL A 1 351 ? 27.247 10.978 -30.678 1.00 85.3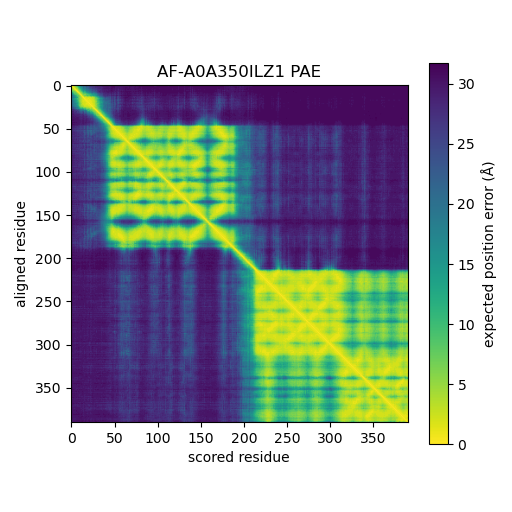1 351 VAL A N 1
ATOM 2858 C CA . VAL A 1 351 ? 28.406 11.293 -29.816 1.00 85.31 351 VAL A CA 1
ATOM 2859 C C . VAL A 1 351 ? 28.578 12.806 -29.626 1.00 85.31 351 VAL A C 1
ATOM 2861 O O . VAL A 1 351 ? 28.940 13.247 -28.540 1.00 85.31 351 VAL A O 1
ATOM 2864 N N . ASP A 1 352 ? 28.217 13.602 -30.634 1.00 84.12 352 ASP A N 1
ATOM 2865 C CA . ASP A 1 352 ? 28.290 15.069 -30.601 1.00 84.12 352 ASP A CA 1
ATOM 2866 C C . ASP A 1 352 ? 27.159 15.720 -29.773 1.00 84.12 352 ASP A C 1
ATOM 2868 O O . ASP A 1 352 ? 27.054 16.942 -29.699 1.00 84.12 352 ASP A O 1
ATOM 2872 N N . GLY A 1 353 ? 26.282 14.918 -29.157 1.00 81.62 353 GLY A N 1
ATOM 2873 C CA . GLY A 1 353 ? 25.204 15.381 -28.280 1.00 81.62 353 GLY A CA 1
ATOM 2874 C C . GLY A 1 353 ? 23.910 15.775 -28.996 1.00 81.62 353 GLY A C 1
ATOM 2875 O O . GLY A 1 353 ? 22.960 16.203 -28.339 1.00 81.62 353 GLY A O 1
ATOM 2876 N N . GLN A 1 354 ? 23.826 15.606 -30.319 1.00 87.62 354 GLN A N 1
ATOM 2877 C CA . GLN A 1 354 ? 22.598 15.878 -31.064 1.00 87.62 354 GLN A CA 1
ATOM 2878 C C . GLN A 1 354 ? 21.543 14.816 -30.744 1.00 87.62 354 GLN A C 1
ATOM 2880 O O . GLN A 1 354 ? 21.774 13.625 -30.947 1.00 87.62 354 GLN A O 1
ATOM 2885 N N . ILE A 1 355 ? 20.368 15.249 -30.282 1.00 89.12 355 ILE A N 1
ATOM 2886 C CA . ILE A 1 355 ? 19.229 14.359 -30.034 1.00 89.12 355 ILE A CA 1
ATOM 2887 C C . ILE A 1 355 ? 18.644 13.917 -31.378 1.00 89.12 355 ILE A C 1
ATOM 2889 O O . ILE A 1 355 ? 18.222 14.744 -32.183 1.00 89.12 355 ILE A O 1
ATOM 2893 N N . ILE A 1 356 ? 18.613 12.605 -31.597 1.00 88.75 356 ILE A N 1
ATOM 2894 C CA . ILE A 1 356 ? 18.076 11.965 -32.803 1.00 88.75 356 ILE A CA 1
ATOM 2895 C C . ILE A 1 356 ? 16.628 11.545 -32.574 1.00 88.75 356 ILE A C 1
ATOM 2897 O O . ILE A 1 356 ? 15.780 11.730 -33.443 1.00 88.75 356 ILE A O 1
ATOM 2901 N N . GLN A 1 357 ? 16.335 10.980 -31.401 1.00 88.56 357 GLN A N 1
ATOM 2902 C CA . GLN A 1 357 ? 15.003 10.489 -31.075 1.00 88.56 357 GLN A CA 1
ATOM 2903 C C . GLN A 1 357 ? 14.753 10.528 -29.570 1.00 88.56 357 GLN A C 1
ATOM 2905 O O . GLN A 1 357 ? 15.649 10.241 -28.778 1.00 88.56 357 GLN A O 1
ATOM 2910 N N . ASN A 1 358 ? 13.508 10.826 -29.199 1.00 88.94 358 ASN A N 1
ATOM 2911 C CA . ASN A 1 358 ? 13.009 10.754 -27.831 1.00 88.94 358 ASN A CA 1
ATOM 2912 C C . ASN A 1 358 ? 11.820 9.793 -27.771 1.00 88.94 358 ASN A C 1
ATOM 2914 O O . ASN A 1 358 ? 11.006 9.754 -28.693 1.00 88.94 358 ASN A O 1
ATOM 2918 N N . SER A 1 359 ? 11.707 9.063 -26.667 1.00 86.75 359 SER A N 1
ATOM 2919 C CA . SER A 1 359 ? 10.535 8.254 -26.337 1.00 86.75 359 SER A CA 1
ATOM 2920 C C . SER A 1 359 ? 10.049 8.603 -24.935 1.00 86.75 359 SER A C 1
ATOM 2922 O O . SER A 1 359 ? 10.862 8.823 -24.033 1.00 86.75 359 SER A O 1
ATOM 2924 N N . SER A 1 360 ? 8.732 8.665 -24.753 1.00 83.38 360 SER A N 1
ATOM 2925 C CA . SER A 1 360 ? 8.098 8.848 -23.451 1.00 83.38 360 SER A CA 1
ATOM 2926 C C . SER A 1 360 ? 7.618 7.508 -22.894 1.00 83.38 360 SER A C 1
ATOM 2928 O O . SER A 1 360 ? 7.037 6.678 -23.593 1.00 83.38 360 SER A O 1
ATOM 2930 N N . GLY A 1 361 ? 7.842 7.307 -21.600 1.00 81.06 361 GLY A N 1
ATOM 2931 C CA . GLY A 1 361 ? 7.416 6.123 -20.870 1.00 81.06 361 GLY A CA 1
ATOM 2932 C C . GLY A 1 361 ? 8.302 4.899 -21.090 1.00 81.06 361 GLY A C 1
ATOM 2933 O O . GLY A 1 361 ? 9.481 4.985 -21.429 1.00 81.06 361 GLY A O 1
ATOM 2934 N N . ASN A 1 362 ? 7.699 3.736 -20.852 1.00 84.19 362 ASN A N 1
ATOM 2935 C CA . ASN A 1 362 ? 8.350 2.425 -20.885 1.00 84.19 362 ASN A CA 1
ATOM 2936 C C . ASN A 1 362 ? 7.954 1.580 -22.113 1.00 84.19 362 ASN A C 1
ATOM 2938 O O . ASN A 1 362 ? 8.137 0.365 -22.146 1.00 84.19 362 ASN A O 1
ATOM 2942 N N . ILE A 1 363 ? 7.339 2.201 -23.118 1.00 84.56 363 ILE A N 1
ATOM 2943 C CA . ILE A 1 363 ? 6.821 1.476 -24.278 1.00 84.56 363 ILE A CA 1
ATOM 2944 C C . ILE A 1 363 ? 7.978 1.209 -25.254 1.00 84.56 363 ILE A C 1
ATOM 2946 O O . ILE A 1 363 ? 8.758 2.128 -25.533 1.00 84.56 363 ILE A O 1
ATOM 2950 N N . PRO A 1 364 ? 8.109 -0.020 -25.794 1.00 88.81 364 PRO A N 1
ATOM 2951 C CA . PRO A 1 364 ? 9.036 -0.293 -26.882 1.00 88.81 364 PRO A CA 1
ATOM 2952 C C . PRO A 1 364 ? 8.830 0.668 -28.051 1.00 88.81 364 PRO A C 1
ATOM 2954 O O . PRO A 1 364 ? 7.702 0.900 -28.484 1.00 88.81 364 PRO A O 1
ATOM 2957 N N . PHE A 1 365 ? 9.919 1.200 -28.592 1.00 91.62 365 PHE A N 1
ATOM 2958 C CA . PHE A 1 365 ? 9.870 2.143 -29.704 1.00 91.62 365 PHE A CA 1
ATOM 2959 C C . PHE A 1 365 ? 10.854 1.745 -30.801 1.00 91.62 365 PHE A C 1
ATOM 2961 O O . PHE A 1 365 ? 11.741 0.918 -30.594 1.00 91.62 365 PHE A O 1
ATOM 2968 N N . SER A 1 366 ? 10.656 2.295 -31.998 1.00 91.94 366 SER A N 1
ATOM 2969 C CA . SER A 1 366 ? 11.425 1.914 -33.183 1.00 91.94 366 SER A CA 1
ATOM 2970 C C . SER A 1 366 ? 12.372 3.028 -33.621 1.00 91.94 366 SER A C 1
ATOM 2972 O O . SER A 1 366 ? 11.950 4.179 -33.735 1.00 91.94 366 SER A O 1
ATOM 2974 N N . LEU A 1 367 ? 13.624 2.667 -33.901 1.00 93.38 367 LEU A N 1
ATOM 2975 C CA . LEU A 1 367 ? 14.642 3.511 -34.524 1.00 93.38 367 LEU A CA 1
ATOM 2976 C C . LEU A 1 367 ? 14.796 3.099 -35.989 1.00 93.38 367 LEU A C 1
ATOM 2978 O O . LEU A 1 367 ? 15.165 1.959 -36.271 1.00 93.38 367 LEU A O 1
ATOM 2982 N N . SER A 1 368 ? 14.546 4.023 -36.914 1.00 92.19 368 SER A N 1
ATOM 2983 C CA . SER A 1 368 ? 14.801 3.804 -38.343 1.00 92.19 368 SER A CA 1
ATOM 2984 C C . SER A 1 368 ? 16.143 4.411 -38.735 1.00 92.19 368 SER A C 1
ATOM 2986 O O . SER A 1 368 ? 16.392 5.585 -38.471 1.00 92.19 368 SER A O 1
ATOM 2988 N N . VAL A 1 369 ? 17.004 3.605 -39.353 1.00 92.44 369 VAL A N 1
ATOM 2989 C CA . VAL A 1 369 ? 18.390 3.973 -39.664 1.00 92.44 369 VAL A CA 1
ATOM 2990 C C . VAL A 1 369 ? 18.512 4.294 -41.148 1.00 92.44 369 VAL A C 1
ATOM 2992 O O . VAL A 1 369 ? 18.192 3.465 -41.994 1.00 92.44 369 VAL A O 1
ATOM 2995 N N . ASP A 1 370 ? 19.008 5.480 -41.480 1.00 90.88 370 ASP A N 1
ATOM 2996 C CA . ASP A 1 370 ? 19.345 5.885 -42.843 1.00 90.88 370 ASP A CA 1
ATOM 2997 C C . ASP A 1 370 ? 20.870 5.885 -43.100 1.00 90.88 370 ASP A C 1
ATOM 2999 O O . ASP A 1 370 ? 21.685 5.491 -42.260 1.00 90.88 370 ASP A O 1
ATOM 3003 N N . LYS A 1 371 ? 21.276 6.341 -44.291 1.00 92.31 371 LYS A N 1
ATOM 3004 C CA . LYS A 1 371 ? 22.693 6.455 -44.669 1.00 92.31 371 LYS A CA 1
ATOM 3005 C C . LYS A 1 371 ? 23.495 7.442 -43.815 1.00 92.31 371 LYS A C 1
ATOM 3007 O O . LYS A 1 371 ? 24.718 7.340 -43.784 1.00 92.31 371 LYS A O 1
ATOM 3012 N N . ALA A 1 372 ? 22.850 8.402 -43.150 1.00 88.88 372 ALA A N 1
ATOM 3013 C CA . ALA A 1 372 ? 23.532 9.432 -42.372 1.00 88.88 372 ALA A CA 1
ATOM 3014 C C . ALA A 1 372 ? 24.120 8.887 -41.062 1.00 88.88 372 ALA A C 1
ATOM 3016 O O . ALA A 1 372 ? 24.943 9.572 -40.450 1.00 88.88 372 ALA A O 1
ATOM 3017 N N . PHE A 1 373 ? 23.738 7.671 -40.654 1.00 87.62 373 PHE A N 1
ATOM 3018 C CA . PHE A 1 373 ? 24.277 6.970 -39.485 1.00 87.62 373 PHE A CA 1
ATOM 3019 C C . PHE A 1 373 ? 25.466 6.047 -39.798 1.00 87.62 373 PHE A C 1
ATOM 3021 O O . PHE A 1 373 ? 26.053 5.484 -38.875 1.00 87.62 373 PHE A O 1
ATOM 3028 N N . ILE A 1 374 ? 25.859 5.886 -41.068 1.00 91.56 374 ILE A N 1
ATOM 3029 C CA . ILE A 1 374 ? 26.997 5.031 -41.444 1.00 91.56 374 ILE A CA 1
ATOM 3030 C C . ILE A 1 374 ? 28.283 5.542 -40.782 1.00 91.56 374 ILE A C 1
ATOM 3032 O O . ILE A 1 374 ? 28.619 6.719 -40.890 1.00 91.56 374 ILE A O 1
ATOM 3036 N N . GLY A 1 375 ? 29.005 4.641 -40.105 1.00 90.38 375 GLY A N 1
ATOM 3037 C CA . GLY A 1 375 ? 30.258 4.957 -39.411 1.00 90.38 375 GLY A CA 1
ATOM 3038 C C . GLY A 1 375 ? 30.090 5.808 -38.149 1.00 90.38 375 GLY A C 1
ATOM 3039 O O . GLY A 1 375 ? 31.091 6.243 -37.585 1.00 90.38 375 GLY A O 1
ATOM 3040 N N . LYS A 1 376 ? 28.851 6.057 -37.702 1.00 90.75 376 LYS A N 1
ATOM 3041 C CA . LYS A 1 376 ? 28.563 6.834 -36.493 1.00 90.75 376 LYS A CA 1
ATOM 3042 C C . LYS A 1 376 ? 28.214 5.932 -35.319 1.00 90.75 376 LYS A C 1
ATOM 3044 O O . LYS A 1 376 ? 27.562 4.903 -35.478 1.00 90.75 376 LYS A O 1
ATOM 3049 N N . THR A 1 377 ? 28.580 6.389 -34.127 1.00 92.25 377 THR A N 1
ATOM 3050 C CA . THR A 1 377 ? 28.148 5.792 -32.863 1.00 92.25 377 THR A CA 1
ATOM 3051 C C . THR A 1 377 ? 26.940 6.553 -32.331 1.00 92.25 377 THR A C 1
ATOM 3053 O O . THR A 1 377 ? 26.930 7.786 -32.299 1.00 92.25 377 THR A O 1
ATOM 3056 N N . LEU A 1 378 ? 25.920 5.810 -31.911 1.00 91.88 378 LEU A N 1
ATOM 3057 C CA . LEU A 1 378 ? 24.749 6.344 -31.228 1.00 91.88 378 LEU A CA 1
ATOM 3058 C C . LEU A 1 378 ? 24.816 5.968 -29.752 1.00 91.88 378 LEU A C 1
ATOM 3060 O O . LEU A 1 378 ? 25.214 4.857 -29.410 1.00 91.88 378 LEU A O 1
ATOM 3064 N N . MET A 1 379 ? 24.414 6.890 -28.886 1.00 92.69 379 MET A N 1
ATOM 3065 C CA . MET A 1 379 ? 24.263 6.647 -27.458 1.00 92.69 379 MET A CA 1
ATOM 3066 C C . MET A 1 379 ? 22.782 6.555 -27.120 1.00 92.69 379 MET A C 1
ATOM 3068 O O . MET A 1 379 ? 22.001 7.432 -27.494 1.00 92.69 379 MET A O 1
ATOM 3072 N N . PHE A 1 380 ? 22.416 5.503 -26.399 1.00 93.06 380 PHE A N 1
ATOM 3073 C CA . PHE A 1 380 ? 21.094 5.331 -25.817 1.00 93.06 380 PHE A CA 1
ATOM 3074 C C . PHE A 1 380 ? 21.150 5.735 -24.344 1.00 93.06 380 PHE A C 1
ATOM 3076 O O . PHE A 1 380 ? 22.016 5.257 -23.622 1.00 93.06 380 PHE A O 1
ATOM 3083 N N . GLU A 1 381 ? 20.249 6.617 -23.922 1.00 93.38 381 GLU A N 1
ATOM 3084 C CA . GLU A 1 381 ? 20.123 7.071 -22.537 1.00 93.38 381 GLU A CA 1
ATOM 3085 C C . GLU A 1 381 ? 18.733 6.737 -22.004 1.00 93.38 381 GLU A C 1
ATOM 3087 O O . GLU A 1 381 ? 17.713 7.030 -22.643 1.00 93.38 381 GLU A O 1
ATOM 3092 N N . ARG A 1 382 ? 18.688 6.183 -20.795 1.00 92.25 382 ARG A N 1
ATOM 3093 C CA . ARG A 1 382 ? 17.476 6.034 -19.994 1.00 92.25 382 ARG A CA 1
ATOM 3094 C C . ARG A 1 382 ? 17.400 7.157 -18.978 1.00 92.25 382 ARG A C 1
ATOM 3096 O O . ARG A 1 382 ? 18.363 7.424 -18.267 1.00 92.25 382 ARG A O 1
ATOM 3103 N N . LEU A 1 383 ? 16.242 7.800 -18.884 1.00 90.38 383 LEU A N 1
ATOM 3104 C CA . LEU A 1 383 ? 16.005 8.872 -17.932 1.00 90.38 383 LEU A CA 1
ATOM 3105 C C . LEU A 1 383 ? 14.854 8.532 -16.995 1.00 90.38 383 LEU A C 1
ATOM 3107 O O . LEU A 1 383 ? 13.803 8.055 -17.428 1.00 90.38 383 LEU A O 1
ATOM 3111 N N . ILE A 1 384 ? 15.062 8.850 -15.722 1.00 88.25 384 ILE A N 1
ATOM 3112 C CA . ILE A 1 384 ? 14.073 8.767 -14.647 1.00 88.25 384 ILE A CA 1
ATOM 3113 C C . ILE A 1 384 ? 13.957 10.174 -14.075 1.00 88.25 384 ILE A C 1
ATOM 3115 O O . ILE A 1 384 ? 14.964 10.777 -13.701 1.00 88.25 384 ILE A O 1
ATOM 3119 N N . ASP A 1 385 ? 12.756 10.746 -14.109 1.00 85.44 385 ASP A N 1
ATOM 3120 C CA . ASP A 1 385 ? 12.486 12.120 -13.668 1.00 85.44 385 ASP A CA 1
ATOM 3121 C C . ASP A 1 385 ? 13.426 13.146 -14.321 1.00 85.44 385 ASP A C 1
ATOM 3123 O O . ASP A 1 385 ? 13.973 14.050 -13.684 1.00 85.44 385 ASP A O 1
ATOM 3127 N N . ASN A 1 386 ? 13.642 12.974 -15.631 1.00 84.25 386 ASN A N 1
ATOM 3128 C CA . ASN A 1 386 ? 14.544 13.768 -16.473 1.00 84.25 386 ASN A CA 1
ATOM 3129 C C . ASN A 1 386 ? 16.033 13.725 -16.084 1.00 84.25 386 ASN A C 1
ATOM 3131 O O . ASN A 1 386 ? 16.825 14.487 -16.644 1.00 84.25 386 ASN A O 1
ATOM 3135 N N . LYS A 1 387 ? 16.444 12.831 -15.181 1.00 87.88 387 LYS A N 1
ATOM 3136 C CA . LYS A 1 387 ? 17.851 12.587 -14.846 1.00 87.88 387 LYS A CA 1
ATOM 3137 C C . LYS A 1 387 ? 18.352 11.346 -15.561 1.00 87.88 387 LYS A C 1
ATOM 3139 O O . LYS A 1 387 ? 17.634 10.354 -15.649 1.00 87.88 387 LYS A O 1
ATOM 3144 N N . ASN A 1 388 ? 19.584 11.408 -16.062 1.00 88.00 388 ASN A N 1
ATOM 3145 C CA . ASN A 1 388 ? 20.210 10.257 -16.698 1.00 88.00 388 ASN A CA 1
ATOM 3146 C C . ASN A 1 388 ? 20.424 9.143 -15.663 1.00 88.00 388 ASN A C 1
ATOM 3148 O O . ASN A 1 388 ? 21.040 9.379 -14.623 1.00 88.00 388 ASN A O 1
ATOM 3152 N N . TYR A 1 389 ? 19.894 7.963 -15.960 1.00 85.69 389 TYR A N 1
ATOM 3153 C CA . TYR A 1 389 ? 20.037 6.759 -15.153 1.00 85.69 389 TYR A CA 1
ATOM 3154 C C . TYR A 1 389 ? 21.141 5.847 -15.698 1.00 85.69 389 TYR A C 1
ATOM 3156 O O . TYR A 1 389 ? 21.887 5.263 -14.914 1.00 85.69 389 TYR A O 1
ATOM 3164 N N . GLY A 1 390 ? 21.264 5.743 -17.025 1.00 82.44 390 GLY A N 1
ATOM 3165 C CA . GLY A 1 390 ? 22.238 4.871 -17.679 1.00 82.44 390 GLY A CA 1
ATOM 3166 C C . GLY A 1 390 ? 22.019 4.712 -19.168 1.00 82.44 390 GLY A C 1
ATOM 3167 O O . GLY A 1 390 ? 20.851 4.829 -19.615 1.00 82.44 390 GLY A O 1
#

Radius of gyration: 33.03 Å; Cα contacts (8 Å, |Δi|>4): 760; chains: 1; bounding box: 96×91×79 Å

Sequence (390 aa):
MKKKIPSYKKNVEIYFILYLAALMLLIPDLKENNKPSQTSADVNEDFFRIYPEKNILLARLYLDSNGVNFISIDSTNIIFYSGNVQQIDFDFQIQNKELNQLLVLNKNSNLNNFFKFAENKDLNLAYFYWKPPILDKRNYVFNVKVNASALVKVPISKSNEFQLKKLEATTYFDLVVNYFDPKTGLPMITSNQDTVRIASIDSSLFYSLNRNTQDLFVNFEKDQVSSIAGENWQNTAFIIGMDLARDLGKKPEIKIINTPENNSGTVSIQKIQGNSIILQGRMPLFGSSKVKIKLLRKYDKSTIEDEFSLSPIEIKEPEYKSVIYPYQTYTIKPNFPNSLEHIYSCRIKSVDGQIIQNSSGNIPFSLSVDKAFIGKTLMFERLIDNKNYG

Foldseek 3Di:
DDDDDDDDDDPPPPVVVVVVVVVVVPPPDPDDPDDDDDDDDPVDCPDWEKDKPAQEWEWEWEADPVGIDTPDGPFKIKIAIDDPFADKWKKKWKAFPLQRDIDIDTPVRQDDPAWHKDDDPVRRMIMIGGDDFPWPLAKTKIKMKMKMKTWDFDDDPPDPHTDTDIHMYMDIHMYIYFYAYPVPRDTDDDDDDDDDIDTDDPPPDPPDDDPDQPDKDKDKPALEDEDAAFDKDKIKIAIPSDFPVPFFQDPKDKDKDDVVPPQQWDKDFPDDDTRMTMMMTTAGNDDKMKMKIKTATNPPRDIDIDIGIGDHDYQDDKDWDQDDDAQDKTKIFRRGDPDPVKWKKKFKAWPVGHTPDIGTDGDIDMDHHHPVCVPTGIDMFIDINNDTPD

pLDDT: mean 76.85, std 18.77, range [24.28, 97.69]

Nearest PDB structures (foldseek):
  4exk-assembly1_A-2  TM=4.732E-01  e=9.473E-03  Escherichia coli K-12
  5i99-assembly1_A  TM=3.040E-01  e=4.435E-03  Mus musculus
  7s7r-assembly1_A  TM=2.202E-01  e=1.252E-03  Plasmodium falciparum 3D7
  4u4j-assembly1_A  TM=2.154E-01  e=4.435E-03  Salmonella enterica subsp. enterica serovar Typhimurium str. LT2
  4nn5-assembly1_C  TM=3.640E-01  e=1.875E-01  Mus musculus

Mean predicted aligned error: 19.94 Å

Solvent-accessible surface area (backbone atoms only — not comparable to full-atom values): 23285 Å² total; per-residue (Å²): 141,83,87,85,80,85,82,81,83,78,88,66,56,65,68,53,51,51,52,54,50,53,56,56,71,68,51,79,81,92,66,84,88,85,73,90,76,92,68,74,88,76,74,69,80,70,58,60,42,48,46,61,76,52,61,64,36,49,34,36,31,32,65,57,100,89,43,83,42,78,78,45,69,55,43,66,43,45,35,41,55,48,56,92,63,44,78,76,47,63,37,38,38,41,29,28,75,93,65,73,42,77,46,69,35,33,93,90,50,50,83,47,98,40,44,38,70,49,78,39,82,92,75,46,34,32,42,40,39,48,48,86,72,94,40,87,90,55,60,50,54,34,46,34,40,38,39,37,38,28,34,30,80,43,72,41,91,93,52,100,47,67,42,79,44,82,47,71,30,64,39,71,33,37,41,38,39,42,38,28,39,78,88,76,71,43,70,61,75,80,74,95,64,88,86,84,74,73,68,87,72,69,94,79,68,78,89,71,80,82,95,78,53,88,63,62,49,76,44,58,77,51,64,62,47,70,48,53,40,56,37,79,47,74,48,41,37,41,45,42,51,53,53,58,89,76,34,52,56,54,82,75,44,73,49,70,50,46,43,54,75,85,25,69,54,49,76,46,77,74,48,75,56,74,44,30,40,34,35,32,33,34,31,21,61,46,65,36,34,37,43,36,44,36,47,38,36,52,88,81,61,52,68,41,74,51,73,32,38,37,42,40,41,70,70,51,78,60,47,64,73,94,74,86,59,68,77,41,74,45,66,36,34,57,41,60,65,99,58,89,90,58,51,42,28,37,39,31,23,41,81,88,65,49,77,78,46,77,47,76,47,64,63,68,45,76,50,76,36,48,77,89,51,66,99,58,65,73,46,72,40,34,26,52,70,86,37,84,74,84